Protein 4M1U (pdb70)

Foldseek 3Di:
DEFEQALQALVSRVVRLLVVDVVFWAFQPAQDDDSQGATAGDDDDFQDWYKYFYHCLPHPDPPLGQKIWIAGRQARQTQFIARNVQQETQGAQVNPSHDDPPGHYQAAPHHRDPVRLCVQQVHDLAFDKDASVVQSQLSVLCNPDDDRYDHNSVSNSSSRVCQSHSLCSFWLLSSVQCNVCSDPVNDIRTQHPVSVVCVVCQLLCQLFVSVDDFFCWEEGAVDIARGSVSVSNTGHYGHDPCVNDDDDDDQWDQDPSYTYRVVNVCVVVVDDDPVCVVVVD/DFLAKFAWPDKDQDPVRWIWTAGPRAIEIENDNVVPVVNVVRNVLGWIKTFDDPDNHGHYYGDDMDTGSD/DQQAKFAFPDKDQDPVRWIWTAGPNAIEIENPNVVHVVNVVSNVVRWIKTFDDPDRHRVYYGDDMDTDPD/DFQAKFFFPDKDQDPVRWIWTQGPNAIEIENPPVCVVVNVVRNVVRWIKTFDDPDRHRVYYGDDMDTHPD/DWQAKFAWPDWDQDPVQWIWTAGPNAIEIENPPVCVVVNVVSNVLGWIKTFDDPDHDGHYYGDDMDTHSD/DFQAKFAWPDKDQDPVRWIWTAGPNAIEIENDNVCVVVSVVRNVQGWIKTFDDPDNHRPYYGDDMDTHDD

Radius of gyration: 26.13 Å; Cα contacts (8 Å, |Δi|>4): 1572; chains: 6; bounding box: 61×70×67 Å

Nearest PDB structures (foldseek):
  6u3u-assembly2_L  TM=9.964E-01  e=6.930E-14  Escherichia coli
  3mxg-assembly2_F  TM=1.004E+00  e=2.379E-13  Escherichia coli O157:H7
  1qoh-assembly2_G  TM=1.008E+00  e=4.408E-13  Escherichia coli
  4p2c-assembly1_F  TM=1.005E+00  e=1.513E-12  Escherichia coli
  1d1k-assembly1_A  TM=9.918E-01  e=7.369E-11  Phage h30

InterPro domains:
  IPR001574 Ribosome-inactivating protein [PF00161] (31-231)
  IPR001574 Ribosome-inactivating protein [PTHR33453] (19-234)
  IPR016138 Ribosome-inactivating protein, subdomain 1 [G3DSA:3.40.420.10] (23-192)
  IPR016139 Ribosome-inactivating protein, subdomain 2 [G3DSA:4.10.470.10] (193-319)
  IPR016331 Shiga-like toxin, subunit A [PIRSF001924] (1-311)
  IPR017988 Ribosome-inactivating protein conserved site [PS00275] (184-200)
  IPR036041 Ribosome-inactivating protein superfamily [SSF56371] (24-317)

Organism: Escherichia coli O157:H7 (NCBI:txid83334)

CATH classification: 3.40.420.10 (+1 more: 4.10.470.10)

Solvent-accessible surface area: 23236 Å² total; per-residue (Å²): 137,120,26,64,0,38,0,2,36,46,126,13,0,32,51,14,0,66,63,0,13,104,98,1,7,78,73,26,149,87,0,42,108,77,147,60,8,0,11,26,1,50,150,17,85,117,19,32,49,0,1,0,19,0,79,4,1,43,54,155,94,96,131,35,39,80,1,47,4,1,0,8,5,41,20,0,79,10,0,0,1,4,7,61,69,86,70,14,0,16,27,2,44,70,6,88,95,0,83,20,109,71,36,84,54,27,52,8,99,12,43,25,45,43,68,16,2,51,170,36,0,73,35,130,4,58,43,2,103,0,19,38,144,22,1,30,57,6,8,82,20,0,36,149,15,84,36,77,80,8,72,125,70,1,0,68,1,5,0,36,0,16,0,0,0,1,6,0,0,10,0,32,31,0,11,97,58,0,65,87,1,7,24,182,108,61,46,81,9,64,1,57,95,36,0,20,10,6,16,55,6,11,11,34,0,0,32,0,1,37,70,10,139,55,15,100,5,1,31,0,0,26,14,51,6,99,74,60,79,33,1,17,22,15,0,1,0,0,10,58,44,215,115,24,83,39,5,1,81,67,44,28,6,125,2,25,51,28,6,2,6,0,11,0,0,0,0,7,10,0,12,34,3,2,86,56,9,14,77,32,145,95,96,9,5,139,17,100,11,81,24,0,35,2,18,97,100,38,15,0,13,0,57,0,92,50,64,71,2,98,1,61,70,77,3,0,1,18,2,0,2,0,0,5,4,8,33,2,13,0,8,0,39,12,109,86,40,137,64,49,23,21,12,11,39,0,34,0,32,45,154,90,103,16,5,112,17,101,11,86,24,0,35,1,19,89,102,34,15,0,12,0,57,0,84,47,57,67,0,106,0,59,57,113,11,0,1,5,2,0,0,0,0,2,0,0,8,0,17,0,8,0,33,18,116,74,40,124,66,52,12,21,10,20,41,0,29,0,6,38,111,88,115,13,7,97,17,107,4,76,30,0,33,2,19,125,100,41,16,0,10,0,55,0,90,48,60,67,0,104,0,64,70,77,0,0,1,10,0,0,0,0,0,1,0,6,8,13,12,0,10,0,26,12,106,74,33,124,69,51,11,19,12,17,35,0,32,0,12,33,82,89,95,28,8,134,20,79,0,72,30,0,46,1,24,92,105,48,22,0,16,0,57,0,104,49,87,78,5,93,2,51,86,8,3,0,0,2,1,0,0,1,0,0,7,4,4,1,27,0,6,0,37,14,102,87,53,79,74,45,18,31,12,10,38,0,34,1,38,61,150,98,96,9,5,134,18,110,12,82,25,0,36,0,18,88,102,33,15,0,12,0,57,0,90,47,63,66,1,99,1,64,66,67,7,0,0,13,8,0,7,6,0,3,9,7,18,0,28,0,6,0,35,13,119,81,44,136,61,50,17,24,12,12,38,0,31,0,35,47,134

B-factor: mean 25.05, std 7.19, range [2.0, 73.22]

Structure (mmCIF, N/CA/C/O backbone):
data_4M1U
#
_entry.id   4M1U
#
_cell.length_a   146.250
_cell.length_b   146.250
_cell.length_c   60.310
_cell.angle_alpha   90.00
_cell.angle_beta   90.00
_cell.angle_gamma   120.00
#
_symmetry.space_group_name_H-M   'P 61'
#
loop_
_entity.id
_entity.type
_entity.pdbx_description
1 polymer 'Shiga toxin 2 A-subunit'
2 polymer 'Shiga toxin 2 B subunit'
3 branched '2-acetamido-2-deoxy-alpha-D-galactopyranose-(1-4)-methyl beta-D-galactopyranoside'
4 non-polymer 3-PYRIDINIUM-1-YLPROPANE-1-SULFONATE
5 water water
#
loop_
_atom_site.group_PDB
_atom_site.id
_atom_site.type_symbol
_atom_site.label_atom_id
_atom_site.label_alt_id
_atom_site.label_comp_id
_atom_site.label_asym_id
_atom_site.label_entity_id
_atom_site.label_seq_id
_atom_site.pdbx_PDB_ins_code
_atom_site.Cartn_x
_atom_site.Cartn_y
_atom_site.Cartn_z
_atom_site.occupancy
_atom_site.B_iso_or_equiv
_atom_site.auth_seq_id
_atom_site.auth_comp_id
_atom_site.auth_asym_id
_atom_site.auth_atom_id
_atom_site.pdbx_PDB_model_num
ATOM 1 N N . ARG A 1 1 ? 13.815 76.711 -3.509 1.00 40.02 1 ARG A N 1
ATOM 2 C CA . ARG A 1 1 ? 14.695 75.510 -3.537 1.00 38.46 1 ARG A CA 1
ATOM 3 C C . ARG A 1 1 ? 14.550 74.795 -4.878 1.00 36.00 1 ARG A C 1
ATOM 4 O O . ARG A 1 1 ? 13.436 74.594 -5.360 1.00 35.26 1 ARG A O 1
ATOM 12 N N . GLU A 1 2 ? 15.679 74.429 -5.483 1.00 34.52 2 GLU A N 1
ATOM 13 C CA . GLU A 1 2 ? 15.684 73.844 -6.825 1.00 32.68 2 GLU A CA 1
ATOM 14 C C . GLU A 1 2 ? 16.371 72.480 -6.838 1.00 30.50 2 GLU A C 1
ATOM 15 O O . GLU A 1 2 ? 17.488 72.336 -6.340 1.00 30.66 2 GLU A O 1
ATOM 21 N N . PHE A 1 3 ? 15.694 71.486 -7.407 1.00 27.98 3 PHE A N 1
ATOM 22 C CA . PHE A 1 3 ? 16.249 70.142 -7.548 1.00 26.22 3 PHE A CA 1
ATOM 23 C C . PHE A 1 3 ? 16.168 69.694 -8.998 1.00 25.25 3 PHE A C 1
ATOM 24 O O . PHE A 1 3 ? 15.380 70.227 -9.778 1.00 25.66 3 PHE A O 1
ATOM 32 N N . THR A 1 4 ? 16.984 68.711 -9.353 1.00 24.01 4 THR A N 1
ATOM 33 C CA . THR A 1 4 ? 16.917 68.091 -10.666 1.00 23.18 4 THR A CA 1
ATOM 34 C C . THR A 1 4 ? 16.461 66.648 -10.509 1.00 22.02 4 THR A C 1
ATOM 35 O O . THR A 1 4 ? 16.955 65.935 -9.630 1.00 22.00 4 THR A O 1
ATOM 39 N N . ILE A 1 5 ? 15.504 66.230 -11.336 1.00 21.25 5 ILE A N 1
ATOM 40 C CA . ILE A 1 5 ? 15.261 64.801 -11.533 1.00 20.50 5 ILE A CA 1
ATOM 41 C C . ILE A 1 5 ? 15.794 64.407 -12.911 1.00 20.29 5 ILE A C 1
ATOM 42 O O . ILE A 1 5 ? 15.291 64.864 -13.944 1.00 20.63 5 ILE A O 1
ATOM 47 N N . ASP A 1 6 ? 16.828 63.566 -12.898 1.00 20.17 6 ASP A N 1
ATOM 48 C CA . ASP A 1 6 ? 17.549 63.162 -14.102 1.00 20.28 6 ASP A CA 1
ATOM 49 C C . ASP A 1 6 ? 17.105 61.769 -14.537 1.00 19.43 6 ASP A C 1
ATOM 50 O O . ASP A 1 6 ? 17.365 60.782 -13.851 1.00 19.09 6 ASP A O 1
ATOM 55 N N . PHE A 1 7 ? 16.456 61.700 -15.696 1.00 19.21 7 PHE A N 1
ATOM 56 C CA . PHE A 1 7 ? 15.885 60.454 -16.203 1.00 18.73 7 PHE A CA 1
ATOM 57 C C . PHE A 1 7 ? 16.863 59.639 -17.063 1.00 18.82 7 PHE A C 1
ATOM 58 O O . PHE A 1 7 ? 16.451 58.689 -17.737 1.00 19.34 7 PHE A O 1
ATOM 66 N N . SER A 1 8 ? 18.146 60.003 -17.040 1.00 18.56 8 SER A N 1
ATOM 67 C CA . SER A 1 8 ? 19.135 59.373 -17.919 1.00 19.11 8 SER A CA 1
ATOM 68 C C . SER A 1 8 ? 19.245 57.869 -17.701 1.00 18.78 8 SER A C 1
ATOM 69 O O . SER A 1 8 ? 19.245 57.098 -18.657 1.00 19.58 8 SER A O 1
ATOM 72 N N . THR A 1 9 ? 19.359 57.462 -16.441 1.00 18.15 9 THR A N 1
ATOM 73 C CA . THR A 1 9 ? 19.514 56.052 -16.098 1.00 18.12 9 THR A CA 1
ATOM 74 C C . THR A 1 9 ? 18.716 55.764 -14.840 1.00 17.69 9 THR A C 1
ATOM 75 O O . THR A 1 9 ? 18.214 56.685 -14.203 1.00 17.60 9 THR A O 1
ATOM 79 N N . GLN A 1 10 ? 18.593 54.489 -14.477 1.00 17.65 10 GLN A N 1
ATOM 80 C CA . GLN A 1 10 ? 17.940 54.148 -13.214 1.00 17.89 10 GLN A CA 1
ATOM 81 C C . GLN A 1 10 ? 18.726 54.726 -12.047 1.00 18.00 10 GLN A C 1
ATOM 82 O O . GLN A 1 10 ? 18.138 55.218 -11.076 1.00 17.63 10 GLN A O 1
ATOM 88 N N . GLN A 1 11 ? 20.056 54.675 -12.149 1.00 17.84 11 GLN A N 1
ATOM 89 C CA . GLN A 1 11 ? 20.929 55.264 -11.135 1.00 18.01 11 GLN A CA 1
ATOM 90 C C . GLN A 1 11 ? 20.675 56.764 -10.962 1.00 17.84 11 GLN A C 1
ATOM 91 O O . GLN A 1 11 ? 20.511 57.242 -9.840 1.00 17.68 11 GLN A O 1
ATOM 97 N N . SER A 1 12 ? 20.646 57.506 -12.066 1.00 17.22 12 SER A N 1
ATOM 98 C CA . SER A 1 12 ? 20.506 58.963 -11.976 1.00 17.48 12 SER A CA 1
ATOM 99 C C . SER A 1 12 ? 19.126 59.338 -11.435 1.00 16.71 12 SER A C 1
ATOM 100 O O . SER A 1 12 ? 18.993 60.271 -10.650 1.00 17.12 12 SER A O 1
ATOM 103 N N . TYR A 1 13 ? 18.113 58.584 -11.853 1.00 18.91 13 TYR A N 1
ATOM 104 C CA . TYR A 1 13 ? 16.734 58.808 -11.429 1.00 18.14 13 TYR A CA 1
ATOM 105 C C . TYR A 1 13 ? 16.549 58.563 -9.927 1.00 17.86 13 TYR A C 1
ATOM 106 O O . TYR A 1 13 ? 16.066 59.438 -9.205 1.00 17.19 13 TYR A O 1
ATOM 115 N N . VAL A 1 14 ? 16.957 57.385 -9.460 1.00 17.61 14 VAL A N 1
ATOM 116 C CA . VAL A 1 14 ? 16.839 57.053 -8.040 1.00 17.55 14 VAL A CA 1
ATOM 117 C C . VAL A 1 14 ? 17.675 58.005 -7.187 1.00 17.53 14 VAL A C 1
ATOM 118 O O . VAL A 1 14 ? 17.206 58.486 -6.158 1.00 17.38 14 VAL A O 1
ATOM 122 N N . SER A 1 15 ? 18.899 58.294 -7.624 1.00 18.02 15 SER A N 1
ATOM 123 C CA . SER A 1 15 ? 19.747 59.262 -6.927 1.00 18.54 15 SER A CA 1
ATOM 124 C C . SER A 1 15 ? 19.053 60.620 -6.779 1.00 18.55 15 SER A C 1
ATOM 125 O O . SER A 1 15 ? 19.095 61.234 -5.703 1.00 18.50 15 SER A O 1
ATOM 128 N N . SER A 1 16 ? 18.409 61.070 -7.856 1.00 18.33 16 SER A N 1
ATOM 129 C CA . SER A 1 16 ? 17.675 62.336 -7.870 1.00 18.71 16 SER A CA 1
ATOM 130 C C . SER A 1 16 ? 16.569 62.342 -6.828 1.00 18.54 16 SER A C 1
ATOM 131 O O . SER A 1 16 ? 16.434 63.293 -6.057 1.00 18.81 16 SER A O 1
ATOM 134 N N . LEU A 1 17 ? 15.770 61.278 -6.823 1.00 18.38 17 LEU A N 1
ATOM 135 C CA . LEU A 1 17 ? 14.661 61.166 -5.881 1.00 18.44 17 LEU A CA 1
ATOM 136 C C . LEU A 1 17 ? 15.161 61.123 -4.448 1.00 18.54 17 LEU A C 1
ATOM 137 O O . LEU A 1 17 ? 14.622 61.814 -3.587 1.00 18.60 17 LEU A O 1
ATOM 142 N N . ASN A 1 18 ? 16.203 60.329 -4.198 1.00 18.75 18 ASN A N 1
ATOM 143 C CA . ASN A 1 18 ? 16.760 60.217 -2.847 1.00 19.37 18 ASN A CA 1
ATOM 144 C C . ASN A 1 18 ? 17.286 61.549 -2.312 1.00 19.62 18 ASN A C 1
ATOM 145 O O . ASN A 1 18 ? 17.134 61.850 -1.127 1.00 19.87 18 ASN A O 1
ATOM 150 N N . SER A 1 19 ? 17.895 62.342 -3.192 1.00 19.89 19 SER A N 1
ATOM 151 C CA . SER A 1 19 ? 18.422 63.660 -2.840 1.00 20.65 19 SER A CA 1
ATOM 152 C C . SER A 1 19 ? 17.323 64.629 -2.418 1.00 20.64 19 SER A C 1
ATOM 153 O O . SER A 1 19 ? 17.491 65.374 -1.444 1.00 21.17 19 SER A O 1
ATOM 156 N N . ILE A 1 20 ? 16.206 64.609 -3.144 1.00 20.06 20 ILE A N 1
ATOM 157 C CA . ILE A 1 20 ? 15.042 65.421 -2.780 1.00 19.70 20 ILE A CA 1
ATOM 158 C C . ILE A 1 20 ? 14.518 64.982 -1.418 1.00 19.58 20 ILE A C 1
ATOM 159 O O . ILE A 1 20 ? 14.329 65.808 -0.522 1.00 19.64 20 ILE A O 1
ATOM 164 N N . ARG A 1 21 ? 14.303 63.680 -1.261 1.00 19.31 21 ARG A N 1
ATOM 165 C CA . ARG A 1 21 ? 13.767 63.152 -0.006 1.00 19.33 21 ARG A CA 1
ATOM 166 C C . ARG A 1 21 ? 14.604 63.576 1.198 1.00 20.03 21 ARG A C 1
ATOM 167 O O . ARG A 1 21 ? 14.056 64.039 2.198 1.00 20.08 21 ARG A O 1
ATOM 175 N N . THR A 1 22 ? 15.927 63.448 1.094 1.00 20.47 22 THR A N 1
ATOM 176 C CA . THR A 1 22 ? 16.811 63.800 2.209 1.00 21.63 22 THR A CA 1
ATOM 177 C C . THR A 1 22 ? 16.676 65.274 2.599 1.00 21.89 22 THR A C 1
ATOM 178 O O . THR A 1 22 ? 16.733 65.614 3.780 1.00 22.58 22 THR A O 1
ATOM 184 N N . GLU A 1 23 ? 16.471 66.143 1.615 1.00 21.89 23 GLU A N 1
ATOM 185 C CA . GLU A 1 23 ? 16.387 67.577 1.890 1.00 22.53 23 GLU A CA 1
ATOM 186 C C . GLU A 1 23 ? 15.065 68.006 2.520 1.00 22.54 23 GLU A C 1
ATOM 187 O O . GLU A 1 23 ? 15.050 68.875 3.391 1.00 23.27 23 GLU A O 1
ATOM 193 N N . ILE A 1 24 ? 13.965 67.389 2.093 1.00 21.66 24 ILE A N 1
ATOM 194 C CA . ILE A 1 24 ? 12.625 67.870 2.471 1.00 21.65 24 ILE A CA 1
ATOM 195 C C . ILE A 1 24 ? 11.939 67.069 3.581 1.00 21.41 24 ILE A C 1
ATOM 196 O O . ILE A 1 24 ? 10.853 67.439 4.033 1.00 21.57 24 ILE A O 1
ATOM 201 N N . SER A 1 25 ? 12.572 65.984 4.021 1.00 20.81 25 SER A N 1
ATOM 202 C CA . SER A 1 25 ? 11.942 65.074 4.980 1.00 20.63 25 SER A CA 1
ATOM 203 C C . SER A 1 25 ? 12.920 64.484 5.999 1.00 20.84 25 SER A C 1
ATOM 204 O O . SER A 1 25 ? 14.136 64.540 5.816 1.00 21.10 25 SER A O 1
ATOM 207 N N . THR A 1 26 ? 12.373 63.925 7.076 1.00 20.91 26 THR A N 1
ATOM 208 C CA . THR A 1 26 ? 13.172 63.329 8.141 1.00 21.09 26 THR A CA 1
ATOM 209 C C . THR A 1 26 ? 12.696 61.893 8.421 1.00 20.68 26 THR A C 1
ATOM 210 O O . THR A 1 26 ? 11.495 61.661 8.582 1.00 20.33 26 THR A O 1
ATOM 214 N N . PRO A 1 27 ? 13.631 60.923 8.470 1.00 20.42 27 PRO A N 1
ATOM 215 C CA . PRO A 1 27 ? 13.221 59.528 8.686 1.00 20.28 27 PRO A CA 1
ATOM 216 C C . PRO A 1 27 ? 12.438 59.303 9.981 1.00 20.84 27 PRO A C 1
ATOM 217 O O . PRO A 1 27 ? 12.736 59.922 11.011 1.00 20.92 27 PRO A O 1
ATOM 221 N N . LEU A 1 28 ? 11.437 58.429 9.917 1.00 20.53 28 LEU A N 1
ATOM 222 C CA . LEU A 1 28 ? 10.772 57.952 11.123 1.00 21.40 28 LEU A CA 1
ATOM 223 C C . LEU A 1 28 ? 11.743 57.126 11.941 1.00 21.96 28 LEU A C 1
ATOM 224 O O . LEU A 1 28 ? 12.497 56.321 11.388 1.00 22.24 28 LEU A O 1
ATOM 229 N N . GLU A 1 29 ? 11.705 57.315 13.259 1.00 22.78 29 GLU A N 1
ATOM 230 C CA . GLU A 1 29 ? 12.542 56.549 14.174 1.00 23.60 29 GLU A CA 1
ATOM 231 C C . GLU A 1 29 ? 12.385 55.038 13.970 1.00 23.26 29 GLU A C 1
ATOM 232 O O . GLU A 1 29 ? 13.371 54.306 13.968 1.00 23.67 29 GLU A O 1
ATOM 238 N N . HIS A 1 30 ? 11.151 54.588 13.755 1.00 22.60 30 HIS A N 1
ATOM 239 C CA . HIS A 1 30 ? 10.839 53.160 13.780 1.00 22.67 30 HIS A CA 1
ATOM 240 C C . HIS A 1 30 ? 10.671 52.479 12.424 1.00 21.78 30 HIS A C 1
ATOM 241 O O . HIS A 1 30 ? 10.350 51.289 12.368 1.00 22.04 30 HIS A O 1
ATOM 248 N N . ILE A 1 31 ? 10.868 53.227 11.337 1.00 21.01 31 ILE A N 1
ATOM 249 C CA . ILE A 1 31 ? 10.817 52.661 9.984 1.00 20.34 31 ILE A CA 1
ATOM 250 C C . ILE A 1 31 ? 11.985 53.220 9.168 1.00 19.84 31 ILE A C 1
ATOM 251 O O . ILE A 1 31 ? 11.820 54.076 8.296 1.00 19.77 31 ILE A O 1
ATOM 256 N N . SER A 1 32 ? 13.172 52.723 9.476 1.00 19.70 32 SER A N 1
ATOM 257 C CA . SER A 1 32 ? 14.390 53.225 8.870 1.00 19.57 32 SER A CA 1
ATOM 258 C C . SER A 1 32 ? 15.450 52.141 8.944 1.00 19.59 32 SER A C 1
ATOM 259 O O . SER A 1 32 ? 15.686 51.575 10.010 1.00 20.20 32 SER A O 1
ATOM 262 N N . GLN A 1 33 ? 16.066 51.850 7.803 1.00 19.06 33 GLN A N 1
ATOM 263 C CA . GLN A 1 33 ? 17.209 50.940 7.730 1.00 19.34 33 GLN A CA 1
ATOM 264 C C . GLN A 1 33 ? 18.276 51.622 6.900 1.00 19.21 33 GLN A C 1
ATOM 265 O O . GLN A 1 33 ? 17.986 52.094 5.803 1.00 18.68 33 GLN A O 1
ATOM 271 N N . GLY A 1 34 ? 19.507 51.691 7.406 1.00 19.50 34 GLY A N 1
ATOM 272 C CA . GLY A 1 34 ? 20.548 52.426 6.680 1.00 19.89 34 GLY A CA 1
ATOM 273 C C . GLY A 1 34 ? 20.046 53.827 6.378 1.00 20.28 34 GLY A C 1
ATOM 274 O O . GLY A 1 34 ? 19.524 54.503 7.269 1.00 20.27 34 GLY A O 1
ATOM 275 N N . THR A 1 35 ? 20.169 54.252 5.121 1.00 20.58 35 THR A N 1
ATOM 276 C CA . THR A 1 35 ? 19.591 55.528 4.690 1.00 21.27 35 THR A CA 1
ATOM 277 C C . THR A 1 35 ? 18.364 55.325 3.792 1.00 21.19 35 THR A C 1
ATOM 278 O O . THR A 1 35 ? 18.079 56.135 2.897 1.00 21.86 35 THR A O 1
ATOM 282 N N . THR A 1 36 ? 17.638 54.237 4.037 1.00 20.95 36 THR A N 1
ATOM 283 C CA . THR A 1 36 ? 16.398 53.952 3.316 1.00 21.07 36 THR A CA 1
ATOM 284 C C . THR A 1 36 ? 15.264 53.869 4.324 1.00 20.72 36 THR A C 1
ATOM 285 O O . THR A 1 36 ? 15.194 52.929 5.117 1.00 21.39 36 THR A O 1
ATOM 289 N N . SER A 1 37 ? 14.377 54.859 4.289 1.00 19.81 37 SER A N 1
ATOM 290 C CA . SER A 1 37 ? 13.381 55.016 5.345 1.00 19.22 37 SER A CA 1
ATOM 291 C C . SER A 1 37 ? 12.011 55.387 4.812 1.00 18.67 37 SER A C 1
ATOM 292 O O . SER A 1 37 ? 11.841 55.646 3.619 1.00 17.87 37 SER A O 1
ATOM 296 N N . VAL A 1 38 ? 11.032 55.380 5.711 1.00 18.46 38 VAL A N 1
ATOM 297 C CA . VAL A 1 38 ? 9.820 56.168 5.532 1.00 18.34 38 VAL A CA 1
ATOM 298 C C . VAL A 1 38 ? 10.116 57.467 6.262 1.00 18.42 38 VAL A C 1
ATOM 299 O O . VAL A 1 38 ? 10.447 57.443 7.449 1.00 18.69 38 VAL A O 1
ATOM 303 N N . SER A 1 39 ? 10.034 58.584 5.542 1.00 18.20 39 SER A N 1
ATOM 304 C CA . SER A 1 39 ? 10.368 59.893 6.097 1.00 18.29 39 SER A CA 1
ATOM 305 C C . SER A 1 39 ? 9.155 60.801 6.116 1.00 18.37 39 SER A C 1
ATOM 306 O O . SER A 1 39 ? 8.288 60.704 5.244 1.00 18.33 39 SER A O 1
ATOM 309 N N . VAL A 1 40 ? 9.108 61.687 7.107 1.00 18.40 40 VAL A N 1
ATOM 310 C CA . VAL A 1 40 ? 8.012 62.642 7.245 1.00 18.76 40 VAL A CA 1
ATOM 311 C C . VAL A 1 40 ? 8.457 64.000 6.706 1.00 19.02 40 VAL A C 1
ATOM 312 O O . VAL A 1 40 ? 9.524 64.498 7.083 1.00 18.84 40 VAL A O 1
ATOM 316 N N . ILE A 1 41 ? 7.649 64.586 5.821 1.00 19.29 41 ILE A N 1
ATOM 317 C CA . ILE A 1 41 ? 7.953 65.916 5.269 1.00 19.80 41 ILE A CA 1
ATOM 318 C C . ILE A 1 41 ? 8.154 66.920 6.404 1.00 20.61 41 ILE A C 1
ATOM 319 O O . ILE A 1 41 ? 7.308 67.037 7.295 1.00 21.01 41 ILE A O 1
ATOM 324 N N . ASN A 1 42 ? 9.289 67.620 6.375 1.00 21.29 42 ASN A N 1
ATOM 325 C CA . ASN A 1 42 ? 9.590 68.648 7.374 1.00 22.76 42 ASN A CA 1
A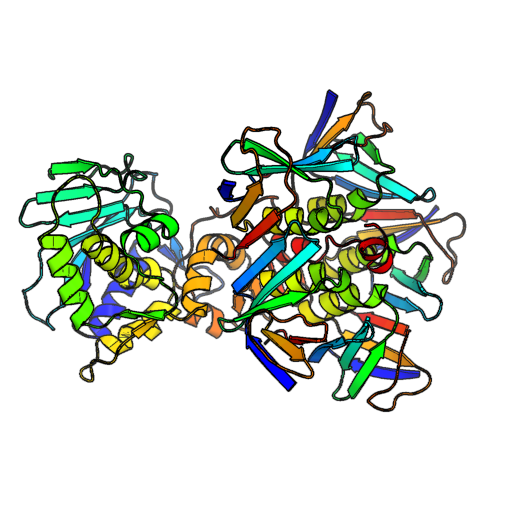TOM 326 C C . ASN A 1 42 ? 8.558 69.757 7.310 1.00 23.65 42 ASN A C 1
ATOM 327 O O . ASN A 1 42 ? 8.117 70.129 6.223 1.00 23.28 42 ASN A O 1
ATOM 332 N N . HIS A 1 43 ? 8.172 70.292 8.463 1.00 25.31 43 HIS A N 1
ATOM 333 C CA . HIS A 1 43 ? 7.208 71.384 8.450 1.00 26.95 43 HIS A CA 1
ATOM 334 C C . HIS A 1 43 ? 7.755 72.575 7.669 1.00 27.53 43 HIS A C 1
ATOM 335 O O . HIS A 1 43 ? 8.906 72.983 7.856 1.00 27.93 43 HIS A O 1
ATOM 342 N N . THR A 1 44 ? 6.921 73.096 6.777 1.00 27.86 44 THR A N 1
ATOM 343 C CA . THR A 1 44 ? 7.198 74.318 6.026 1.00 28.75 44 THR A CA 1
ATOM 344 C C . THR A 1 44 ? 5.896 75.121 5.988 1.00 29.43 44 THR A C 1
ATOM 345 O O . THR A 1 44 ? 4.815 74.544 6.114 1.00 29.06 44 THR A O 1
ATOM 351 N N . PRO A 1 45 ? 5.984 76.456 5.845 1.00 30.34 45 PRO A N 1
ATOM 352 C CA . PRO A 1 45 ? 4.749 77.237 5.753 1.00 31.17 45 PRO A CA 1
ATOM 353 C C . PRO A 1 45 ? 3.907 76.878 4.527 1.00 30.97 45 PRO A C 1
ATOM 354 O O . PRO A 1 45 ? 4.455 76.419 3.527 1.00 30.52 45 PRO A O 1
ATOM 358 N N . PRO A 1 46 ? 2.576 77.081 4.602 1.00 31.77 46 PRO A N 1
ATOM 359 C CA . PRO A 1 46 ? 1.762 76.878 3.402 1.00 31.49 46 PRO A CA 1
ATOM 360 C C . PRO A 1 46 ? 2.149 77.894 2.328 1.00 31.46 46 PRO A C 1
ATOM 361 O O . PRO A 1 46 ? 2.361 79.067 2.636 1.00 32.79 46 PRO A O 1
ATOM 365 N N . GLY A 1 47 ? 2.250 77.437 1.085 1.00 30.54 47 GLY A N 1
ATOM 366 C CA . GLY A 1 47 ? 2.710 78.290 -0.007 1.00 29.93 47 GLY A CA 1
ATOM 367 C C . GLY A 1 47 ? 4.145 77.998 -0.399 1.00 28.81 47 GLY A C 1
ATOM 368 O O . GLY A 1 47 ? 4.585 78.374 -1.486 1.00 28.80 47 GLY A O 1
ATOM 369 N N . SER A 1 48 ? 4.880 77.330 0.488 1.00 27.82 48 SER A N 1
ATOM 370 C CA . SER A 1 48 ? 6.250 76.922 0.200 1.00 27.10 48 SER A CA 1
ATOM 371 C C . SER A 1 48 ? 6.246 75.897 -0.919 1.00 25.90 48 SER A C 1
ATOM 372 O O . SER A 1 48 ? 5.414 74.989 -0.938 1.00 25.21 48 SER A O 1
ATOM 375 N N . TYR A 1 49 ? 7.174 76.051 -1.853 1.00 25.29 49 TYR A N 1
ATOM 376 C CA . TYR A 1 49 ? 7.305 75.104 -2.951 1.00 24.64 49 TYR A CA 1
ATOM 377 C C . TYR A 1 49 ? 8.772 74.818 -3.205 1.00 24.16 49 TYR A C 1
ATOM 378 O O . TYR A 1 49 ? 9.647 75.559 -2.751 1.00 24.56 49 TYR A O 1
ATOM 387 N N . PHE A 1 50 ? 9.035 73.735 -3.928 1.00 23.28 50 PHE A N 1
ATOM 388 C CA . PHE A 1 50 ? 10.336 73.537 -4.546 1.00 22.99 50 PHE A CA 1
ATOM 389 C C . PHE A 1 50 ? 10.177 73.299 -6.044 1.00 22.90 50 PHE A C 1
ATOM 390 O O . PHE A 1 50 ? 9.124 72.844 -6.505 1.00 22.67 50 PHE A O 1
ATOM 398 N N . ALA A 1 51 ? 11.209 73.658 -6.796 1.00 22.72 51 ALA A N 1
ATOM 399 C CA . ALA A 1 51 ? 11.214 73.469 -8.237 1.00 22.74 51 ALA A CA 1
ATOM 400 C C . ALA A 1 51 ? 11.937 72.175 -8.583 1.00 22.13 51 ALA A C 1
ATOM 401 O O . ALA A 1 51 ? 12.900 71.791 -7.911 1.00 22.03 51 ALA A O 1
ATOM 403 N N . VAL A 1 52 ? 11.451 71.496 -9.618 1.00 21.87 52 VAL A N 1
ATOM 404 C CA . VAL A 1 52 ? 12.104 70.302 -10.133 1.00 21.74 52 VAL A CA 1
ATOM 405 C C . VAL A 1 52 ? 12.404 70.514 -11.603 1.00 21.70 52 VAL A C 1
ATOM 406 O O . VAL A 1 52 ? 11.489 70.663 -12.415 1.00 21.87 52 VAL A O 1
ATOM 410 N N . ASP A 1 53 ? 13.687 70.546 -11.935 1.00 21.46 53 ASP A N 1
ATOM 411 C CA . ASP A 1 53 ? 14.109 70.616 -13.326 1.00 21.33 53 ASP A CA 1
ATOM 412 C C . ASP A 1 53 ? 14.173 69.205 -13.883 1.00 21.15 53 ASP A C 1
ATOM 413 O O . ASP A 1 53 ? 14.833 68.332 -13.312 1.00 20.94 53 ASP A O 1
ATOM 418 N N . ILE A 1 54 ? 13.462 68.993 -14.984 1.00 20.95 54 ILE A N 1
ATOM 419 C CA . ILE A 1 54 ? 13.426 67.705 -15.665 1.00 20.99 54 ILE A CA 1
ATOM 420 C C . ILE A 1 54 ? 14.616 67.617 -16.618 1.00 21.24 54 ILE A C 1
ATOM 421 O O . ILE A 1 54 ? 14.812 68.491 -17.470 1.00 22.15 54 ILE A O 1
ATOM 426 N N . ARG A 1 55 ? 15.413 66.566 -16.451 1.00 21.04 55 ARG A N 1
ATOM 427 C CA . ARG A 1 55 ? 16.614 66.359 -17.255 1.00 21.44 55 ARG A CA 1
ATOM 428 C C . ARG A 1 55 ? 16.739 64.900 -17.682 1.00 21.10 55 ARG A C 1
ATOM 429 O O . ARG A 1 55 ? 16.094 64.016 -17.109 1.00 20.67 55 ARG A O 1
ATOM 437 N N . GLY A 1 56 ? 17.564 64.667 -18.701 1.00 21.38 56 GLY A N 1
ATOM 438 C CA . GLY A 1 56 ? 17.935 63.317 -19.117 1.00 21.44 56 GLY A CA 1
ATOM 439 C C . GLY A 1 56 ? 16.856 62.521 -19.818 1.00 21.56 56 GLY A C 1
ATOM 440 O O . GLY A 1 56 ? 16.941 61.294 -19.879 1.00 21.33 56 GLY A O 1
ATOM 441 N N . LEU A 1 57 ? 15.848 63.207 -20.361 1.00 21.79 57 LEU A N 1
ATOM 442 C CA . LEU A 1 57 ? 14.811 62.526 -21.140 1.00 22.45 57 LEU A CA 1
ATOM 443 C C . LEU A 1 57 ? 15.433 61.854 -22.358 1.00 23.33 57 LEU A C 1
ATOM 444 O O . LEU A 1 57 ? 15.047 60.745 -22.726 1.00 23.34 57 LEU A O 1
ATOM 449 N N . ASP A 1 58 ? 16.394 62.550 -22.967 1.00 23.99 58 ASP A N 1
ATOM 450 C CA . ASP A 1 58 ? 17.341 61.958 -23.903 1.00 24.99 58 ASP A CA 1
ATOM 451 C C . ASP A 1 58 ? 18.606 61.707 -23.083 1.00 24.82 58 ASP A C 1
ATOM 452 O O . ASP A 1 58 ? 19.246 62.651 -22.613 1.00 24.56 58 ASP A O 1
ATOM 457 N N . VAL A 1 59 ? 18.924 60.427 -22.886 1.00 24.87 59 VAL A N 1
ATOM 458 C CA . VAL A 1 59 ? 19.966 59.980 -21.948 1.00 24.59 59 VAL A CA 1
ATOM 459 C C . VAL A 1 59 ? 21.254 60.801 -22.024 1.00 25.22 59 VAL A C 1
ATOM 460 O O . VAL A 1 59 ? 21.909 60.846 -23.065 1.00 25.70 59 VAL A O 1
ATOM 464 N N . TYR A 1 60 ? 21.596 61.445 -20.906 1.00 25.28 60 TYR A N 1
ATOM 465 C CA . TYR A 1 60 ? 22.850 62.201 -20.751 1.00 26.17 60 TYR A CA 1
ATOM 466 C C . TYR A 1 60 ? 23.041 63.370 -21.720 1.00 26.77 60 TYR A C 1
ATOM 467 O O . TYR A 1 60 ? 24.169 63.850 -21.894 1.00 26.87 60 TYR A O 1
ATOM 476 N N . GLN A 1 61 ? 21.955 63.819 -22.350 1.00 27.07 61 GLN A N 1
ATOM 477 C CA . GLN A 1 61 ? 22.018 64.907 -23.329 1.00 28.23 61 GLN A CA 1
ATOM 478 C C . GLN A 1 61 ? 21.383 66.175 -22.785 1.00 28.21 61 GLN A C 1
ATOM 479 O O . GLN A 1 61 ? 20.326 66.125 -22.153 1.00 27.91 61 GLN A O 1
ATOM 485 N N . ALA A 1 62 ? 22.025 67.311 -23.043 1.00 28.83 62 ALA A N 1
ATOM 486 C CA . ALA A 1 62 ? 21.445 68.612 -22.721 1.00 29.42 62 ALA A CA 1
ATOM 487 C C . ALA A 1 62 ? 20.439 68.994 -23.811 1.00 30.02 62 ALA A C 1
ATOM 488 O O . ALA A 1 62 ? 20.622 69.972 -24.541 1.00 31.03 62 ALA A O 1
ATOM 490 N N . ARG A 1 63 ? 19.396 68.175 -23.917 1.00 30.95 63 ARG A N 1
ATOM 491 C CA . ARG A 1 63 ? 18.259 68.385 -24.803 1.00 31.38 63 ARG A CA 1
ATOM 492 C C . ARG A 1 63 ? 17.012 68.282 -23.944 1.00 29.72 63 ARG A C 1
ATOM 493 O O . ARG A 1 63 ? 17.072 67.774 -22.820 1.00 29.01 63 ARG A O 1
ATOM 501 N N . PHE A 1 64 ? 15.883 68.746 -24.477 1.00 29.38 64 PHE A N 1
ATOM 502 C CA . PHE A 1 64 ? 14.596 68.665 -23.788 1.00 27.99 64 PHE A CA 1
ATOM 503 C C . PHE A 1 64 ? 14.712 69.155 -22.340 1.00 27.00 64 PHE A C 1
ATOM 504 O O . PHE A 1 64 ? 14.270 68.484 -21.407 1.00 25.92 64 PHE A O 1
ATOM 512 N N . ASP A 1 65 ? 15.306 70.332 -22.171 1.00 27.34 65 ASP A N 1
ATOM 513 C CA . ASP A 1 65 ? 15.707 70.813 -20.850 1.00 27.46 65 ASP A CA 1
ATOM 514 C C . ASP A 1 65 ? 14.997 72.089 -20.391 1.00 27.17 65 ASP A C 1
ATOM 515 O O . ASP A 1 65 ? 15.510 72.812 -19.536 1.00 27.54 65 ASP A O 1
ATOM 520 N N . HIS A 1 66 ? 13.815 72.356 -20.945 1.00 26.84 66 HIS A N 1
ATOM 521 C CA . HIS A 1 66 ? 13.086 73.587 -20.629 1.00 26.76 66 HIS A CA 1
ATOM 522 C C . HIS A 1 66 ? 11.872 73.397 -19.722 1.00 25.58 66 HIS A C 1
ATOM 523 O O . HIS A 1 66 ? 11.093 74.334 -19.526 1.00 25.87 66 HIS A O 1
ATOM 530 N N . LEU A 1 67 ? 11.705 72.197 -19.173 1.00 24.50 67 LEU A N 1
ATOM 531 C CA . LEU A 1 67 ? 10.559 71.919 -18.316 1.00 23.37 67 LEU A CA 1
ATOM 532 C C . LEU A 1 67 ? 10.947 71.900 -16.847 1.00 22.96 67 LEU A C 1
ATOM 533 O O . LEU A 1 67 ? 11.897 71.223 -16.446 1.00 22.72 67 LEU A O 1
ATOM 538 N N . ARG A 1 68 ? 10.187 72.651 -16.061 1.00 22.88 68 ARG A N 1
ATOM 539 C CA . ARG A 1 68 ? 10.321 72.682 -14.612 1.00 22.81 68 ARG A CA 1
ATOM 540 C C . ARG A 1 68 ? 8.944 72.424 -14.002 1.00 22.49 68 ARG A C 1
ATOM 541 O O . ARG A 1 68 ? 7.940 72.953 -14.479 1.00 22.67 68 ARG A O 1
ATOM 549 N N . LEU A 1 69 ? 8.889 71.587 -12.971 1.00 21.85 69 LEU A N 1
ATOM 550 C CA . LEU A 1 69 ? 7.647 71.370 -12.241 1.00 21.66 69 LEU A CA 1
ATOM 551 C C . LEU A 1 69 ? 7.706 72.155 -10.948 1.00 21.55 69 LEU A C 1
ATOM 552 O O . LEU A 1 69 ? 8.765 72.245 -10.329 1.00 21.84 69 LEU A O 1
ATOM 557 N N . ILE A 1 70 ? 6.575 72.732 -10.555 1.00 21.32 70 ILE A N 1
ATOM 558 C CA . ILE A 1 70 ? 6.475 73.433 -9.277 1.00 21.36 70 ILE A CA 1
ATOM 559 C C . ILE A 1 70 ? 5.698 72.546 -8.312 1.00 21.50 70 ILE A C 1
ATOM 560 O O . ILE A 1 70 ? 4.546 72.201 -8.563 1.00 21.12 70 ILE A O 1
ATOM 565 N N . ILE A 1 71 ? 6.348 72.168 -7.217 1.00 21.68 71 ILE A N 1
ATOM 566 C CA . ILE A 1 71 ? 5.773 71.210 -6.283 1.00 22.49 71 ILE A CA 1
ATOM 567 C C . ILE A 1 71 ? 5.583 71.878 -4.929 1.00 22.99 71 ILE A C 1
ATOM 568 O O . ILE A 1 71 ? 6.547 72.365 -4.338 1.00 23.43 71 ILE A O 1
ATOM 573 N N . GLU A 1 72 ? 4.344 71.909 -4.441 1.00 23.54 72 GLU A N 1
ATOM 574 C CA . GLU A 1 72 ? 4.085 72.450 -3.108 1.00 24.44 72 GLU A CA 1
ATOM 575 C C . GLU A 1 72 ? 4.732 71.506 -2.104 1.00 24.38 72 GLU A C 1
ATOM 576 O O . GLU A 1 72 ? 4.529 70.291 -2.163 1.00 24.21 72 GLU A O 1
ATOM 582 N N . GLN A 1 73 ? 5.530 72.064 -1.201 1.00 24.44 73 GLN A N 1
ATOM 583 C CA . GLN A 1 73 ? 6.427 71.245 -0.393 1.00 24.73 73 GLN A CA 1
ATOM 584 C C . GLN A 1 73 ? 5.725 70.426 0.685 1.00 25.23 73 GLN A C 1
ATOM 585 O O . GLN A 1 73 ? 6.087 69.269 0.910 1.00 25.33 73 GLN A O 1
ATOM 591 N N . ASN A 1 74 ? 4.725 71.017 1.339 1.00 25.76 74 ASN A N 1
ATOM 592 C CA . ASN A 1 74 ? 4.045 70.351 2.452 1.00 26.80 74 ASN A CA 1
ATOM 593 C C . ASN A 1 74 ? 3.287 69.089 2.058 1.00 26.78 74 ASN A C 1
ATOM 594 O O . ASN A 1 74 ? 3.129 68.181 2.868 1.00 27.68 74 ASN A O 1
ATOM 599 N N . ASN A 1 75 ? 2.832 69.024 0.811 1.00 25.92 75 ASN A N 1
ATOM 600 C CA . ASN A 1 75 ? 1.970 67.924 0.392 1.00 26.19 75 ASN A CA 1
ATOM 601 C C . ASN A 1 75 ? 2.423 67.238 -0.886 1.00 25.21 75 ASN A C 1
ATOM 602 O O . ASN A 1 75 ? 1.771 66.305 -1.359 1.00 24.98 75 ASN A O 1
ATOM 607 N N . LEU A 1 76 ? 3.530 67.724 -1.446 1.00 24.68 76 LEU A N 1
ATOM 608 C CA . LEU A 1 76 ? 4.106 67.182 -2.682 1.00 24.61 76 LEU A CA 1
ATOM 609 C C . LEU A 1 76 ? 3.159 67.256 -3.890 1.00 24.63 76 LEU A C 1
ATOM 610 O O . LEU A 1 76 ? 3.336 66.536 -4.872 1.00 25.11 76 LEU A O 1
ATOM 615 N N . TYR A 1 77 ? 2.159 68.132 -3.823 1.00 25.53 77 TYR A N 1
ATOM 616 C CA . TYR A 1 77 ? 1.247 68.307 -4.946 1.00 25.72 77 TYR A CA 1
ATOM 617 C C . TYR A 1 77 ? 1.941 69.112 -6.032 1.00 24.90 77 TYR A C 1
ATOM 618 O O . TYR A 1 77 ? 2.662 70.069 -5.741 1.00 24.77 77 TYR A O 1
ATOM 627 N N . VAL A 1 78 ? 1.720 68.728 -7.285 1.00 24.24 78 VAL A N 1
ATOM 628 C CA . VAL A 1 78 ? 2.219 69.521 -8.407 1.00 23.48 78 VAL A CA 1
ATOM 629 C C . VAL A 1 78 ? 1.276 70.706 -8.614 1.00 23.48 78 VAL A C 1
ATOM 630 O O . VAL A 1 78 ? 0.092 70.525 -8.915 1.00 23.82 78 VAL A O 1
ATOM 634 N N . ALA A 1 79 ? 1.811 71.909 -8.411 1.00 22.86 79 ALA A N 1
ATOM 635 C CA . ALA A 1 79 ? 1.042 73.151 -8.503 1.00 23.17 79 ALA A CA 1
ATOM 636 C C . ALA A 1 79 ? 0.931 73.626 -9.939 1.00 22.79 79 ALA A C 1
ATOM 637 O O . ALA A 1 79 ? 0.047 74.417 -10.274 1.00 22.97 79 ALA A O 1
ATOM 639 N N . GLY A 1 80 ? 1.838 73.139 -10.781 1.00 22.40 80 GLY A N 1
ATOM 640 C CA . GLY A 1 80 ? 1.872 73.504 -12.189 1.00 22.28 80 GLY A CA 1
ATOM 641 C C . GLY A 1 80 ? 3.238 73.263 -12.800 1.00 22.08 80 GLY A C 1
ATOM 642 O O . GLY A 1 80 ? 4.077 72.570 -12.225 1.00 21.54 80 GLY A O 1
ATOM 643 N N . PHE A 1 81 ? 3.460 73.837 -13.976 1.00 22.27 81 PHE A N 1
ATOM 644 C CA . PHE A 1 81 ? 4.713 73.638 -14.689 1.00 22.78 81 PHE A CA 1
ATOM 645 C C . PHE A 1 81 ? 5.223 74.945 -15.281 1.00 23.31 81 PHE A C 1
ATOM 646 O O . PHE A 1 81 ? 4.438 75.847 -15.590 1.00 23.73 81 PHE A O 1
ATOM 654 N N . VAL A 1 82 ? 6.543 75.039 -15.415 1.00 23.58 82 VAL A N 1
ATOM 655 C CA . VAL A 1 82 ? 7.187 76.212 -15.988 1.00 24.26 82 VAL A CA 1
ATOM 656 C C . VAL A 1 82 ? 7.859 75.830 -17.300 1.00 24.82 82 VAL A C 1
ATOM 657 O O . VAL A 1 82 ? 8.598 74.838 -17.372 1.00 24.32 82 VAL A O 1
ATOM 661 N N . ASN A 1 83 ? 7.556 76.603 -18.340 1.00 25.27 83 ASN A N 1
ATOM 662 C CA . ASN A 1 83 ? 8.320 76.596 -19.573 1.00 26.27 83 ASN A CA 1
ATOM 663 C C . ASN A 1 83 ? 9.420 77.632 -19.372 1.00 27.08 83 ASN A C 1
ATOM 664 O O . ASN A 1 83 ? 9.154 78.836 -19.355 1.00 27.39 83 ASN A O 1
ATOM 669 N N . THR A 1 84 ? 10.651 77.159 -19.183 1.00 27.44 84 THR A N 1
ATOM 670 C CA . THR A 1 84 ? 11.761 78.050 -18.839 1.00 28.59 84 THR A CA 1
ATOM 671 C C . THR A 1 84 ? 12.275 78.820 -20.054 1.00 29.68 84 THR A C 1
ATOM 672 O O . THR A 1 84 ? 13.008 79.797 -19.906 1.00 30.88 84 THR A O 1
ATOM 676 N N . ALA A 1 85 ? 11.889 78.378 -21.249 1.00 29.84 85 ALA A N 1
ATOM 677 C CA . ALA A 1 85 ? 12.226 79.094 -22.476 1.00 31.28 85 ALA A CA 1
ATOM 678 C C . ALA A 1 85 ? 11.381 80.360 -22.612 1.00 31.74 85 ALA A C 1
ATOM 679 O O . ALA A 1 85 ? 11.897 81.415 -22.982 1.00 33.01 85 ALA A O 1
ATOM 681 N N . THR A 1 86 ? 10.091 80.251 -22.299 1.00 30.92 86 THR A N 1
ATOM 682 C CA . THR A 1 86 ? 9.178 81.397 -22.371 1.00 31.34 86 THR A CA 1
ATOM 683 C C . THR A 1 86 ? 9.033 82.107 -21.022 1.00 31.12 86 THR A C 1
ATOM 684 O O . THR A 1 86 ? 8.406 83.169 -20.939 1.00 31.80 86 THR A O 1
ATOM 688 N N . ASN A 1 87 ? 9.620 81.516 -19.978 1.00 30.18 87 ASN A N 1
ATOM 689 C CA . ASN A 1 87 ? 9.566 82.042 -18.606 1.00 30.06 87 ASN A CA 1
ATOM 690 C C . ASN A 1 87 ? 8.126 82.167 -18.098 1.00 29.30 87 ASN A C 1
ATOM 691 O O . ASN A 1 87 ? 7.740 83.182 -17.506 1.00 29.42 87 ASN A O 1
ATOM 696 N N . THR A 1 88 ? 7.349 81.114 -18.334 1.00 28.18 88 THR A N 1
ATOM 697 C CA . THR A 1 88 ? 5.923 81.104 -18.021 1.00 27.68 88 THR A CA 1
ATOM 698 C C . THR A 1 88 ? 5.560 79.946 -17.099 1.00 26.49 88 THR A C 1
ATOM 699 O O . THR A 1 88 ? 5.894 78.795 -17.372 1.00 26.17 88 THR A O 1
ATOM 703 N N . PHE A 1 89 ? 4.861 80.279 -16.017 1.00 26.04 89 PHE A N 1
ATOM 704 C CA . PHE A 1 89 ? 4.399 79.317 -15.028 1.00 24.98 89 PHE A CA 1
ATOM 705 C C . PHE A 1 89 ? 2.905 79.098 -15.227 1.00 24.57 89 PHE A C 1
ATOM 706 O O . PHE A 1 89 ? 2.101 80.003 -15.003 1.00 24.84 89 PHE A O 1
ATOM 714 N N . TYR A 1 90 ? 2.556 77.895 -15.676 1.00 23.76 90 TYR A N 1
ATOM 715 C CA . TYR A 1 90 ? 1.167 77.489 -15.849 1.00 23.47 90 TYR A CA 1
ATOM 716 C C . TYR A 1 90 ? 0.699 76.836 -14.564 1.00 22.99 90 TYR A C 1
ATOM 717 O O . TYR A 1 90 ? 1.150 75.750 -14.208 1.00 22.85 90 TYR A O 1
ATOM 726 N N . ARG A 1 91 ? -0.199 77.522 -13.868 1.00 23.09 91 ARG A N 1
ATOM 727 C CA . ARG A 1 91 ? -0.555 77.169 -12.502 1.00 22.87 91 ARG A CA 1
ATOM 728 C C . ARG A 1 91 ? -1.983 76.652 -12.441 1.00 23.09 91 ARG A C 1
ATOM 729 O O . ARG A 1 91 ? -2.900 77.286 -12.979 1.00 23.19 91 ARG A O 1
ATOM 737 N N . PHE A 1 92 ? -2.171 75.506 -11.787 1.00 22.89 92 PHE A N 1
ATOM 738 C CA . PHE A 1 92 ? -3.512 74.941 -11.609 1.00 23.14 92 PHE A CA 1
ATOM 739 C C . PHE A 1 92 ? -4.394 75.816 -10.722 1.00 23.90 92 PHE A C 1
ATOM 740 O O . PHE A 1 92 ? -3.902 76.521 -9.832 1.00 24.45 92 PHE A O 1
ATOM 748 N N . SER A 1 93 ? -5.701 75.746 -10.967 1.00 24.19 93 SER A N 1
ATOM 749 C CA . SER A 1 93 ? -6.676 76.640 -10.345 1.00 25.28 93 SER A CA 1
ATOM 750 C C . SER A 1 93 ? -6.728 76.509 -8.827 1.00 26.19 93 SER A C 1
ATOM 751 O O . SER A 1 93 ? -7.097 77.460 -8.128 1.00 26.94 93 SER A O 1
ATOM 754 N N . ASP A 1 94 ? -6.357 75.331 -8.327 1.00 26.32 94 ASP A N 1
ATOM 755 C CA . ASP A 1 94 ? -6.377 75.056 -6.893 1.00 27.36 94 ASP A CA 1
ATOM 756 C C . ASP A 1 94 ? -5.080 75.441 -6.176 1.00 27.87 94 ASP A C 1
ATOM 757 O O . ASP A 1 94 ? -4.901 75.129 -4.997 1.00 28.40 94 ASP A O 1
ATOM 762 N N . PHE A 1 95 ? -4.203 76.155 -6.882 1.00 27.98 95 PHE A N 1
ATOM 763 C CA . PHE A 1 95 ? -2.910 76.560 -6.330 1.00 28.83 95 PHE A CA 1
ATOM 764 C C . PHE A 1 95 ? -2.610 78.048 -6.471 1.00 29.83 95 PHE A C 1
ATOM 765 O O . PHE A 1 95 ? -1.456 78.440 -6.644 1.00 29.94 95 PHE A O 1
ATOM 773 N N . THR A 1 96 ? -3.646 78.877 -6.364 1.00 30.83 96 THR A N 1
ATOM 774 C CA . THR A 1 96 ? -3.478 80.329 -6.444 1.00 32.01 96 THR A CA 1
ATOM 775 C C . THR A 1 96 ? -2.663 80.881 -5.266 1.00 33.17 96 THR A C 1
ATOM 776 O O . THR A 1 96 ? -2.217 82.027 -5.298 1.00 34.20 96 THR A O 1
ATOM 780 N N . HIS A 1 97 ? -2.463 80.054 -4.241 1.00 33.55 97 HIS A N 1
ATOM 781 C CA . HIS A 1 97 ? -1.658 80.420 -3.074 1.00 34.73 97 HIS A CA 1
ATOM 782 C C . HIS A 1 97 ? -0.161 80.162 -3.279 1.00 34.43 97 HIS A C 1
ATOM 783 O O . HIS A 1 97 ? 0.658 80.516 -2.428 1.00 35.30 97 HIS A O 1
ATOM 790 N N . ILE A 1 98 ? 0.189 79.538 -4.401 1.00 33.35 98 ILE A N 1
ATOM 791 C CA . ILE A 1 98 ? 1.590 79.297 -4.753 1.00 33.08 98 ILE A CA 1
ATOM 792 C C . ILE A 1 98 ? 2.090 80.414 -5.668 1.00 33.23 98 ILE A C 1
ATOM 793 O O . ILE A 1 98 ? 1.628 80.561 -6.802 1.00 32.67 98 ILE A O 1
ATOM 798 N N . SER A 1 99 ? 3.034 81.201 -5.163 1.00 33.95 99 SER A N 1
ATOM 799 C CA . SER A 1 99 ? 3.584 82.316 -5.920 1.00 34.54 99 SER A CA 1
ATOM 800 C C . SER A 1 99 ? 5.050 82.087 -6.262 1.00 34.35 99 SER A C 1
ATOM 801 O O . SER A 1 99 ? 5.883 81.869 -5.377 1.00 34.72 99 SER A O 1
ATOM 804 N N . VAL A 1 100 ? 5.348 82.132 -7.557 1.00 33.76 100 VAL A N 1
ATOM 805 C CA . VAL A 1 100 ? 6.701 81.929 -8.064 1.00 33.65 100 VAL A CA 1
ATOM 806 C C . VAL A 1 100 ? 7.243 83.258 -8.595 1.00 34.85 100 VAL A C 1
ATOM 807 O O . VAL A 1 100 ? 6.658 83.840 -9.511 1.00 34.60 100 VAL A O 1
ATOM 811 N N . PRO A 1 101 ? 8.356 83.745 -8.016 1.00 35.95 101 PRO A N 1
ATOM 812 C CA . PRO A 1 101 ? 8.922 85.030 -8.438 1.00 37.20 101 PRO A CA 1
ATOM 813 C C . PRO A 1 101 ? 9.651 84.957 -9.784 1.00 36.98 101 PRO A C 1
ATOM 814 O O . PRO A 1 101 ? 10.178 83.904 -10.148 1.00 36.52 101 PRO A O 1
ATOM 818 N N . GLY A 1 102 ? 9.653 86.069 -10.516 1.00 37.82 102 GLY A N 1
ATOM 819 C CA . GLY A 1 102 ? 10.448 86.205 -11.739 1.00 37.99 102 GLY A CA 1
ATOM 820 C C . GLY A 1 102 ? 9.945 85.466 -12.967 1.00 36.89 102 GLY A C 1
ATOM 821 O O . GLY A 1 102 ? 10.683 85.308 -13.942 1.00 37.21 102 GLY A O 1
ATOM 822 N N . VAL A 1 103 ? 8.698 85.004 -12.918 1.00 35.76 103 VAL A N 1
ATOM 823 C CA . VAL A 1 103 ? 8.058 84.332 -14.051 1.00 34.31 103 VAL A CA 1
ATOM 824 C C . VAL A 1 103 ? 6.739 85.018 -14.375 1.00 34.06 103 VAL A C 1
ATOM 825 O O . VAL A 1 103 ? 6.180 85.724 -13.533 1.00 34.79 103 VAL A O 1
ATOM 829 N N . THR A 1 104 ? 6.251 84.821 -15.597 1.00 33.00 104 THR A N 1
ATOM 830 C CA . THR A 1 104 ? 4.890 85.207 -15.945 1.00 32.51 104 THR A CA 1
ATOM 831 C C . THR A 1 104 ? 3.981 84.078 -15.474 1.00 30.96 104 THR A C 1
ATOM 832 O O . THR A 1 104 ? 4.143 82.938 -15.897 1.00 30.11 104 THR A O 1
ATOM 836 N N . THR A 1 105 ? 3.043 84.392 -14.585 1.00 30.56 105 THR A N 1
ATOM 837 C CA . THR A 1 105 ? 2.118 83.382 -14.079 1.00 29.38 105 THR A CA 1
ATOM 838 C C . THR A 1 105 ? 0.821 83.389 -14.876 1.00 28.60 105 THR A C 1
ATOM 839 O O . THR A 1 105 ? 0.151 84.419 -14.987 1.00 29.08 105 THR A O 1
ATOM 843 N N . VAL A 1 106 ? 0.497 82.234 -15.447 1.00 26.97 106 VAL A N 1
ATOM 844 C CA . VAL A 1 106 ? -0.780 82.021 -16.110 1.00 26.49 106 VAL A CA 1
ATOM 845 C C . VAL A 1 106 ? -1.641 81.187 -15.172 1.00 25.79 106 VAL A C 1
ATOM 846 O O . VAL A 1 106 ? -1.321 80.033 -14.879 1.00 24.90 106 VAL A O 1
ATOM 850 N N . SER A 1 107 ? -2.715 81.794 -14.679 1.00 25.91 107 SER A N 1
ATOM 851 C CA . SER A 1 107 ? -3.631 81.115 -13.775 1.00 25.68 107 SER A CA 1
ATOM 852 C C . SER A 1 107 ? -4.623 80.327 -14.613 1.00 25.09 107 SER A C 1
ATOM 853 O O . SER A 1 107 ? -5.348 80.897 -15.429 1.00 25.23 107 SER A O 1
ATOM 856 N N . MET A 1 108 ? -4.632 79.012 -14.433 1.00 24.30 108 MET A N 1
ATOM 857 C CA . MET A 1 108 ? -5.449 78.148 -15.277 1.00 24.07 108 MET A CA 1
ATOM 858 C C . MET A 1 108 ? -6.851 77.950 -14.720 1.00 24.30 108 MET A C 1
ATOM 859 O O . MET A 1 108 ? -7.080 78.103 -13.522 1.00 24.40 108 MET A O 1
ATOM 864 N N . THR A 1 109 ? -7.784 77.627 -15.611 1.00 24.81 109 THR A N 1
ATOM 865 C CA . THR A 1 109 ? -9.157 77.293 -15.230 1.00 25.40 109 THR A CA 1
ATOM 866 C C . THR A 1 109 ? -9.230 75.855 -14.718 1.00 25.21 109 THR A C 1
ATOM 867 O O . THR A 1 109 ? -10.119 75.501 -13.937 1.00 26.04 109 THR A O 1
ATOM 871 N N . THR A 1 110 ? -8.281 75.038 -15.165 1.00 24.44 110 THR A N 1
ATOM 872 C CA . THR A 1 110 ? -8.234 73.615 -14.852 1.00 24.24 110 THR A CA 1
ATOM 873 C C . THR A 1 110 ? -7.631 73.386 -13.469 1.00 23.96 110 THR A C 1
ATOM 874 O O . THR A 1 110 ? -6.599 73.968 -13.135 1.00 23.98 110 THR A O 1
ATOM 878 N N . ASP A 1 111 ? -8.270 72.531 -12.674 1.00 24.29 111 ASP A N 1
ATOM 879 C CA . ASP A 1 111 ? -7.707 72.131 -11.386 1.00 24.41 111 ASP A CA 1
ATOM 880 C C . ASP A 1 111 ? -6.837 70.884 -11.541 1.00 23.96 111 ASP A C 1
ATOM 881 O O . ASP A 1 111 ? -6.904 70.189 -12.566 1.00 23.86 111 ASP A O 1
ATOM 886 N N . SER A 1 112 ? -6.039 70.606 -10.512 1.00 23.83 112 SER A N 1
ATOM 887 C CA . SER A 1 112 ? -4.998 69.582 -10.570 1.00 23.34 112 SER A CA 1
ATOM 888 C C . SER A 1 112 ? -5.464 68.161 -10.241 1.00 23.32 112 SER A C 1
ATOM 889 O O . SER A 1 112 ? -4.671 67.220 -10.332 1.00 22.96 112 SER A O 1
ATOM 892 N N . SER A 1 113 ? -6.724 68.002 -9.837 1.00 23.51 113 SER A N 1
ATOM 893 C CA . SER A 1 113 ? -7.201 66.699 -9.357 1.00 23.55 113 SER A CA 1
ATOM 894 C C . SER A 1 113 ? -7.095 65.620 -10.431 1.00 23.18 113 SER A C 1
ATOM 895 O O . SER A 1 113 ? -7.194 65.904 -11.630 1.00 22.72 113 SER A O 1
ATOM 898 N N . TYR A 1 114 ? -6.899 64.380 -9.994 1.00 23.22 114 TYR A N 1
ATOM 899 C CA . TYR A 1 114 ? -6.876 63.256 -10.917 1.00 23.15 114 TYR A CA 1
ATOM 900 C C . TYR A 1 114 ? -8.218 63.081 -11.617 1.00 23.72 114 TYR A C 1
ATOM 901 O O . TYR A 1 114 ? -8.259 62.711 -12.785 1.00 23.64 114 TYR A O 1
ATOM 910 N N . THR A 1 115 ? -9.309 63.358 -10.906 1.00 24.29 115 THR A N 1
ATOM 911 C CA . THR A 1 115 ? -10.642 63.303 -11.508 1.00 24.87 115 THR A CA 1
ATOM 912 C C . THR A 1 115 ? -10.701 64.214 -12.738 1.00 24.61 115 THR A C 1
ATOM 913 O O . THR A 1 115 ? -11.098 63.780 -13.822 1.00 24.64 115 THR A O 1
ATOM 917 N N . THR A 1 116 ? -10.264 65.459 -12.575 1.00 24.20 116 THR A N 1
ATOM 918 C CA . THR A 1 116 ? -10.243 66.418 -13.678 1.00 24.13 116 THR A CA 1
ATOM 919 C C . THR A 1 116 ? -9.264 66.022 -14.782 1.00 23.66 116 THR A C 1
ATOM 920 O O . THR A 1 116 ? -9.625 65.990 -15.958 1.00 23.38 116 THR A O 1
ATOM 924 N N . LEU A 1 117 ? -8.028 65.721 -14.397 1.00 23.32 117 LEU A N 1
ATOM 925 C CA . LEU A 1 117 ? -6.984 65.423 -15.368 1.00 23.39 117 LEU A CA 1
ATOM 926 C C . LEU A 1 117 ? -7.292 64.203 -16.224 1.00 23.57 117 LEU A C 1
ATOM 927 O O . LEU A 1 117 ? -7.081 64.234 -17.437 1.00 23.59 117 LEU A O 1
ATOM 932 N N . GLN A 1 118 ? -7.801 63.141 -15.599 1.00 23.96 118 GLN A N 1
ATOM 933 C CA . GLN A 1 118 ? -8.199 61.935 -16.333 1.00 24.80 118 GLN A CA 1
ATOM 934 C C . GLN A 1 118 ? -9.317 62.214 -17.334 1.00 25.30 118 GLN A C 1
ATOM 935 O O . GLN A 1 118 ? -9.323 61.655 -18.433 1.00 25.77 118 GLN A O 1
ATOM 941 N N . ARG A 1 119 ? -10.256 63.076 -16.950 1.00 25.47 119 ARG A N 1
ATOM 942 C CA . ARG A 1 119 ? -11.350 63.473 -17.842 1.00 26.34 119 ARG A CA 1
ATOM 943 C C . ARG A 1 119 ? -10.835 64.248 -19.062 1.00 26.05 119 ARG A C 1
ATOM 944 O O . ARG A 1 119 ? -11.115 63.870 -20.202 1.00 26.76 119 ARG A O 1
ATOM 952 N N . VAL A 1 120 ? -10.078 65.318 -18.819 1.00 25.51 120 VAL A N 1
ATOM 953 C CA . VAL A 1 120 ? -9.537 66.149 -19.902 1.00 25.46 120 VAL A CA 1
ATOM 954 C C . VAL A 1 120 ? -8.581 65.342 -20.789 1.00 25.35 120 VAL A C 1
ATOM 955 O O . VAL A 1 120 ? -8.587 65.480 -22.016 1.00 25.66 120 VAL A O 1
ATOM 959 N N . ALA A 1 121 ? -7.791 64.476 -20.162 1.00 25.13 121 ALA A N 1
ATOM 960 C CA . ALA A 1 121 ? -6.800 63.672 -20.874 1.00 25.26 121 ALA A CA 1
ATOM 961 C C . ALA A 1 121 ? -7.412 62.504 -21.645 1.00 26.18 121 ALA A C 1
ATOM 962 O O . ALA A 1 121 ? -6.748 61.915 -22.501 1.00 26.45 121 ALA A O 1
ATOM 964 N N . ALA A 1 122 ? -8.665 62.169 -21.334 1.00 27.08 122 ALA A N 1
ATOM 965 C CA . ALA A 1 122 ? -9.296 60.936 -21.823 1.00 28.05 122 ALA A CA 1
ATOM 966 C C . ALA A 1 122 ? -8.339 59.753 -21.631 1.00 28.29 122 ALA A C 1
ATOM 967 O O . ALA A 1 122 ? -8.097 58.961 -22.545 1.00 28.97 122 ALA A O 1
ATOM 969 N N . LEU A 1 123 ? -7.786 59.670 -20.424 1.00 27.70 123 LEU A N 1
ATOM 970 C CA . LEU A 1 123 ? -6.804 58.660 -20.069 1.00 27.55 123 LEU A CA 1
ATOM 971 C C . LEU A 1 123 ? -6.983 58.296 -18.607 1.00 27.38 123 LEU A C 1
ATOM 972 O O . LEU A 1 123 ? -6.902 59.161 -17.734 1.00 27.19 123 LEU A O 1
ATOM 977 N N . GLU A 1 124 ? -7.239 57.018 -18.352 1.00 27.71 124 GLU A N 1
ATOM 978 C CA . GLU A 1 124 ? -7.305 56.506 -16.989 1.00 27.57 124 GLU A CA 1
ATOM 979 C C . GLU A 1 124 ? -5.910 56.110 -16.513 1.00 26.67 124 GLU A C 1
ATOM 980 O O . GLU A 1 124 ? -5.112 55.562 -17.283 1.00 26.50 124 GLU A O 1
ATOM 986 N N . ARG A 1 125 ? -5.624 56.400 -15.245 1.00 25.75 125 ARG A N 1
ATOM 987 C CA . ARG A 1 125 ? -4.328 56.080 -14.651 1.00 25.03 125 ARG A CA 1
ATOM 988 C C . ARG A 1 125 ? -4.128 54.576 -14.496 1.00 25.12 125 ARG A C 1
ATOM 989 O O . ARG A 1 125 ? -3.020 54.078 -14.680 1.00 24.46 125 ARG A O 1
ATOM 997 N N . SER A 1 126 ? -5.194 53.858 -14.147 1.00 25.58 126 SER A N 1
ATOM 998 C CA . SER A 1 126 ? -5.119 52.405 -14.052 1.00 26.30 126 SER A CA 1
ATOM 999 C C . SER A 1 126 ? -4.915 51.824 -15.449 1.00 26.44 126 SER A C 1
ATOM 1000 O O . SER A 1 126 ? -5.815 51.872 -16.289 1.00 26.87 126 SER A O 1
ATOM 1003 N N . GLY A 1 127 ? -3.719 51.298 -15.694 1.00 25.96 127 GLY A N 1
ATOM 1004 C CA . GLY A 1 127 ? -3.356 50.792 -17.014 1.00 26.22 127 GLY A CA 1
ATOM 1005 C C . GLY A 1 127 ? -2.626 51.801 -17.884 1.00 25.47 127 GLY A C 1
ATOM 1006 O O . GLY A 1 127 ? -2.284 51.499 -19.029 1.00 25.51 127 GLY A O 1
ATOM 1007 N N . MET A 1 128 ? -2.390 53.000 -17.352 1.00 24.57 128 MET A N 1
ATOM 1008 C CA . MET A 1 128 ? -1.630 54.024 -18.067 1.00 24.38 128 MET A CA 1
ATOM 1009 C C . MET A 1 128 ? -0.202 53.555 -18.317 1.00 24.05 128 MET A C 1
ATOM 1010 O O . MET A 1 128 ? 0.469 53.058 -17.410 1.00 23.83 128 MET A O 1
ATOM 1015 N N . GLN A 1 129 ? 0.246 53.711 -19.559 1.00 24.29 129 GLN A N 1
ATOM 1016 C CA . GLN A 1 129 ? 1.598 53.333 -19.951 1.00 24.42 129 GLN A CA 1
ATOM 1017 C C . GLN A 1 129 ? 2.525 54.543 -19.911 1.00 23.87 129 GLN A C 1
ATOM 1018 O O . GLN A 1 129 ? 2.166 55.629 -20.372 1.00 23.54 129 GLN A O 1
ATOM 1024 N N . ILE A 1 130 ? 3.708 54.363 -19.329 1.00 23.34 130 ILE A N 1
ATOM 1025 C CA . ILE A 1 130 ? 4.738 55.400 -19.353 1.00 23.19 130 ILE A CA 1
ATOM 1026 C C . ILE A 1 130 ? 6.049 54.786 -19.820 1.00 23.58 130 ILE A C 1
ATOM 1027 O O . ILE A 1 130 ? 6.496 53.764 -19.295 1.00 24.09 130 ILE A O 1
ATOM 1032 N N . SER A 1 131 ? 6.645 55.412 -20.827 1.00 23.88 131 SER A N 1
ATOM 1033 C CA . SER A 1 131 ? 7.939 54.997 -21.355 1.00 23.92 131 SER A CA 1
ATOM 1034 C C . SER A 1 131 ? 8.810 56.233 -21.501 1.00 23.66 131 SER A C 1
ATOM 1035 O O . SER A 1 131 ? 8.322 57.360 -21.355 1.00 22.89 131 SER A O 1
ATOM 1038 N N . ARG A 1 132 ? 10.092 56.032 -21.796 1.00 23.81 132 ARG A N 1
ATOM 1039 C CA . ARG A 1 132 ? 10.960 57.154 -22.135 1.00 23.82 132 ARG A CA 1
ATOM 1040 C C . ARG A 1 132 ? 10.374 57.920 -23.317 1.00 24.10 132 ARG A C 1
ATOM 1041 O O . ARG A 1 132 ? 10.308 59.149 -23.294 1.00 24.08 132 ARG A O 1
ATOM 1049 N N . HIS A 1 133 ? 9.937 57.184 -24.339 1.00 24.86 133 HIS A N 1
ATOM 1050 C CA . HIS A 1 133 ? 9.312 57.780 -25.516 1.00 25.63 133 HIS A CA 1
ATOM 1051 C C . HIS A 1 133 ? 8.095 58.651 -25.170 1.00 25.17 133 HIS A C 1
ATOM 1052 O O . HIS A 1 133 ? 7.964 59.764 -25.686 1.00 25.43 133 HIS A O 1
ATOM 1059 N N . SER A 1 134 ? 7.214 58.157 -24.303 1.00 24.33 134 SER A N 1
ATOM 1060 C CA . SER A 1 134 ? 6.021 58.928 -23.948 1.00 23.95 134 SER A CA 1
ATOM 1061 C C . SER A 1 134 ? 6.326 60.114 -23.026 1.00 22.95 134 SER A C 1
ATOM 1062 O O . SER A 1 134 ? 5.570 61.081 -23.007 1.00 23.00 134 SER A O 1
ATOM 1065 N N . LEU A 1 135 ? 7.425 60.046 -22.274 1.00 22.31 135 LEU A N 1
ATOM 1066 C CA . LEU A 1 135 ? 7.865 61.204 -21.491 1.00 21.75 135 LEU A CA 1
ATOM 1067 C C . LEU A 1 135 ? 8.440 62.307 -22.387 1.00 22.04 135 LEU A C 1
ATOM 1068 O O . LEU A 1 135 ? 8.256 63.497 -22.109 1.00 21.43 135 LEU A O 1
ATOM 1073 N N . VAL A 1 136 ? 9.127 61.917 -23.461 1.00 22.43 136 VAL A N 1
ATOM 1074 C CA . VAL A 1 136 ? 9.593 62.892 -24.453 1.00 22.95 136 VAL A CA 1
ATOM 1075 C C . VAL A 1 136 ? 8.389 63.553 -25.128 1.00 23.32 136 VAL A C 1
ATOM 1076 O O . VAL A 1 136 ? 8.338 64.778 -25.259 1.00 23.03 136 VAL A O 1
ATOM 1080 N N . SER A 1 137 ? 7.411 62.739 -25.524 1.00 23.70 137 SER A N 1
ATOM 1081 C CA . SER A 1 137 ? 6.159 63.247 -26.087 1.00 24.21 137 SER A CA 1
ATOM 1082 C C . SER A 1 137 ? 5.442 64.172 -25.101 1.00 23.48 137 SER A C 1
ATOM 1083 O O . SER A 1 137 ? 4.927 65.224 -25.492 1.00 23.99 137 SER A O 1
ATOM 1086 N N . SER A 1 138 ? 5.428 63.780 -23.826 1.00 22.74 138 SER A N 1
ATOM 1087 C CA . SER A 1 138 ? 4.821 64.583 -22.768 1.00 21.96 138 SER A CA 1
ATOM 1088 C C . SER A 1 138 ? 5.516 65.939 -22.650 1.00 21.88 138 SER A C 1
ATOM 1089 O O . SER A 1 138 ? 4.860 66.980 -22.578 1.00 21.59 138 SER A O 1
ATOM 1092 N N . TYR A 1 139 ? 6.847 65.916 -22.650 1.00 21.37 139 TYR A N 1
ATOM 1093 C CA . TYR A 1 139 ? 7.643 67.137 -22.599 1.00 21.45 139 TYR A CA 1
ATOM 1094 C C . TYR A 1 139 ? 7.265 68.086 -23.736 1.00 22.19 139 TYR A C 1
ATOM 1095 O O . TYR A 1 139 ? 7.006 69.272 -23.508 1.00 22.25 139 TYR A O 1
ATOM 1104 N N . LEU A 1 140 ? 7.236 67.553 -24.954 1.00 22.88 140 LEU A N 1
ATOM 1105 C CA . LEU A 1 140 ? 6.947 68.353 -26.144 1.00 23.77 140 LEU A CA 1
ATOM 1106 C C . LEU A 1 140 ? 5.546 68.949 -26.117 1.00 23.95 140 LEU A C 1
ATOM 1107 O O . LEU A 1 140 ? 5.343 70.078 -26.571 1.00 24.59 140 LEU A O 1
ATOM 1112 N N . ALA A 1 141 ? 4.593 68.191 -25.574 1.00 23.57 141 ALA A N 1
ATOM 1113 C CA . ALA A 1 141 ? 3.226 68.669 -25.394 1.00 23.64 141 ALA A CA 1
ATOM 1114 C C . ALA A 1 141 ? 3.195 69.862 -24.445 1.00 23.57 141 ALA A C 1
ATOM 1115 O O . ALA A 1 141 ? 2.547 70.872 -24.729 1.00 23.89 141 ALA A O 1
ATOM 1117 N N . LEU A 1 142 ? 3.913 69.751 -23.328 1.00 23.08 142 LEU A N 1
ATOM 1118 C CA . LEU A 1 142 ? 3.933 70.822 -22.337 1.00 23.34 142 LEU A CA 1
ATOM 1119 C C . LEU A 1 142 ? 4.647 72.067 -22.846 1.00 24.27 142 LEU A C 1
ATOM 1120 O O . LEU A 1 142 ? 4.287 73.184 -22.476 1.00 24.82 142 LEU A O 1
ATOM 1125 N N . MET A 1 143 ? 5.651 71.878 -23.697 1.00 25.14 143 MET A N 1
ATOM 1126 C CA . MET A 1 143 ? 6.377 73.014 -24.258 1.00 26.23 143 MET A CA 1
ATOM 1127 C C . MET A 1 143 ? 5.568 73.735 -25.333 1.00 27.03 143 MET A C 1
ATOM 1128 O O . MET A 1 143 ? 5.716 74.944 -25.510 1.00 27.49 143 MET A O 1
ATOM 1133 N N . GLU A 1 144 ? 4.712 72.988 -26.028 1.00 27.19 144 GLU A N 1
ATOM 1134 C CA . GLU A 1 144 ? 3.821 73.549 -27.048 1.00 28.48 144 GLU A CA 1
ATOM 1135 C C . GLU A 1 144 ? 2.597 74.211 -26.425 1.00 28.41 144 GLU A C 1
ATOM 1136 O O . GLU A 1 144 ? 1.977 75.083 -27.040 1.00 29.13 144 GLU A O 1
ATOM 1142 N N . PHE A 1 145 ? 2.259 73.801 -25.203 1.00 27.68 145 PHE A N 1
ATOM 1143 C CA . PHE A 1 145 ? 1.073 74.308 -24.517 1.00 27.79 145 PHE A CA 1
ATOM 1144 C C . PHE A 1 145 ? 1.114 75.811 -24.279 1.00 28.58 145 PHE A C 1
ATOM 1145 O O . PHE A 1 145 ? 2.134 76.366 -23.866 1.00 28.77 145 PHE A O 1
ATOM 1153 N N . SER A 1 146 ? -0.018 76.449 -24.553 1.00 29.33 146 SER A N 1
ATOM 1154 C CA . SER A 1 146 ? -0.237 77.850 -24.248 1.00 30.14 146 SER A CA 1
ATOM 1155 C C . SER A 1 146 ? -1.695 78.002 -23.823 1.00 30.07 146 SER A C 1
ATOM 1156 O O . SER A 1 146 ? -2.539 77.159 -24.151 1.00 30.18 146 SER A O 1
ATOM 1159 N N . GLY A 1 147 ? -1.987 79.066 -23.085 1.00 30.13 147 GLY A N 1
ATOM 1160 C CA . GLY A 1 147 ? -3.358 79.344 -22.671 1.00 29.68 147 GLY A CA 1
ATOM 1161 C C . GLY A 1 147 ? -3.651 79.024 -21.218 1.00 28.75 147 GLY A C 1
ATOM 1162 O O . GLY A 1 147 ? -2.786 78.532 -20.485 1.00 28.56 147 GLY A O 1
ATOM 1163 N N . ASN A 1 148 ? -4.887 79.312 -20.814 1.00 28.35 148 ASN A N 1
ATOM 1164 C CA . ASN A 1 148 ? -5.331 79.200 -19.429 1.00 27.93 148 ASN A CA 1
ATOM 1165 C C . ASN A 1 148 ? -6.144 77.928 -19.157 1.00 27.22 148 ASN A C 1
ATOM 1166 O O . ASN A 1 148 ? -6.603 77.716 -18.044 1.00 27.46 148 ASN A O 1
ATOM 1171 N N . THR A 1 149 ? -6.337 77.095 -20.176 1.00 26.66 149 THR A N 1
ATOM 1172 C CA . THR A 1 149 ? -7.147 75.883 -20.031 1.00 26.07 149 THR A CA 1
ATOM 1173 C C . THR A 1 149 ? -6.404 74.669 -20.586 1.00 25.48 149 THR A C 1
ATOM 1174 O O . THR A 1 149 ? -5.984 74.664 -21.742 1.00 25.12 149 THR A O 1
ATOM 1178 N N . MET A 1 150 ? -6.239 73.646 -19.750 1.00 24.83 150 MET A N 1
ATOM 1179 C CA . MET A 1 150 ? -5.518 72.435 -20.145 1.00 24.68 150 MET A CA 1
ATOM 1180 C C . MET A 1 150 ? -6.163 71.728 -21.338 1.00 25.00 150 MET A C 1
ATOM 1181 O O . MET A 1 150 ? -7.390 71.618 -21.428 1.00 25.43 150 MET A O 1
ATOM 1186 N N . THR A 1 151 ? -5.318 71.275 -22.258 1.00 25.11 151 THR A N 1
ATOM 1187 C CA . THR A 1 151 ? -5.755 70.497 -23.414 1.00 25.56 151 THR A CA 1
ATOM 1188 C C . THR A 1 151 ? -5.613 69.017 -23.083 1.00 25.01 151 THR A C 1
ATOM 1189 O O . THR A 1 151 ? -5.049 68.662 -22.047 1.00 24.66 151 THR A O 1
ATOM 1193 N N . ARG A 1 152 ? -6.118 68.155 -23.963 1.00 25.18 152 ARG A N 1
ATOM 1194 C CA . ARG A 1 152 ? -5.998 66.711 -23.774 1.00 25.06 152 ARG A CA 1
ATOM 119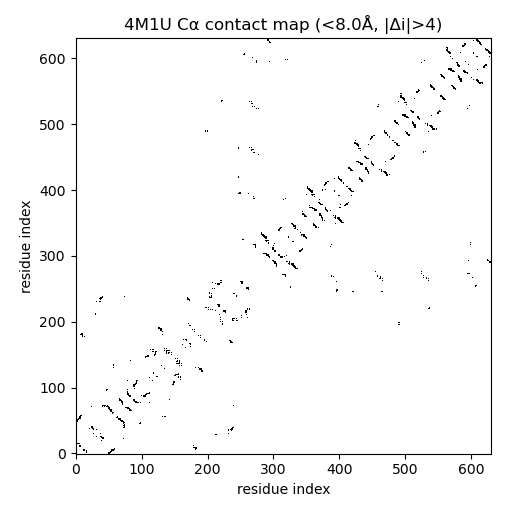5 C C . ARG A 1 152 ? -4.535 66.285 -23.633 1.00 24.39 152 ARG A C 1
ATOM 1196 O O . ARG A 1 152 ? -4.170 65.602 -22.681 1.00 23.93 152 ARG A O 1
ATOM 1204 N N . ASP A 1 153 ? -3.702 66.708 -24.578 1.00 24.42 153 ASP A N 1
ATOM 1205 C CA . ASP A 1 153 ? -2.301 66.291 -24.611 1.00 24.14 153 ASP A CA 1
ATOM 1206 C C . ASP A 1 153 ? -1.465 66.856 -23.469 1.00 22.70 153 ASP A C 1
ATOM 1207 O O . ASP A 1 153 ? -0.542 66.195 -22.990 1.00 22.71 153 ASP A O 1
ATOM 1212 N N . ALA A 1 154 ? -1.781 68.074 -23.035 1.00 24.38 154 ALA A N 1
ATOM 1213 C CA . ALA A 1 154 ? -1.120 68.657 -21.869 1.00 23.04 154 ALA A CA 1
ATOM 1214 C C . ALA A 1 154 ? -1.506 67.887 -20.605 1.00 22.14 154 ALA A C 1
ATOM 1215 O O . ALA A 1 154 ? -0.675 67.668 -19.723 1.00 21.27 154 ALA A O 1
ATOM 1217 N N . SER A 1 155 ? -2.768 67.469 -20.526 1.00 21.74 155 SER A N 1
ATOM 1218 C CA . SER A 1 155 ? -3.245 66.730 -19.354 1.00 21.61 155 SER A CA 1
ATOM 1219 C C . SER A 1 155 ? -2.637 65.334 -19.291 1.00 21.13 155 SER A C 1
ATOM 1220 O O . SER A 1 155 ? -2.289 64.852 -18.212 1.00 20.90 155 SER A O 1
ATOM 1223 N N . ARG A 1 156 ? -2.497 64.689 -20.447 1.00 21.02 156 ARG A N 1
ATOM 1224 C CA . ARG A 1 156 ? -1.821 63.393 -20.516 1.00 21.00 156 ARG A CA 1
ATOM 1225 C C . ARG A 1 156 ? -0.376 63.530 -20.053 1.00 20.76 156 ARG A C 1
ATOM 1226 O O . ARG A 1 156 ? 0.136 62.679 -19.326 1.00 20.13 156 ARG A O 1
ATOM 1234 N N . ALA A 1 157 ? 0.259 64.623 -20.470 1.00 20.71 157 ALA A N 1
ATOM 1235 C CA . ALA A 1 157 ? 1.635 64.931 -20.087 1.00 20.46 157 ALA A CA 1
ATOM 1236 C C . ALA A 1 157 ? 1.784 65.105 -18.578 1.00 20.16 157 ALA A C 1
ATOM 1237 O O . ALA A 1 157 ? 2.705 64.550 -17.976 1.00 20.09 157 ALA A O 1
ATOM 1239 N N . VAL A 1 158 ? 0.871 65.864 -17.971 1.00 20.34 158 VAL A N 1
ATOM 1240 C CA . VAL A 1 158 ? 0.889 66.081 -16.526 1.00 20.03 158 VAL A CA 1
ATOM 1241 C C . VAL A 1 158 ? 0.647 64.784 -15.751 1.00 19.67 158 VAL A C 1
ATOM 1242 O O . VAL A 1 158 ? 1.347 64.517 -14.783 1.00 19.12 158 VAL A O 1
ATOM 1246 N N . LEU A 1 159 ? -0.305 63.966 -16.198 1.00 19.55 159 LEU A N 1
ATOM 1247 C CA . LEU A 1 159 ? -0.541 62.662 -15.565 1.00 19.41 159 LEU A CA 1
ATOM 1248 C C . LEU A 1 159 ? 0.732 61.824 -15.516 1.00 19.02 159 LEU A C 1
ATOM 1249 O O . LEU A 1 159 ? 1.059 61.237 -14.479 1.00 19.46 159 LEU A O 1
ATOM 1254 N N . ARG A 1 160 ? 1.457 61.790 -16.631 1.00 19.18 160 ARG A N 1
ATOM 1255 C CA . ARG A 1 160 ? 2.674 60.991 -16.726 1.00 19.07 160 ARG A CA 1
ATOM 1256 C C . ARG A 1 160 ? 3.780 61.569 -15.846 1.00 19.15 160 ARG A C 1
ATOM 1257 O O . ARG A 1 160 ? 4.416 60.836 -15.077 1.00 18.98 160 ARG A O 1
ATOM 1265 N N . PHE A 1 161 ? 3.979 62.883 -15.914 1.00 19.28 161 PHE A N 1
ATOM 1266 C CA . PHE A 1 161 ? 5.035 63.506 -15.113 1.00 19.32 161 PHE A CA 1
ATOM 1267 C C . PHE A 1 161 ? 4.788 63.509 -13.605 1.00 19.42 161 PHE A C 1
ATOM 1268 O O . PHE A 1 161 ? 5.728 63.313 -12.839 1.00 19.45 161 PHE A O 1
ATOM 1276 N N . VAL A 1 162 ? 3.540 63.706 -13.184 1.00 19.46 162 VAL A N 1
ATOM 1277 C CA . VAL A 1 162 ? 3.211 63.658 -11.752 1.00 19.70 162 VAL A CA 1
ATOM 1278 C C . VAL A 1 162 ? 3.481 62.261 -11.198 1.00 19.39 162 VAL A C 1
ATOM 1279 O O . VAL A 1 162 ? 3.983 62.114 -10.080 1.00 18.89 162 VAL A O 1
ATOM 1283 N N . THR A 1 163 ? 3.171 61.240 -11.993 1.00 19.19 163 THR A N 1
ATOM 1284 C CA . THR A 1 163 ? 3.363 59.851 -11.562 1.00 19.02 163 THR A CA 1
ATOM 1285 C C . THR A 1 163 ? 4.834 59.552 -11.287 1.00 18.89 163 THR A C 1
ATOM 1286 O O . THR A 1 163 ? 5.174 58.961 -10.257 1.00 18.98 163 THR A O 1
ATOM 1290 N N . VAL A 1 164 ? 5.699 59.979 -12.201 1.00 18.99 164 VAL A N 1
ATOM 1291 C CA . VAL A 1 164 ? 7.121 59.629 -12.128 1.00 19.12 164 VAL A CA 1
ATOM 1292 C C . VAL A 1 164 ? 7.955 60.603 -11.291 1.00 18.93 164 VAL A C 1
ATOM 1293 O O . VAL A 1 164 ? 9.140 60.361 -11.050 1.00 19.13 164 VAL A O 1
ATOM 1297 N N . THR A 1 165 ? 7.336 61.692 -10.841 1.00 18.67 165 THR A N 1
ATOM 1298 C CA . THR A 1 165 ? 8.023 62.631 -9.951 1.00 18.65 165 THR A CA 1
ATOM 1299 C C . THR A 1 165 ? 7.413 62.601 -8.555 1.00 18.51 165 THR A C 1
ATOM 1300 O O . THR A 1 165 ? 7.926 61.907 -7.683 1.00 18.26 165 THR A O 1
ATOM 1304 N N . ALA A 1 166 ? 6.310 63.323 -8.364 1.00 18.65 166 ALA A N 1
ATOM 1305 C CA . ALA A 1 166 ? 5.657 63.420 -7.060 1.00 18.77 166 ALA A CA 1
ATOM 1306 C C . ALA A 1 166 ? 5.243 62.066 -6.478 1.00 18.73 166 ALA A C 1
ATOM 1307 O O . ALA A 1 166 ? 5.522 61.789 -5.315 1.00 18.67 166 ALA A O 1
ATOM 1309 N N . GLU A 1 167 ? 4.594 61.219 -7.275 1.00 18.88 167 GLU A N 1
ATOM 1310 C CA . GLU A 1 167 ? 4.112 59.939 -6.738 1.00 19.25 167 GLU A CA 1
ATOM 1311 C C . GLU A 1 167 ? 5.269 58.988 -6.446 1.00 18.92 167 GLU A C 1
ATOM 1312 O O . GLU A 1 167 ? 5.228 58.237 -5.475 1.00 19.28 167 GLU A O 1
ATOM 1318 N N . ALA A 1 168 ? 6.307 59.042 -7.278 1.00 18.59 168 ALA A N 1
ATOM 1319 C CA . ALA A 1 168 ? 7.516 58.246 -7.060 1.00 18.40 168 ALA A CA 1
ATOM 1320 C C . ALA A 1 168 ? 8.278 58.718 -5.826 1.00 18.51 168 ALA A C 1
ATOM 1321 O O . ALA A 1 168 ? 8.848 57.905 -5.095 1.00 18.65 168 ALA A O 1
ATOM 1323 N N . LEU A 1 169 ? 8.284 60.032 -5.593 1.00 18.15 169 LEU A N 1
ATOM 1324 C CA . LEU A 1 169 ? 8.873 60.573 -4.370 1.00 18.07 169 LEU A CA 1
ATOM 1325 C C . LEU A 1 169 ? 8.182 59.997 -3.141 1.00 17.87 169 LEU A C 1
ATOM 1326 O O . LEU A 1 169 ? 8.844 59.622 -2.170 1.00 17.65 169 LEU A O 1
ATOM 1331 N N . ARG A 1 170 ? 6.854 59.919 -3.191 1.00 17.26 170 ARG A N 1
ATOM 1332 C CA . ARG A 1 170 ? 6.079 59.390 -2.069 1.00 17.62 170 ARG A CA 1
ATOM 1333 C C . ARG A 1 170 ? 6.252 57.884 -1.912 1.00 17.69 170 ARG A C 1
ATOM 1334 O O . ARG A 1 170 ? 6.381 57.384 -0.791 1.00 18.20 170 ARG A O 1
ATOM 1342 N N . PHE A 1 171 ? 6.238 57.170 -3.037 1.00 17.90 171 PHE A N 1
ATOM 1343 C CA . PHE A 1 171 ? 6.164 55.711 -3.020 1.00 18.06 171 PHE A CA 1
ATOM 1344 C C . PHE A 1 171 ? 7.331 55.043 -3.712 1.00 18.11 171 PHE A C 1
ATOM 1345 O O . PHE A 1 171 ? 7.468 55.115 -4.934 1.00 17.97 171 PHE A O 1
ATOM 1353 N N . ARG A 1 172 ? 8.159 54.381 -2.912 1.00 18.30 172 ARG A N 1
ATOM 1354 C CA . ARG A 1 172 ? 9.284 53.610 -3.425 1.00 18.58 172 ARG A CA 1
ATOM 1355 C C . ARG A 1 172 ? 8.808 52.509 -4.383 1.00 18.64 172 ARG A C 1
ATOM 1356 O O . ARG A 1 172 ? 9.539 52.125 -5.291 1.00 18.90 172 ARG A O 1
ATOM 1364 N N . GLN A 1 173 ? 7.574 52.030 -4.199 1.00 18.63 173 GLN A N 1
ATOM 1365 C CA . GLN A 1 173 ? 6.992 51.041 -5.110 1.00 19.08 173 GLN A CA 1
ATOM 1366 C C . GLN A 1 173 ? 6.917 51.561 -6.549 1.00 19.05 173 GLN A C 1
ATOM 1367 O O . GLN A 1 173 ? 7.279 50.853 -7.490 1.00 19.36 173 GLN A O 1
ATOM 1373 N N . ILE A 1 174 ? 6.453 52.797 -6.702 1.00 18.86 174 ILE A N 1
ATOM 1374 C CA . ILE A 1 174 ? 6.335 53.421 -8.018 1.00 18.84 174 ILE A CA 1
ATOM 1375 C C . ILE A 1 174 ? 7.723 53.737 -8.583 1.00 18.62 174 ILE A C 1
ATOM 1376 O O . ILE A 1 174 ? 7.981 53.512 -9.766 1.00 19.19 174 ILE A O 1
ATOM 1381 N N . GLN A 1 175 ? 8.618 54.229 -7.729 1.00 18.35 175 GLN A N 1
ATOM 1382 C CA . GLN A 1 175 ? 10.007 54.434 -8.128 1.00 18.50 175 GLN A CA 1
ATOM 1383 C C . GLN A 1 175 ? 10.591 53.145 -8.710 1.00 18.65 175 GLN A C 1
ATOM 1384 O O . GLN A 1 175 ? 11.164 53.157 -9.804 1.00 18.66 175 GLN A O 1
ATOM 1390 N N . ARG A 1 176 ? 10.410 52.033 -7.995 1.00 18.85 176 ARG A N 1
ATOM 1391 C CA . ARG A 1 176 ? 10.972 50.744 -8.413 1.00 19.37 176 ARG A CA 1
ATOM 1392 C C . ARG A 1 176 ? 10.369 50.225 -9.712 1.00 19.71 176 ARG A C 1
ATOM 1393 O O . ARG A 1 176 ? 11.086 49.730 -10.590 1.00 19.48 176 ARG A O 1
ATOM 1401 N N . GLU A 1 177 ? 9.050 50.323 -9.830 1.00 19.92 177 GLU A N 1
ATOM 1402 C CA . GLU A 1 177 ? 8.380 49.792 -11.007 1.00 20.74 177 GLU A CA 1
ATOM 1403 C C . GLU A 1 177 ? 8.646 50.652 -12.231 1.00 20.90 177 GLU A C 1
ATOM 1404 O O . GLU A 1 177 ? 8.924 50.126 -13.313 1.00 21.76 177 GLU A O 1
ATOM 1410 N N . PHE A 1 178 ? 8.569 51.971 -12.070 1.00 20.22 178 PHE A N 1
ATOM 1411 C CA . PHE A 1 178 ? 8.790 52.846 -13.215 1.00 20.09 178 PHE A CA 1
ATOM 1412 C C . PHE A 1 178 ? 10.228 52.811 -13.725 1.00 20.38 178 PHE A C 1
ATOM 1413 O O . PHE A 1 178 ? 10.448 52.843 -14.938 1.00 20.60 178 PHE A O 1
ATOM 1421 N N . ARG A 1 179 ? 11.201 52.758 -12.816 1.00 20.53 179 ARG A N 1
ATOM 1422 C CA . ARG A 1 179 ? 12.603 52.937 -13.212 1.00 20.86 179 ARG A CA 1
ATOM 1423 C C . ARG A 1 179 ? 13.073 51.954 -14.285 1.00 21.62 179 ARG A C 1
ATOM 1424 O O . ARG A 1 179 ? 13.979 52.264 -15.060 1.00 21.81 179 ARG A O 1
ATOM 1432 N N . GLN A 1 180 ? 12.440 50.785 -14.347 1.00 22.09 180 GLN A N 1
ATOM 1433 C CA . GLN A 1 180 ? 12.762 49.811 -15.388 1.00 23.07 180 GLN A CA 1
ATOM 1434 C C . GLN A 1 180 ? 12.608 50.392 -16.795 1.00 23.24 180 GLN A C 1
ATOM 1435 O O . GLN A 1 180 ? 13.364 50.032 -17.696 1.00 23.66 180 GLN A O 1
ATOM 1441 N N . ALA A 1 181 ? 11.652 51.304 -16.973 1.00 22.98 181 ALA A N 1
ATOM 1442 C CA . ALA A 1 181 ? 11.423 51.949 -18.272 1.00 23.32 181 ALA A CA 1
ATOM 1443 C C . ALA A 1 181 ? 12.615 52.788 -18.742 1.00 23.67 181 ALA A C 1
ATOM 1444 O O . ALA A 1 181 ? 12.719 53.126 -19.923 1.00 24.15 181 ALA A O 1
ATOM 1446 N N . LEU A 1 182 ? 13.513 53.122 -17.817 1.00 23.53 182 LEU A N 1
ATOM 1447 C CA . LEU A 1 182 ? 14.678 53.951 -18.143 1.00 24.06 182 LEU A CA 1
ATOM 1448 C C . LEU A 1 182 ? 15.876 53.157 -18.648 1.00 25.41 182 LEU A C 1
ATOM 1449 O O . LEU A 1 182 ? 16.860 53.744 -19.115 1.00 25.56 182 LEU A O 1
ATOM 1454 N N . SER A 1 183 ? 15.790 51.832 -18.552 1.00 30.75 183 SER A N 1
ATOM 1455 C CA . SER A 1 183 ? 16.888 50.956 -18.966 1.00 33.30 183 SER A CA 1
ATOM 1456 C C . SER A 1 183 ? 17.021 50.917 -20.482 1.00 34.93 183 SER A C 1
ATOM 1457 O O . SER A 1 183 ? 16.098 51.307 -21.204 1.00 34.74 183 SER A O 1
ATOM 1460 N N . GLU A 1 184 ? 18.171 50.431 -20.949 1.00 37.39 184 GLU A N 1
ATOM 1461 C CA . GLU A 1 184 ? 18.498 50.340 -22.374 1.00 39.52 184 GLU A CA 1
ATOM 1462 C C . GLU A 1 184 ? 17.469 49.549 -23.183 1.00 40.17 184 GLU A C 1
ATOM 1463 O O . GLU A 1 184 ? 17.263 49.823 -24.366 1.00 41.11 184 GLU A O 1
ATOM 1469 N N . THR A 1 185 ? 16.829 48.572 -22.541 1.00 40.27 185 THR A N 1
ATOM 1470 C CA . THR A 1 185 ? 15.813 47.741 -23.196 1.00 40.93 185 THR A CA 1
ATOM 1471 C C . THR A 1 185 ? 14.522 48.525 -23.458 1.00 39.98 185 THR A C 1
ATOM 1472 O O . THR A 1 185 ? 13.672 48.091 -24.244 1.00 40.51 185 THR A O 1
ATOM 1476 N N . ALA A 1 186 ? 14.402 49.678 -22.797 1.00 38.71 186 ALA A N 1
ATOM 1477 C CA . ALA A 1 186 ? 13.285 50.618 -22.962 1.00 37.44 186 ALA A CA 1
ATOM 1478 C C . ALA A 1 186 ? 11.901 49.958 -22.887 1.00 36.66 186 ALA A C 1
ATOM 1479 O O . ALA A 1 186 ? 11.081 50.123 -23.796 1.00 37.06 186 ALA A O 1
ATOM 1481 N N . PRO A 1 187 ? 11.632 49.211 -21.796 1.00 35.60 187 PRO A N 1
ATOM 1482 C CA . PRO A 1 187 ? 10.322 48.594 -21.680 1.00 34.86 187 PRO A CA 1
ATOM 1483 C C . PRO A 1 187 ? 9.283 49.633 -21.262 1.00 32.98 187 PRO A C 1
ATOM 1484 O O . PRO A 1 187 ? 9.627 50.782 -20.956 1.00 32.45 187 PRO A O 1
ATOM 1488 N N . VAL A 1 188 ? 8.022 49.231 -21.258 1.00 32.05 188 VAL A N 1
ATOM 1489 C CA . VAL A 1 188 ? 6.948 50.132 -20.878 1.00 30.23 188 VAL A CA 1
ATOM 1490 C C . VAL A 1 188 ? 6.568 49.896 -19.418 1.00 28.75 188 VAL A C 1
ATOM 1491 O O . VAL A 1 188 ? 6.392 48.755 -18.995 1.00 28.97 188 VAL A O 1
ATOM 1495 N N . TYR A 1 189 ? 6.472 50.976 -18.645 1.00 27.03 189 TYR A N 1
ATOM 1496 C CA . TYR A 1 189 ? 5.876 50.902 -17.317 1.00 25.59 189 TYR A CA 1
ATOM 1497 C C . TYR A 1 189 ? 4.365 50.986 -17.487 1.00 25.20 189 TYR A C 1
ATOM 1498 O O . TYR A 1 189 ? 3.868 51.864 -18.190 1.00 24.84 189 TYR A O 1
ATOM 1507 N N . THR A 1 190 ? 3.642 50.050 -16.878 1.00 25.04 190 THR A N 1
ATOM 1508 C CA . THR A 1 190 ? 2.182 50.121 -16.849 1.00 25.11 190 THR A CA 1
ATOM 1509 C C . THR A 1 190 ? 1.738 50.292 -15.409 1.00 24.52 190 THR A C 1
ATOM 1510 O O . THR A 1 190 ? 2.041 49.460 -14.543 1.00 24.75 190 THR A O 1
ATOM 1514 N N . MET A 1 191 ? 1.044 51.396 -15.153 1.00 23.82 191 MET A N 1
ATOM 1515 C CA . MET A 1 191 ? 0.541 51.679 -13.822 1.00 23.45 191 MET A CA 1
ATOM 1516 C C . MET A 1 191 ? -0.543 50.671 -13.454 1.00 23.83 191 MET A C 1
ATOM 1517 O O . MET A 1 191 ? -1.528 50.505 -14.176 1.00 24.30 191 MET A O 1
ATOM 1522 N N . THR A 1 192 ? -0.340 49.998 -12.327 1.00 23.95 192 THR A N 1
ATOM 1523 C CA . THR A 1 192 ? -1.234 48.934 -11.867 1.00 24.77 192 THR A CA 1
ATOM 1524 C C . THR A 1 192 ? -2.357 49.493 -10.997 1.00 24.44 192 THR A C 1
ATOM 1525 O O . THR A 1 192 ? -2.231 50.595 -10.459 1.00 23.48 192 THR A O 1
ATOM 1529 N N . PRO A 1 193 ? -3.463 48.737 -10.858 1.00 25.13 193 PRO A N 1
ATOM 1530 C CA . PRO A 1 193 ? -4.478 49.129 -9.882 1.00 25.11 193 PRO A CA 1
ATOM 1531 C C . PRO A 1 193 ? -3.884 49.333 -8.484 1.00 24.53 193 PRO A C 1
ATOM 1532 O O . PRO A 1 193 ? -4.309 50.242 -7.776 1.00 24.57 193 PRO A O 1
ATOM 1536 N N . GLY A 1 194 ? -2.898 48.514 -8.111 1.00 24.70 194 GLY A N 1
ATOM 1537 C CA . GLY A 1 194 ? -2.214 48.640 -6.817 1.00 24.27 194 GLY A CA 1
ATOM 1538 C C . GLY A 1 194 ? -1.439 49.939 -6.663 1.00 23.23 194 GLY A C 1
ATOM 1539 O O . GLY A 1 194 ? -1.459 50.562 -5.595 1.00 22.58 194 GLY A O 1
ATOM 1540 N N . ASP A 1 195 ? -0.745 50.342 -7.728 1.00 22.70 195 ASP A N 1
ATOM 1541 C CA . ASP A 1 195 ? -0.063 51.645 -7.776 1.00 22.15 195 ASP A CA 1
ATOM 1542 C C . ASP A 1 195 ? -1.065 52.772 -7.547 1.00 21.81 195 ASP A C 1
ATOM 1543 O O . ASP A 1 195 ? -0.838 53.681 -6.741 1.00 21.40 195 ASP A O 1
ATOM 1548 N N . VAL A 1 196 ? -2.173 52.713 -8.281 1.00 21.98 196 VAL A N 1
ATOM 1549 C CA . VAL A 1 196 ? -3.217 53.727 -8.180 1.00 22.18 196 VAL A CA 1
ATOM 1550 C C . VAL A 1 196 ? -3.770 53.780 -6.755 1.00 22.19 196 VAL A C 1
ATOM 1551 O O . VAL A 1 196 ? -3.898 54.861 -6.186 1.00 22.05 196 VAL A O 1
ATOM 1555 N N . ASP A 1 197 ? -4.067 52.615 -6.175 1.00 22.90 197 ASP A N 1
ATOM 1556 C CA . ASP A 1 197 ? -4.577 52.544 -4.801 1.00 23.22 197 ASP A CA 1
ATOM 1557 C C . ASP A 1 197 ? -3.650 53.205 -3.787 1.00 23.00 197 ASP A C 1
ATOM 1558 O O . ASP A 1 197 ? -4.111 53.897 -2.877 1.00 22.72 197 ASP A O 1
ATOM 1563 N N . LEU A 1 198 ? -2.342 53.010 -3.946 1.00 22.44 198 LEU A N 1
ATOM 1564 C CA . LEU A 1 198 ? -1.384 53.662 -3.064 1.00 22.66 198 LEU A CA 1
ATOM 1565 C C . LEU A 1 198 ? -1.539 55.171 -3.084 1.00 22.18 198 LEU A C 1
ATOM 1566 O O . LEU A 1 198 ? -1.621 55.807 -2.031 1.00 21.99 198 LEU A O 1
ATOM 1571 N N . THR A 1 199 ? -1.590 55.735 -4.289 1.00 21.51 199 THR A N 1
ATOM 1572 C CA . THR A 1 199 ? -1.651 57.183 -4.460 1.00 21.82 199 THR A CA 1
ATOM 1573 C C . THR A 1 199 ? -2.940 57.769 -3.886 1.00 22.06 199 THR A C 1
ATOM 1574 O O . THR A 1 199 ? -2.957 58.917 -3.446 1.00 22.42 199 THR A O 1
ATOM 1578 N N . LEU A 1 200 ? -4.001 56.964 -3.878 1.00 21.93 200 LEU A N 1
ATOM 1579 C CA . LEU A 1 200 ? -5.305 57.389 -3.367 1.00 22.41 200 LEU A CA 1
ATOM 1580 C C . LEU A 1 200 ? -5.403 57.278 -1.841 1.00 22.61 200 LEU A C 1
ATOM 1581 O O . LEU A 1 200 ? -6.374 57.743 -1.239 1.00 23.53 200 LEU A O 1
ATOM 1586 N N . ASN A 1 201 ? -4.398 56.661 -1.227 1.00 21.97 201 ASN A N 1
ATOM 1587 C CA . ASN A 1 201 ? -4.421 56.385 0.210 1.00 22.15 201 ASN A CA 1
ATOM 1588 C C . ASN A 1 201 ? -3.255 57.017 0.957 1.00 21.83 201 ASN A C 1
ATOM 1589 O O . ASN A 1 201 ? -2.979 56.664 2.104 1.00 22.12 201 ASN A O 1
ATOM 1594 N N . TRP A 1 202 ? -2.585 57.962 0.306 1.00 20.04 202 TRP A N 1
ATOM 1595 C CA . TRP A 1 202 ? -1.369 58.544 0.857 1.00 19.52 202 TRP A CA 1
ATOM 1596 C C . TRP A 1 202 ? -1.610 59.235 2.202 1.00 19.31 202 TRP A C 1
ATOM 1597 O O . TRP A 1 202 ? -0.863 59.012 3.158 1.00 19.10 202 TRP A O 1
ATOM 1608 N N . GLY A 1 203 ? -2.658 60.054 2.276 1.00 19.55 203 GLY A N 1
ATOM 1609 C CA . GLY A 1 203 ? -3.020 60.726 3.524 1.00 19.58 203 GLY A CA 1
ATOM 1610 C C . GLY A 1 203 ? -3.298 59.743 4.648 1.00 19.22 203 GLY A C 1
ATOM 1611 O O . GLY A 1 203 ? -2.841 59.923 5.781 1.00 19.10 203 GLY A O 1
ATOM 1612 N N . ARG A 1 204 ? -4.043 58.690 4.334 1.00 19.06 204 ARG A N 1
ATOM 1613 C CA . ARG A 1 204 ? -4.421 57.702 5.341 1.00 18.87 204 ARG A CA 1
ATOM 1614 C C . ARG A 1 204 ? -3.212 56.909 5.840 1.00 18.59 204 ARG A C 1
ATOM 1615 O O . ARG A 1 204 ? -3.064 56.672 7.042 1.00 19.10 204 ARG A O 1
ATOM 1623 N N . ILE A 1 205 ? -2.352 56.511 4.906 1.00 18.05 205 ILE A N 1
ATOM 1624 C CA . ILE A 1 205 ? -1.080 55.869 5.233 1.00 17.96 205 ILE A CA 1
ATOM 1625 C C . ILE A 1 205 ? -0.237 56.781 6.124 1.00 17.94 205 ILE A C 1
ATOM 1626 O O . ILE A 1 205 ? 0.363 56.319 7.101 1.00 17.99 205 ILE A O 1
ATOM 1631 N N . SER A 1 206 ? -0.211 58.070 5.785 1.00 18.05 206 SER A N 1
ATOM 1632 C CA . SER A 1 206 ? 0.573 59.061 6.528 1.00 18.33 206 SER A CA 1
ATOM 1633 C C . SER A 1 206 ? 0.145 59.190 7.985 1.00 18.67 206 SER A C 1
ATOM 1634 O O . SER A 1 206 ? 0.976 59.457 8.854 1.00 18.65 206 SER A O 1
ATOM 1637 N N . ASN A 1 207 ? -1.147 59.003 8.250 1.00 18.63 207 ASN A N 1
ATOM 1638 C CA . ASN A 1 207 ? -1.662 59.114 9.608 1.00 19.27 207 ASN A CA 1
ATOM 1639 C C . ASN A 1 207 ? -1.328 57.904 10.470 1.00 19.40 207 ASN A C 1
ATOM 1640 O O . ASN A 1 207 ? -1.286 57.995 11.701 1.00 20.14 207 ASN A O 1
ATOM 1645 N N . VAL A 1 208 ? -1.099 56.772 9.813 1.00 19.10 208 VAL A N 1
ATOM 1646 C CA . VAL A 1 208 ? -0.955 55.488 10.494 1.00 19.27 208 VAL A CA 1
ATOM 1647 C C . VAL A 1 208 ? 0.504 55.109 10.761 1.00 19.30 208 VAL A C 1
ATOM 1648 O O . VAL A 1 208 ? 0.843 54.686 11.862 1.00 19.84 208 VAL A O 1
ATOM 1652 N N . LEU A 1 209 ? 1.365 55.269 9.761 1.00 18.94 209 LEU A N 1
ATOM 1653 C CA . LEU A 1 209 ? 2.760 54.818 9.881 1.00 19.30 209 LEU A CA 1
ATOM 1654 C C . LEU A 1 209 ? 3.587 55.394 11.049 1.00 19.57 209 LEU A C 1
ATOM 1655 O O . LEU A 1 209 ? 4.435 54.688 11.590 1.00 19.75 209 LEU A O 1
ATOM 1660 N N . PRO A 1 210 ? 3.353 56.665 11.444 1.00 19.67 210 PRO A N 1
ATOM 1661 C CA . PRO A 1 210 ? 4.065 57.176 12.625 1.00 20.34 210 PRO A CA 1
ATOM 1662 C C . PRO A 1 210 ? 3.765 56.423 13.922 1.00 21.08 210 PRO A C 1
ATOM 1663 O O . PRO A 1 210 ? 4.525 56.540 14.883 1.00 21.05 210 PRO A O 1
ATOM 1667 N N . GLU A 1 211 ? 2.674 55.660 13.943 1.00 20.93 211 GLU A N 1
ATOM 1668 C CA . GLU A 1 211 ? 2.279 54.904 15.135 1.00 22.31 211 GLU A CA 1
ATOM 1669 C C . GLU A 1 211 ? 2.902 53.509 15.180 1.00 22.86 211 GLU A C 1
ATOM 1670 O O . GLU A 1 211 ? 2.860 52.838 16.217 1.00 23.71 211 GLU A O 1
ATOM 1676 N N . TYR A 1 212 ? 3.474 53.082 14.058 1.00 22.40 212 TYR A N 1
ATOM 1677 C CA . TYR A 1 212 ? 4.091 51.760 13.927 1.00 23.65 212 TYR A CA 1
ATOM 1678 C C . TYR A 1 212 ? 5.234 51.552 14.915 1.00 24.84 212 TYR A C 1
ATOM 1679 O O . TYR A 1 212 ? 6.136 52.386 15.022 1.00 24.78 212 TYR A O 1
ATOM 1688 N N . ARG A 1 213 ? 5.171 50.439 15.644 1.00 25.85 213 ARG A N 1
ATOM 1689 C CA . ARG A 1 213 ? 6.193 50.070 16.622 1.00 27.51 213 ARG A CA 1
ATOM 1690 C C . ARG A 1 213 ? 6.569 48.593 16.472 1.00 28.57 213 ARG A C 1
ATOM 1691 O O . ARG A 1 213 ? 6.711 47.870 17.462 1.00 30.01 213 ARG A O 1
ATOM 1699 N N . GLY A 1 214 ? 6.716 48.153 15.224 1.00 28.19 214 GLY A N 1
ATOM 1700 C CA . GLY A 1 214 ? 7.169 46.797 14.924 1.00 29.60 214 GLY A CA 1
ATOM 1701 C C . GLY A 1 214 ? 6.089 45.730 14.959 1.00 29.99 214 GLY A C 1
ATOM 1702 O O . GLY A 1 214 ? 6.385 44.557 15.194 1.00 31.32 214 GLY A O 1
ATOM 1703 N N . GLU A 1 215 ? 4.840 46.132 14.722 1.00 29.40 215 GLU A N 1
ATOM 1704 C CA . GLU A 1 215 ? 3.720 45.188 14.651 1.00 29.85 215 GLU A CA 1
ATOM 1705 C C . GLU A 1 215 ? 3.896 44.213 13.486 1.00 30.42 215 GLU A C 1
ATOM 1706 O O . GLU A 1 215 ? 4.615 44.508 12.527 1.00 30.30 215 GLU A O 1
ATOM 1712 N N . ASP A 1 216 ? 3.243 43.054 13.574 1.00 31.38 216 ASP A N 1
ATOM 1713 C CA . ASP A 1 216 ? 3.353 42.018 12.539 1.00 32.06 216 ASP A CA 1
ATOM 1714 C C . ASP A 1 216 ? 2.675 42.388 11.221 1.00 30.93 216 ASP A C 1
ATOM 1715 O O . ASP A 1 216 ? 2.744 41.635 10.247 1.00 32.03 216 ASP A O 1
ATOM 1720 N N . GLY A 1 217 ? 2.030 43.548 11.187 1.00 29.06 217 GLY A N 1
ATOM 1721 C CA . GLY A 1 217 ? 1.405 44.033 9.965 1.00 27.12 217 GLY A CA 1
ATOM 1722 C C . GLY A 1 217 ? 0.771 45.400 10.118 1.00 25.11 217 GLY A C 1
ATOM 1723 O O . GLY A 1 217 ? 0.598 45.898 11.234 1.00 25.20 217 GLY A O 1
ATOM 1724 N N . VAL A 1 218 ? 0.455 46.008 8.978 1.00 23.58 218 VAL A N 1
ATOM 1725 C CA . VAL A 1 218 ? -0.215 47.306 8.926 1.00 21.87 218 VAL A CA 1
ATOM 1726 C C . VAL A 1 218 ? -1.346 47.206 7.912 1.00 21.03 218 VAL A C 1
ATOM 1727 O O . VAL A 1 218 ? -1.153 46.700 6.806 1.00 20.84 218 VAL A O 1
ATOM 1731 N N . ARG A 1 219 ? -2.529 47.676 8.302 1.00 20.16 219 ARG A N 1
ATOM 1732 C CA . ARG A 1 219 ? -3.695 47.640 7.430 1.00 19.77 219 ARG A CA 1
ATOM 1733 C C . ARG A 1 219 ? -4.324 49.020 7.379 1.00 19.37 219 ARG A C 1
ATOM 1734 O O . ARG A 1 219 ? -4.712 49.566 8.406 1.00 19.88 219 ARG A O 1
ATOM 1742 N N . VAL A 1 220 ? -4.394 49.587 6.181 1.00 18.99 220 VAL A N 1
ATOM 1743 C CA . VAL A 1 220 ? -5.004 50.894 5.973 1.00 18.89 220 VAL A CA 1
ATOM 1744 C C . VAL A 1 220 ? -5.919 50.749 4.774 1.00 18.94 220 VAL A C 1
ATOM 1745 O O . VAL A 1 220 ? -5.453 50.688 3.639 1.00 19.09 220 VAL A O 1
ATOM 1749 N N . GLY A 1 221 ? -7.219 50.660 5.030 1.00 19.13 221 GLY A N 1
ATOM 1750 C CA . GLY A 1 221 ? -8.188 50.397 3.970 1.00 19.51 221 GLY A CA 1
ATOM 1751 C C . GLY A 1 221 ? -7.785 49.201 3.122 1.00 19.96 221 GLY A C 1
ATOM 1752 O O . GLY A 1 221 ? -7.652 48.085 3.626 1.00 20.04 221 GLY A O 1
ATOM 1753 N N . ARG A 1 222 ? -7.568 49.454 1.835 1.00 20.04 222 ARG A N 1
ATOM 1754 C CA . ARG A 1 222 ? -7.242 48.406 0.861 1.00 20.72 222 ARG A CA 1
ATOM 1755 C C . ARG A 1 222 ? -5.759 48.034 0.848 1.00 21.12 222 ARG A C 1
ATOM 1756 O O . ARG A 1 222 ? -5.357 47.086 0.167 1.00 22.15 222 ARG A O 1
ATOM 1764 N N . ILE A 1 223 ? -4.965 48.774 1.616 1.00 20.81 223 ILE A N 1
ATOM 1765 C CA . ILE A 1 223 ? -3.512 48.615 1.658 1.00 21.07 223 ILE A CA 1
ATOM 1766 C C . ILE A 1 223 ? -3.089 47.711 2.813 1.00 21.58 223 ILE A C 1
ATOM 1767 O O . ILE A 1 223 ? -3.555 47.869 3.941 1.00 21.01 223 ILE A O 1
ATOM 1772 N N . SER A 1 224 ? -2.200 46.765 2.523 1.00 22.51 224 SER A N 1
ATOM 1773 C CA . SER A 1 224 ? -1.676 45.872 3.546 1.00 23.66 224 SER A CA 1
ATOM 1774 C C . SER A 1 224 ? -0.157 45.770 3.463 1.00 23.94 224 SER A C 1
ATOM 1775 O O . SER A 1 224 ? 0.393 45.596 2.379 1.00 24.33 224 SER A O 1
ATOM 1779 N N . PHE A 1 225 ? 0.500 45.887 4.615 1.00 24.15 225 PHE A N 1
ATOM 1780 C CA . PHE A 1 225 ? 1.945 45.651 4.723 1.00 24.87 225 PHE A CA 1
ATOM 1781 C C . PHE A 1 225 ? 2.174 44.545 5.746 1.00 25.88 225 PHE A C 1
ATOM 1782 O O . PHE A 1 225 ? 1.741 44.659 6.893 1.00 26.18 225 PHE A O 1
ATOM 1790 N N . ASN A 1 226 ? 2.853 43.476 5.337 1.00 27.31 226 ASN A N 1
ATOM 1791 C CA . ASN A 1 226 ? 3.002 42.295 6.187 1.00 28.41 226 ASN A CA 1
ATOM 1792 C C . ASN A 1 226 ? 4.261 42.280 7.055 1.00 27.82 226 ASN A C 1
ATOM 1793 O O . ASN A 1 226 ? 4.395 41.442 7.948 1.00 29.03 226 ASN A O 1
ATOM 1798 N N . ASN A 1 227 ? 5.177 43.202 6.781 1.00 25.93 227 ASN A N 1
ATOM 1799 C CA . ASN A 1 227 ? 6.476 43.254 7.457 1.00 25.61 227 ASN A CA 1
ATOM 1800 C C . ASN A 1 227 ? 7.179 44.566 7.131 1.00 24.17 227 ASN A C 1
ATOM 1801 O O . ASN A 1 227 ? 6.702 45.335 6.295 1.00 23.10 227 ASN A O 1
ATOM 1806 N N . ILE A 1 228 ? 8.313 44.819 7.778 1.00 23.95 228 ILE A N 1
ATOM 1807 C CA . ILE A 1 228 ? 9.024 46.081 7.573 1.00 23.12 228 ILE A CA 1
ATOM 1808 C C . ILE A 1 228 ? 9.561 46.257 6.143 1.00 22.12 228 ILE A C 1
ATOM 1809 O O . ILE A 1 228 ? 9.538 47.367 5.619 1.00 21.16 228 ILE A O 1
ATOM 1814 N N . SER A 1 229 ? 10.030 45.178 5.515 1.00 22.45 229 SER A N 1
ATOM 1815 C CA . SER A 1 229 ? 10.522 45.277 4.135 1.00 22.13 229 SER A CA 1
ATOM 1816 C C . SER A 1 229 ? 9.403 45.624 3.152 1.00 21.50 229 SER A C 1
ATOM 1817 O O . SER A 1 229 ? 9.644 46.317 2.165 1.00 21.30 229 SER A O 1
ATOM 1820 N N . ALA A 1 230 ? 8.187 45.148 3.430 1.00 21.32 230 ALA A N 1
ATOM 1821 C CA . ALA A 1 230 ? 7.017 45.540 2.644 1.00 21.05 230 ALA A CA 1
ATOM 1822 C C . ALA A 1 230 ? 6.742 47.032 2.797 1.00 20.26 230 ALA A C 1
ATOM 1823 O O . ALA A 1 230 ? 6.454 47.711 1.813 1.00 21.07 230 ALA A O 1
ATOM 1825 N N . ILE A 1 231 ? 6.836 47.547 4.023 1.00 19.66 231 ILE A N 1
ATOM 1826 C CA . ILE A 1 231 ? 6.638 48.984 4.245 1.00 18.94 231 ILE A CA 1
ATOM 1827 C C . ILE A 1 231 ? 7.685 49.790 3.473 1.00 18.65 231 ILE A C 1
ATOM 1828 O O . ILE A 1 231 ? 7.340 50.660 2.669 1.00 18.39 231 ILE A O 1
ATOM 1833 N N . LEU A 1 232 ? 8.955 49.463 3.693 1.00 18.84 232 LEU A N 1
ATOM 1834 C CA . LEU A 1 232 ? 10.062 50.179 3.051 1.00 19.11 232 LEU A CA 1
ATOM 1835 C C . LEU A 1 232 ? 10.105 50.034 1.530 1.00 19.75 232 LEU A C 1
ATOM 1836 O O . LEU A 1 232 ? 10.502 50.963 0.823 1.00 20.37 232 LEU A O 1
ATOM 1841 N N . GLY A 1 233 ? 9.680 48.878 1.025 1.00 19.79 233 GLY A N 1
ATOM 1842 C CA . GLY A 1 233 ? 9.637 48.648 -0.416 1.00 20.72 233 GLY A CA 1
ATOM 1843 C C . GLY A 1 233 ? 8.500 49.394 -1.093 1.00 20.40 233 GLY A C 1
ATOM 1844 O O . GLY A 1 233 ? 8.452 49.487 -2.319 1.00 21.63 233 GLY A O 1
ATOM 1845 N N . THR A 1 234 ? 7.586 49.934 -0.293 1.00 18.99 234 THR A N 1
ATOM 1846 C CA . THR A 1 234 ? 6.397 50.576 -0.837 1.00 19.05 234 THR A CA 1
ATOM 1847 C C . THR A 1 234 ? 6.388 52.095 -0.640 1.00 18.47 234 THR A C 1
ATOM 1848 O O . THR A 1 234 ? 6.146 52.844 -1.591 1.00 19.03 234 THR A O 1
ATOM 1852 N N . VAL A 1 235 ? 6.657 52.537 0.586 1.00 17.68 235 VAL A N 1
ATOM 1853 C CA . VAL A 1 235 ? 6.482 53.942 0.976 1.00 17.51 235 VAL A CA 1
ATOM 1854 C C . VAL A 1 235 ? 7.826 54.585 1.287 1.00 17.24 235 VAL A C 1
ATOM 1855 O O . VAL A 1 235 ? 8.651 53.991 1.985 1.00 17.01 235 VAL A O 1
ATOM 1859 N N . ALA A 1 236 ? 8.039 55.793 0.760 1.00 17.23 236 ALA A N 1
ATOM 1860 C CA . ALA A 1 236 ? 9.262 56.5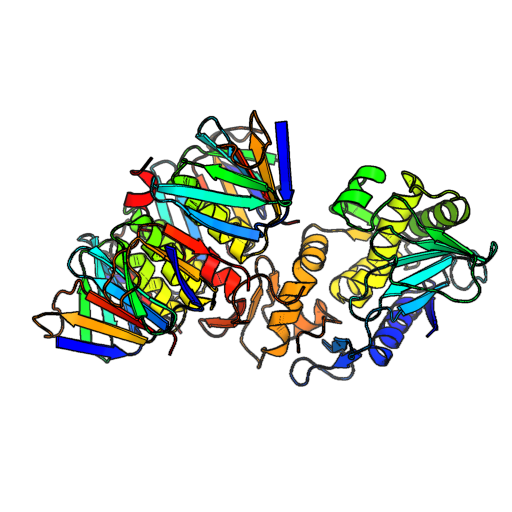52 1.028 1.00 17.15 236 ALA A CA 1
ATOM 1861 C C . ALA A 1 236 ? 9.022 57.843 1.826 1.00 17.12 236 ALA A C 1
ATOM 1862 O O . ALA A 1 236 ? 9.806 58.185 2.718 1.00 17.69 236 ALA A O 1
ATOM 1864 N N . VAL A 1 237 ? 7.958 58.569 1.497 1.00 16.81 237 VAL A N 1
ATOM 1865 C CA . VAL A 1 237 ? 7.703 59.866 2.129 1.00 16.90 237 VAL A CA 1
ATOM 1866 C C . VAL A 1 237 ? 6.227 59.990 2.476 1.00 17.03 237 VAL A C 1
ATOM 1867 O O . VAL A 1 237 ? 5.374 59.673 1.654 1.00 17.48 237 VAL A O 1
ATOM 1871 N N . ILE A 1 238 ? 5.948 60.465 3.688 1.00 17.03 238 ILE A N 1
ATOM 1872 C CA . ILE A 1 238 ? 4.575 60.675 4.160 1.00 18.02 238 ILE A CA 1
ATOM 1873 C C . ILE A 1 238 ? 4.343 62.111 4.619 1.00 18.82 238 ILE A C 1
ATOM 1874 O O . ILE A 1 238 ? 5.292 62.829 4.969 1.00 18.57 238 ILE A O 1
ATOM 1879 N N . LEU A 1 239 ? 3.074 62.519 4.615 1.00 20.17 239 LEU A N 1
ATOM 1880 C CA . LEU A 1 239 ? 2.659 63.815 5.145 1.00 22.18 239 LEU A CA 1
ATOM 1881 C C . LEU A 1 239 ? 3.026 63.955 6.607 1.00 23.34 239 LEU A C 1
ATOM 1882 O O . LEU A 1 239 ? 3.111 62.963 7.333 1.00 23.28 239 LEU A O 1
ATOM 1887 N N . ASN A 1 240 ? 3.219 65.198 7.035 1.00 24.93 240 ASN A N 1
ATOM 1888 C CA . ASN A 1 240 ? 3.412 65.500 8.439 1.00 27.29 240 ASN A CA 1
ATOM 1889 C C . ASN A 1 240 ? 2.057 65.644 9.120 1.00 29.87 240 ASN A C 1
ATOM 1890 O O . ASN A 1 240 ? 1.387 66.661 8.968 1.00 30.96 240 ASN A O 1
ATOM 1895 N N . CYS A 1 241 ? 1.658 64.611 9.859 1.00 31.51 241 CYS A N 1
ATOM 1896 C CA . CYS A 1 241 ? 0.354 64.586 10.527 1.00 35.24 241 CYS A CA 1
ATOM 1897 C C . CYS A 1 241 ? 0.436 65.043 11.985 1.00 38.12 241 CYS A C 1
ATOM 1898 O O . CYS A 1 241 ? -0.526 64.907 12.744 1.00 40.96 241 CYS A O 1
ATOM 1901 N N . HIS A 1 242 ? 1.586 65.597 12.361 1.00 38.88 242 HIS A N 1
ATOM 1902 C CA . HIS A 1 242 ? 1.816 66.087 13.716 1.00 41.90 242 HIS A CA 1
ATOM 1903 C C . HIS A 1 242 ? 1.675 67.605 13.773 1.00 43.77 242 HIS A C 1
ATOM 1904 O O . HIS A 1 242 ? 2.099 68.312 12.855 1.00 42.94 242 HIS A O 1
ATOM 1911 N N . GLU A 1 259 ? -4.870 66.561 5.051 1.00 45.20 259 GLU A N 1
ATOM 1912 C CA . GLU A 1 259 ? -5.584 65.356 4.636 1.00 45.34 259 GLU A CA 1
ATOM 1913 C C . GLU A 1 259 ? -5.130 64.097 5.394 1.00 43.69 259 GLU A C 1
ATOM 1914 O O . GLU A 1 259 ? -5.246 62.978 4.889 1.00 43.07 259 GLU A O 1
ATOM 1920 N N . CYS A 1 260 ? -4.622 64.294 6.609 1.00 34.79 260 CYS A N 1
ATOM 1921 C CA . CYS A 1 260 ? -4.257 63.186 7.493 1.00 33.97 260 CYS A CA 1
ATOM 1922 C C . CYS A 1 260 ? -5.473 62.606 8.182 1.00 32.77 260 CYS A C 1
ATOM 1923 O O . CYS A 1 260 ? -5.534 61.407 8.463 1.00 32.26 260 CYS A O 1
ATOM 1926 N N . GLN A 1 261 ? -6.434 63.475 8.468 1.00 32.29 261 GLN A N 1
ATOM 1927 C CA . GLN A 1 261 ? -7.621 63.091 9.209 1.00 31.21 261 GLN A CA 1
ATOM 1928 C C . GLN A 1 261 ? -8.828 63.125 8.281 1.00 30.20 261 GLN A C 1
ATOM 1929 O O . GLN A 1 261 ? -8.995 64.063 7.495 1.00 31.13 261 GLN A O 1
ATOM 1935 N N . ILE A 1 262 ? -9.640 62.077 8.347 1.00 28.45 262 ILE A N 1
ATOM 1936 C CA . ILE A 1 262 ? -10.884 62.023 7.588 1.00 27.53 262 ILE A CA 1
ATOM 1937 C C . ILE A 1 262 ? -12.026 62.360 8.535 1.00 26.62 262 ILE A C 1
ATOM 1938 O O . ILE A 1 262 ? -12.788 63.302 8.307 1.00 26.77 262 ILE A O 1
ATOM 1943 N N . THR A 1 263 ? -12.111 61.579 9.605 1.00 25.39 263 THR A N 1
ATOM 1944 C CA . THR A 1 263 ? -13.119 61.743 10.643 1.00 24.74 263 THR A CA 1
ATOM 1945 C C . THR A 1 263 ? -12.570 61.112 11.919 1.00 24.35 263 THR A C 1
ATOM 1946 O O . THR A 1 263 ? -11.638 60.305 11.866 1.00 24.14 263 THR A O 1
ATOM 1950 N N . GLY A 1 264 ? -13.125 61.489 13.066 1.00 24.22 264 GLY A N 1
ATOM 1951 C CA . GLY A 1 264 ? -12.659 60.944 14.338 1.00 24.11 264 GLY A CA 1
ATOM 1952 C C . GLY A 1 264 ? -11.307 61.492 14.761 1.00 24.55 264 GLY A C 1
ATOM 1953 O O . GLY A 1 264 ? -10.813 62.461 14.184 1.00 25.43 264 GLY A O 1
ATOM 1954 N N . ASP A 1 265 ? -10.702 60.866 15.767 1.00 24.27 265 ASP A N 1
ATOM 1955 C CA . ASP A 1 265 ? -9.446 61.368 16.323 1.00 25.17 265 ASP A CA 1
ATOM 1956 C C . ASP A 1 265 ? -8.500 60.254 16.773 1.00 24.73 265 ASP A C 1
ATOM 1957 O O . ASP A 1 265 ? -7.563 60.497 17.539 1.00 25.50 265 ASP A O 1
ATOM 1962 N N . ARG A 1 266 ? -8.756 59.037 16.306 1.00 23.50 266 ARG A N 1
ATOM 1963 C CA . ARG A 1 266 ? -7.960 57.881 16.700 1.00 23.09 266 ARG A CA 1
ATOM 1964 C C . ARG A 1 266 ? -7.255 57.331 15.469 1.00 22.49 266 ARG A C 1
ATOM 1965 O O . ARG A 1 266 ? -7.894 56.725 14.615 1.00 22.19 266 ARG A O 1
ATOM 1973 N N . PRO A 1 267 ? -5.936 57.568 15.355 1.00 22.45 267 PRO A N 1
ATOM 1974 C CA . PRO A 1 267 ? -5.234 57.080 14.166 1.00 22.13 267 PRO A CA 1
ATOM 1975 C C . PRO A 1 267 ? -5.327 55.564 13.986 1.00 21.43 267 PRO A C 1
ATOM 1976 O O . PRO A 1 267 ? -5.622 55.093 12.885 1.00 21.24 267 PRO A O 1
ATOM 1980 N N . VAL A 1 268 ? -5.089 54.810 15.059 1.00 21.25 268 VAL A N 1
ATOM 1981 C CA . VAL A 1 268 ? -4.897 53.363 14.938 1.00 21.08 268 VAL A CA 1
ATOM 1982 C C . VAL A 1 268 ? -5.523 52.535 16.058 1.00 21.28 268 VAL A C 1
ATOM 1983 O O . VAL A 1 268 ? -5.782 53.037 17.157 1.00 21.69 268 VAL A O 1
ATOM 1987 N N . ILE A 1 269 ? -5.761 51.263 15.746 1.00 21.33 269 ILE A N 1
ATOM 1988 C CA . ILE A 1 269 ? -6.093 50.241 16.737 1.00 22.14 269 ILE A CA 1
ATOM 1989 C C . ILE A 1 269 ? -5.191 49.040 16.474 1.00 22.39 269 ILE A C 1
ATOM 1990 O O . ILE A 1 269 ? -5.056 48.606 15.325 1.00 22.23 269 ILE A O 1
ATOM 1995 N N . LYS A 1 270 ? -4.569 48.516 17.527 1.00 23.06 270 LYS A N 1
ATOM 1996 C CA . LYS A 1 270 ? -3.798 47.280 17.412 1.00 23.78 270 LYS A CA 1
ATOM 1997 C C . LYS A 1 270 ? -4.734 46.093 17.627 1.00 23.84 270 LYS A C 1
ATOM 1998 O O . LYS A 1 270 ? -5.339 45.956 18.692 1.00 24.22 270 LYS A O 1
ATOM 2004 N N . ILE A 1 271 ? -4.865 45.262 16.596 1.00 23.97 271 ILE A N 1
ATOM 2005 C CA . ILE A 1 271 ? -5.735 44.084 16.628 1.00 24.30 271 ILE A CA 1
ATOM 2006 C C . ILE A 1 271 ? -4.912 42.873 16.199 1.00 25.16 271 ILE A C 1
ATOM 2007 O O . ILE A 1 271 ? -4.426 42.818 15.069 1.00 25.06 271 ILE A O 1
ATOM 2012 N N . ASN A 1 272 ? -4.750 41.909 17.102 1.00 26.05 272 ASN A N 1
ATOM 2013 C CA . ASN A 1 272 ? -3.994 40.688 16.798 1.00 27.32 272 ASN A CA 1
ATOM 2014 C C . ASN A 1 272 ? -2.632 40.968 16.160 1.00 27.55 272 ASN A C 1
ATOM 2015 O O . ASN A 1 272 ? -2.298 40.426 15.099 1.00 27.95 272 ASN A O 1
ATOM 2020 N N . ASN A 1 273 ? -1.871 41.837 16.825 1.00 27.52 273 ASN A N 1
ATOM 2021 C CA . ASN A 1 273 ? -0.523 42.251 16.411 1.00 27.89 273 ASN A CA 1
ATOM 2022 C C . ASN A 1 273 ? -0.452 42.855 15.005 1.00 27.15 273 ASN A C 1
ATOM 2023 O O . ASN A 1 273 ? 0.586 42.798 14.338 1.00 27.97 273 ASN A O 1
ATOM 2028 N N . THR A 1 274 ? -1.569 43.425 14.563 1.00 25.67 274 THR A N 1
ATOM 2029 C CA . THR A 1 274 ? -1.619 44.185 13.321 1.00 24.89 274 THR A CA 1
ATOM 2030 C C . THR A 1 274 ? -2.102 45.589 13.646 1.00 23.61 274 THR A C 1
ATOM 2031 O O . THR A 1 274 ? -3.069 45.763 14.384 1.00 23.04 274 THR A O 1
ATOM 2035 N N . LEU A 1 275 ? -1.409 46.581 13.100 1.00 23.23 275 LEU A N 1
ATOM 2036 C CA . LEU A 1 275 ? -1.801 47.974 13.244 1.00 22.80 275 LEU A CA 1
ATOM 2037 C C . LEU A 1 275 ? -2.841 48.344 12.187 1.00 21.84 275 LEU A C 1
ATOM 2038 O O . LEU A 1 275 ? -2.536 48.388 10.992 1.00 21.69 275 LEU A O 1
ATOM 2043 N N . TRP A 1 276 ? -4.067 48.602 12.638 1.00 20.91 276 TRP A N 1
ATOM 2044 C CA . TRP A 1 276 ? -5.168 48.977 11.752 1.00 20.22 276 TRP A CA 1
ATOM 2045 C C . TRP A 1 276 ? -5.435 50.467 11.834 1.00 19.96 276 TRP A C 1
ATOM 2046 O O . TRP A 1 276 ? -5.422 51.044 12.927 1.00 20.52 276 TRP A O 1
ATOM 2057 N N . GLU A 1 277 ? -5.690 51.085 10.686 1.00 19.81 277 GLU A N 1
ATOM 2058 C CA . GLU A 1 277 ? -6.338 52.393 10.669 1.00 19.45 277 GLU A CA 1
ATOM 2059 C C . GLU A 1 277 ? -7.686 52.217 11.369 1.00 19.09 277 GLU A C 1
ATOM 2060 O O . GLU A 1 277 ? -8.480 51.356 10.978 1.00 18.68 277 GLU A O 1
ATOM 2066 N N . SER A 1 278 ? -7.941 53.004 12.412 1.00 18.96 278 SER A N 1
ATOM 2067 C CA . SER A 1 278 ? -9.169 52.824 13.195 1.00 18.75 278 SER A CA 1
ATOM 2068 C C . SER A 1 278 ? -10.417 52.928 12.320 1.00 18.37 278 SER A C 1
ATOM 2069 O O . SER A 1 278 ? -11.375 52.179 12.522 1.00 18.43 278 SER A O 1
ATOM 2072 N N . ASN A 1 279 ? -10.393 53.852 11.357 1.00 18.51 279 ASN A N 1
ATOM 2073 C CA . ASN A 1 279 ? -11.539 54.104 10.476 1.00 18.67 279 ASN A CA 1
ATOM 2074 C C . ASN A 1 279 ? -11.896 52.891 9.635 1.00 18.32 279 ASN A C 1
ATOM 2075 O O . ASN A 1 279 ? -13.070 52.653 9.361 1.00 17.74 279 ASN A O 1
ATOM 2080 N N . THR A 1 280 ? -10.880 52.132 9.220 1.00 18.27 280 THR A N 1
ATOM 2081 C CA . THR A 1 280 ? -11.114 50.911 8.447 1.00 18.41 280 THR A CA 1
ATOM 2082 C C . THR A 1 280 ? -11.847 49.882 9.305 1.00 18.34 280 THR A C 1
ATOM 2083 O O . THR A 1 280 ? -12.868 49.332 8.884 1.00 18.41 280 THR A O 1
ATOM 2087 N N . ALA A 1 281 ? -11.327 49.631 10.506 1.00 18.53 281 ALA A N 1
ATOM 2088 C CA . ALA A 1 281 ? -11.972 48.708 11.439 1.00 18.52 281 ALA A CA 1
ATOM 2089 C C . ALA A 1 281 ? -13.408 49.155 11.721 1.00 18.50 281 ALA A C 1
ATOM 2090 O O . ALA A 1 281 ? -14.345 48.356 11.632 1.00 18.28 281 ALA A O 1
ATOM 2092 N N . ALA A 1 282 ? -13.588 50.441 12.014 1.00 18.06 282 ALA A N 1
ATOM 2093 C CA . ALA A 1 282 ? -14.925 50.974 12.291 1.00 18.25 282 ALA A CA 1
ATOM 2094 C C . ALA A 1 282 ? -15.902 50.730 11.140 1.00 17.90 282 ALA A C 1
ATOM 2095 O O . ALA A 1 282 ? -17.092 50.501 11.373 1.00 18.02 282 ALA A O 1
ATOM 2097 N N . ALA A 1 283 ? -15.392 50.754 9.908 1.00 17.39 283 ALA A N 1
ATOM 2098 C CA . ALA A 1 283 ? -16.225 50.661 8.706 1.00 17.35 283 ALA A CA 1
ATOM 2099 C C . ALA A 1 283 ? -16.693 49.242 8.372 1.00 17.34 283 ALA A C 1
ATOM 2100 O O . ALA A 1 283 ? -17.577 49.066 7.532 1.00 17.20 283 ALA A O 1
ATOM 2102 N N . PHE A 1 284 ? -16.108 48.230 9.013 1.00 17.24 284 PHE A N 1
ATOM 2103 C CA . PHE A 1 284 ? -16.691 46.886 8.929 1.00 17.81 284 PHE A CA 1
ATOM 2104 C C . PHE A 1 284 ? -17.256 46.379 10.257 1.00 18.20 284 PHE A C 1
ATOM 2105 O O . PHE A 1 284 ? -17.817 45.281 10.313 1.00 19.16 284 PHE A O 1
ATOM 2113 N N . LEU A 1 285 ? -17.138 47.191 11.307 1.00 18.51 285 LEU A N 1
ATOM 2114 C CA . LEU A 1 285 ? -17.717 46.850 12.612 1.00 19.19 285 LEU A CA 1
ATOM 2115 C C . LEU A 1 285 ? -18.975 47.664 12.945 1.00 19.64 285 LEU A C 1
ATOM 2116 O O . LEU A 1 285 ? -19.398 47.714 14.105 1.00 21.08 285 LEU A O 1
ATOM 2121 N N . ASN A 1 286 ? -19.562 48.299 11.933 1.00 19.05 286 ASN A N 1
ATOM 2122 C CA . ASN A 1 286 ? -20.752 49.121 12.124 1.00 19.17 286 ASN A CA 1
ATOM 2123 C C . ASN A 1 286 ? -22.016 48.477 11.561 1.00 19.37 286 ASN A C 1
ATOM 2124 O O . ASN A 1 286 ? -22.996 49.167 11.291 1.00 19.87 286 ASN A O 1
ATOM 2129 N N . ARG A 1 287 ? -21.982 47.160 11.385 1.00 19.38 287 ARG A N 1
ATOM 2130 C CA . ARG A 1 287 ? -23.130 46.421 10.864 1.00 19.72 287 ARG A CA 1
ATOM 2131 C C . ARG A 1 287 ? -23.989 45.903 12.011 1.00 20.16 287 ARG A C 1
ATOM 2132 O O . ARG A 1 287 ? -23.464 45.479 13.040 1.00 20.72 287 ARG A O 1
ATOM 2140 N N . LYS A 1 288 ? -25.309 45.947 11.844 1.00 19.47 288 LYS A N 1
ATOM 2141 C CA . LYS A 1 288 ? -26.188 45.339 12.844 1.00 19.69 288 LYS A CA 1
ATOM 2142 C C . LYS A 1 288 ? -26.343 43.848 12.558 1.00 18.90 288 LYS A C 1
ATOM 2143 O O . LYS A 1 288 ? -25.718 43.323 11.633 1.00 18.95 288 LYS A O 1
ATOM 2149 N N . SER A 1 289 ? -27.151 43.169 13.368 1.00 18.71 289 SER A N 1
ATOM 2150 C CA . SER A 1 289 ? -27.436 41.750 13.175 1.00 18.55 289 SER A CA 1
ATOM 2151 C C . SER A 1 289 ? -27.877 41.500 11.736 1.00 17.98 289 SER A C 1
ATOM 2152 O O . SER A 1 289 ? -28.762 42.190 11.219 1.00 17.72 289 SER A O 1
ATOM 2155 N N . GLN A 1 290 ? -27.246 40.517 11.101 1.00 17.70 290 GLN A N 1
ATOM 2156 C CA . GLN A 1 290 ? -27.452 40.245 9.680 1.00 17.92 290 GLN A CA 1
ATOM 2157 C C . GLN A 1 290 ? -28.905 39.882 9.360 1.00 18.61 290 GLN A C 1
ATOM 2158 O O . GLN A 1 290 ? -29.467 40.366 8.377 1.00 18.24 290 GLN A O 1
ATOM 2164 N N . PHE A 1 291 ? -29.512 39.040 10.193 1.00 18.97 291 PHE A N 1
ATOM 2165 C CA . PHE A 1 291 ? -30.903 38.649 9.969 1.00 20.33 291 PHE A CA 1
ATOM 2166 C C . PHE A 1 291 ? -31.813 39.875 10.015 1.00 20.13 291 PHE A C 1
ATOM 2167 O O . PHE A 1 291 ? -32.732 40.011 9.208 1.00 20.92 291 PHE A O 1
ATOM 2175 N N . LEU A 1 292 ? -31.532 40.776 10.951 1.00 19.68 292 LEU A N 1
ATOM 2176 C CA . LEU A 1 292 ? -32.334 41.981 11.119 1.00 19.65 292 LEU A CA 1
ATOM 2177 C C . LEU A 1 292 ? -32.131 42.958 9.970 1.00 19.11 292 LEU A C 1
ATOM 2178 O O . LEU A 1 292 ? -33.074 43.622 9.544 1.00 19.33 292 LEU A O 1
ATOM 2183 N N . TYR A 1 293 ? -30.901 43.018 9.464 1.00 18.13 293 TYR A N 1
ATOM 2184 C CA . TYR A 1 293 ? -30.566 43.883 8.338 1.00 18.11 293 TYR A CA 1
ATOM 2185 C C . TYR A 1 293 ? -31.341 43.492 7.083 1.00 18.78 293 TYR A C 1
ATOM 2186 O O . TYR A 1 293 ? -32.002 44.329 6.463 1.00 18.65 293 TYR A O 1
ATOM 2195 N N . THR A 1 294 ? -31.286 42.210 6.743 1.00 19.31 294 THR A N 1
ATOM 2196 C CA . THR A 1 294 ? -31.851 41.728 5.490 1.00 20.64 294 THR A CA 1
ATOM 2197 C C . THR A 1 294 ? -33.379 41.678 5.511 1.00 21.97 294 THR A C 1
ATOM 2198 O O . THR A 1 294 ? -34.027 41.951 4.496 1.00 22.54 294 THR A O 1
ATOM 2202 N N . THR A 1 295 ? -33.956 41.354 6.663 1.00 22.70 295 THR A N 1
ATOM 2203 C CA . THR A 1 295 ? -35.415 41.277 6.770 1.00 24.57 295 THR A CA 1
ATOM 2204 C C . THR A 1 295 ? -36.061 42.665 6.876 1.00 24.59 295 THR A C 1
ATOM 2205 O O . THR A 1 295 ? -37.240 42.825 6.556 1.00 25.76 295 THR A O 1
ATOM 2209 N N . GLY A 1 296 ? -35.286 43.659 7.310 1.00 23.83 296 GLY A N 1
ATOM 2210 C CA . GLY A 1 296 ? -35.806 45.010 7.533 1.00 24.27 296 GLY A CA 1
ATOM 2211 C C . GLY A 1 296 ? -35.712 45.894 6.306 1.00 24.05 296 GLY A C 1
ATOM 2212 O O . GLY A 1 296 ? -34.971 46.885 6.297 1.00 23.70 296 GLY A O 1
ATOM 2213 N N . LYS A 1 297 ? -36.470 45.543 5.272 1.00 24.42 297 LYS A N 1
ATOM 2214 C CA . LYS A 1 297 ? -36.394 46.252 3.990 1.00 24.46 297 LYS A CA 1
ATOM 2215 C C . LYS A 1 297 ? -37.324 47.467 3.916 1.00 25.09 297 LYS A C 1
ATOM 2216 O O . LYS A 1 297 ? -38.271 47.620 4.693 1.00 25.93 297 LYS A O 1
ATOM 2223 N N . ALA B 2 1 ? -26.754 44.826 39.020 1.00 36.22 1 ALA B N 1
ATOM 2224 C CA . ALA B 2 1 ? -25.362 44.786 39.557 1.00 36.06 1 ALA B CA 1
ATOM 2225 C C . ALA B 2 1 ? -24.339 44.695 38.429 1.00 34.58 1 ALA B C 1
ATOM 2226 O O . ALA B 2 1 ? -24.674 44.284 37.314 1.00 33.56 1 ALA B O 1
ATOM 2228 N N . ASP B 2 2 ? -23.097 45.080 38.719 1.00 34.45 2 ASP B N 1
ATOM 2229 C CA . ASP B 2 2 ? -21.999 44.927 37.763 1.00 33.34 2 ASP B CA 1
ATOM 2230 C C . ASP B 2 2 ? -21.398 43.532 37.901 1.00 33.45 2 ASP B C 1
ATOM 2231 O O . ASP B 2 2 ? -20.624 43.270 38.827 1.00 34.42 2 ASP B O 1
ATOM 2236 N N . CYS B 2 3 ? -21.759 42.643 36.979 1.00 32.75 3 CYS B N 1
ATOM 2237 C CA . CYS B 2 3 ? -21.341 41.240 37.035 1.00 33.18 3 CYS B CA 1
ATOM 2238 C C . CYS B 2 3 ? -19.857 41.054 36.770 1.00 32.39 3 CYS B C 1
ATOM 2239 O O . CYS B 2 3 ? -19.179 40.311 37.479 1.00 33.11 3 CYS B O 1
ATOM 2242 N N . ALA B 2 4 ? -19.363 41.722 35.734 1.00 31.00 4 ALA B N 1
ATOM 2243 C CA . ALA B 2 4 ? -17.973 41.602 35.334 1.00 30.39 4 ALA B CA 1
ATOM 2244 C C . ALA B 2 4 ? -17.558 42.845 34.572 1.00 29.55 4 ALA B C 1
ATOM 2245 O O . ALA B 2 4 ? -18.347 43.409 33.811 1.00 28.60 4 ALA B O 1
ATOM 2247 N N . LYS B 2 5 ? -16.320 43.269 34.793 1.00 29.40 5 LYS B N 1
ATOM 2248 C CA . LYS B 2 5 ? -15.755 44.397 34.072 1.00 28.94 5 LYS B CA 1
ATOM 2249 C C . LYS B 2 5 ? -14.366 44.021 33.586 1.00 28.57 5 LYS B C 1
ATOM 2250 O O . LYS B 2 5 ? -13.519 43.587 34.371 1.00 29.41 5 LYS B O 1
ATOM 2256 N N . GLY B 2 6 ? -14.143 44.169 32.287 1.00 27.46 6 GLY B N 1
ATOM 2257 C CA . GLY B 2 6 ? -12.839 43.889 31.705 1.00 27.19 6 GLY B CA 1
ATOM 2258 C C . GLY B 2 6 ? -12.923 43.703 30.210 1.00 26.26 6 GLY B C 1
ATOM 2259 O O . GLY B 2 6 ? -13.929 44.039 29.585 1.00 25.24 6 GLY B O 1
ATOM 2260 N N . LYS B 2 7 ? -11.850 43.172 29.638 1.00 26.47 7 LYS B N 1
ATOM 2261 C CA . LYS B 2 7 ? -11.817 42.879 28.217 1.00 25.99 7 LYS B CA 1
ATOM 2262 C C . LYS B 2 7 ? -12.511 41.552 27.964 1.00 25.29 7 LYS B C 1
ATOM 2263 O O . LYS B 2 7 ? -12.588 40.701 28.853 1.00 25.95 7 LYS B O 1
ATOM 2269 N N . ILE B 2 8 ? -13.022 41.382 26.752 1.00 24.07 8 ILE B N 1
ATOM 2270 C CA . ILE B 2 8 ? -13.613 40.112 26.351 1.00 23.72 8 ILE B CA 1
ATOM 2271 C C . ILE B 2 8 ? -12.500 39.118 26.019 1.00 24.30 8 ILE B C 1
ATOM 2272 O O . ILE B 2 8 ? -11.677 39.368 25.134 1.00 24.71 8 ILE B O 1
ATOM 2277 N N . GLU B 2 9 ? -12.479 38.007 26.753 1.00 24.56 9 GLU B N 1
ATOM 2278 C CA . GLU B 2 9 ? -11.439 36.984 26.613 1.00 25.58 9 GLU B CA 1
ATOM 2279 C C . GLU B 2 9 ? -11.725 36.042 25.448 1.00 25.06 9 GLU B C 1
ATOM 2280 O O . GLU B 2 9 ? -10.805 35.587 24.770 1.00 25.78 9 GLU B O 1
ATOM 2286 N N . PHE B 2 10 ? -13.001 35.720 25.254 1.00 24.10 10 PHE B N 1
ATOM 2287 C CA . PHE B 2 10 ? -13.477 35.080 24.024 1.00 23.54 10 PHE B CA 1
ATOM 2288 C C . PHE B 2 10 ? -14.965 35.356 23.849 1.00 22.49 10 PHE B C 1
ATOM 2289 O O . PHE B 2 10 ? -15.654 35.732 24.803 1.00 22.16 10 PHE B O 1
ATOM 2297 N N . SER B 2 11 ? -15.446 35.187 22.623 1.00 21.56 11 SER B N 1
ATOM 2298 C CA . SER B 2 11 ? -16.876 35.225 22.345 1.00 21.13 11 SER B CA 1
ATOM 2299 C C . SER B 2 11 ? -17.254 33.953 21.610 1.00 21.07 11 SER B C 1
ATOM 2300 O O . SER B 2 11 ? -16.393 33.289 21.025 1.00 21.61 11 SER B O 1
ATOM 2303 N N . LYS B 2 12 ? -18.540 33.611 21.638 1.00 20.81 12 LYS B N 1
ATOM 2304 C CA . LYS B 2 12 ? -19.001 32.370 21.030 1.00 20.52 12 LYS B CA 1
ATOM 2305 C C . LYS B 2 12 ? -20.447 32.485 20.576 1.00 20.01 12 LYS B C 1
ATOM 2306 O O . LYS B 2 12 ? -21.324 32.855 21.359 1.00 20.04 12 LYS B O 1
ATOM 2312 N N . TYR B 2 13 ? -20.680 32.183 19.303 1.00 19.57 13 TYR B N 1
ATOM 2313 C CA . TYR B 2 13 ? -22.034 32.059 18.779 1.00 19.54 13 TYR B CA 1
ATOM 2314 C C . TYR B 2 13 ? -22.519 30.650 19.091 1.00 20.05 13 TYR B C 1
ATOM 2315 O O . TYR B 2 13 ? -21.807 29.678 18.843 1.00 20.23 13 TYR B O 1
ATOM 2324 N N . ASN B 2 14 ? -23.727 30.544 19.634 1.00 20.17 14 ASN B N 1
ATOM 2325 C CA . ASN B 2 14 ? -24.236 29.268 20.137 1.00 21.19 14 ASN B CA 1
ATOM 2326 C C . ASN B 2 14 ? -25.310 28.680 19.237 1.00 21.22 14 ASN B C 1
ATOM 2327 O O . ASN B 2 14 ? -25.960 29.411 18.488 1.00 21.11 14 ASN B O 1
ATOM 2332 N N . GLU B 2 15 ? -25.497 27.363 19.324 1.00 21.94 15 GLU B N 1
ATOM 2333 C CA . GLU B 2 15 ? -26.464 26.655 18.475 1.00 22.78 15 GLU B CA 1
ATOM 2334 C C . GLU B 2 15 ? -27.909 27.118 18.659 1.00 22.58 15 GLU B C 1
ATOM 2335 O O . GLU B 2 15 ? -28.735 26.916 17.772 1.00 23.18 15 GLU B O 1
ATOM 2341 N N . ASP B 2 16 ? -28.212 27.719 19.810 1.00 22.54 16 ASP B N 1
ATOM 2342 C CA . ASP B 2 16 ? -29.556 28.244 20.071 1.00 22.66 16 ASP B CA 1
ATOM 2343 C C . ASP B 2 16 ? -29.700 29.724 19.687 1.00 22.12 16 ASP B C 1
ATOM 2344 O O . ASP B 2 16 ? -30.681 30.377 20.057 1.00 22.41 16 ASP B O 1
ATOM 2349 N N . ASP B 2 17 ? -28.716 30.224 18.936 1.00 21.29 17 ASP B N 1
ATOM 2350 C CA . ASP B 2 17 ? -28.647 31.620 18.463 1.00 21.27 17 ASP B CA 1
ATOM 2351 C C . ASP B 2 17 ? -28.383 32.648 19.563 1.00 21.37 17 ASP B C 1
ATOM 2352 O O . ASP B 2 17 ? -28.552 33.851 19.346 1.00 21.76 17 ASP B O 1
ATOM 2357 N N . THR B 2 18 ? -27.968 32.181 20.736 1.00 21.02 18 THR B N 1
ATOM 2358 C CA . THR B 2 18 ? -27.493 33.088 21.773 1.00 21.00 18 THR B CA 1
ATOM 2359 C C . THR B 2 18 ? -25.993 33.327 21.578 1.00 20.40 18 THR B C 1
ATOM 2360 O O . THR B 2 18 ? -25.362 32.712 20.717 1.00 19.89 18 THR B O 1
ATOM 2364 N N . PHE B 2 19 ? -25.426 34.212 22.387 1.00 20.35 19 PHE B N 1
ATOM 2365 C CA . PHE B 2 19 ? -24.044 34.635 22.207 1.00 20.15 19 PHE B CA 1
ATOM 2366 C C . PHE B 2 19 ? -23.368 34.717 23.562 1.00 20.45 19 PHE B C 1
ATOM 2367 O O . PHE B 2 19 ? -23.875 35.365 24.476 1.00 20.96 19 PHE B O 1
ATOM 2375 N N . THR B 2 20 ? -22.224 34.052 23.686 1.00 20.68 20 THR B N 1
ATOM 2376 C CA . THR B 2 20 ? -21.500 33.986 24.950 1.00 21.15 20 THR B CA 1
ATOM 2377 C C . THR B 2 20 ? -20.245 34.861 24.907 1.00 20.74 20 THR B C 1
ATOM 2378 O O . THR B 2 20 ? -19.570 34.940 23.885 1.00 20.46 20 THR B O 1
ATOM 2382 N N . VAL B 2 21 ? -19.970 35.545 26.014 1.00 20.99 21 VAL B N 1
ATOM 2383 C CA . VAL B 2 21 ? -18.696 36.234 26.205 1.00 21.04 21 VAL B CA 1
ATOM 2384 C C . VAL B 2 21 ? -18.073 35.829 27.537 1.00 21.90 21 VAL B C 1
ATOM 2385 O O . VAL B 2 21 ? -18.783 35.537 28.496 1.00 22.26 21 VAL B O 1
ATOM 2389 N N . LYS B 2 22 ? -16.746 35.789 27.576 1.00 22.49 22 LYS B N 1
ATOM 2390 C CA . LYS B 2 22 ? -16.029 35.589 28.827 1.00 23.53 22 LYS B CA 1
ATOM 2391 C C . LYS B 2 22 ? -15.352 36.899 29.209 1.00 23.95 22 LYS B C 1
ATOM 2392 O O . LYS B 2 22 ? -14.582 37.459 28.428 1.00 23.88 22 LYS B O 1
ATOM 2398 N N . VAL B 2 23 ? -15.664 37.388 30.406 1.00 24.67 23 VAL B N 1
ATOM 2399 C CA . VAL B 2 23 ? -15.154 38.669 30.889 1.00 25.35 23 VAL B CA 1
ATOM 2400 C C . VAL B 2 23 ? -14.691 38.472 32.321 1.00 26.67 23 VAL B C 1
ATOM 2401 O O . VAL B 2 23 ? -15.450 37.973 33.159 1.00 27.45 23 VAL B O 1
ATOM 2405 N N . ASP B 2 24 ? -13.443 38.856 32.588 1.00 29.68 24 ASP B N 1
ATOM 2406 C CA . ASP B 2 24 ? -12.825 38.728 33.915 1.00 31.23 24 ASP B CA 1
ATOM 2407 C C . ASP B 2 24 ? -13.006 37.323 34.502 1.00 32.07 24 ASP B C 1
ATOM 2408 O O . ASP B 2 24 ? -13.348 37.157 35.677 1.00 33.25 24 ASP B O 1
ATOM 2413 N N . GLY B 2 25 ? -12.798 36.317 33.655 1.00 31.52 25 GLY B N 1
ATOM 2414 C CA . GLY B 2 25 ? -12.812 34.917 34.078 1.00 32.54 25 GLY B CA 1
ATOM 2415 C C . GLY B 2 25 ? -14.170 34.252 34.215 1.00 32.36 25 GLY B C 1
ATOM 2416 O O . GLY B 2 25 ? -14.250 33.080 34.583 1.00 33.49 25 GLY B O 1
ATOM 2417 N N . LYS B 2 26 ? -15.239 34.988 33.919 1.00 31.28 26 LYS B N 1
ATOM 2418 C CA . LYS B 2 26 ? -16.595 34.450 34.031 1.00 31.16 26 LYS B CA 1
ATOM 2419 C C . LYS B 2 26 ? -17.316 34.503 32.690 1.00 29.46 26 LYS B C 1
ATOM 2420 O O . LYS B 2 26 ? -17.104 35.426 31.900 1.00 28.24 26 LYS B O 1
ATOM 2426 N N . GLU B 2 27 ? -18.168 33.511 32.441 1.00 29.31 27 GLU B N 1
ATOM 2427 C CA . GLU B 2 27 ? -18.899 33.429 31.174 1.00 28.14 27 GLU B CA 1
ATOM 2428 C C . GLU B 2 27 ? -20.344 33.877 31.333 1.00 27.49 27 GLU B C 1
ATOM 2429 O O . GLU B 2 27 ? -21.008 33.533 32.312 1.00 28.09 27 GLU B O 1
ATOM 2435 N N . TYR B 2 28 ? -20.821 34.640 30.355 1.00 25.87 28 TYR B N 1
ATOM 2436 C CA . TYR B 2 28 ? -22.191 35.144 30.351 1.00 25.48 28 TYR B CA 1
ATOM 2437 C C . TYR B 2 28 ? -22.742 35.027 28.943 1.00 24.12 28 TYR B C 1
ATOM 2438 O O . TYR B 2 28 ? -21.985 35.078 27.977 1.00 23.58 28 TYR B O 1
ATOM 2447 N N . TRP B 2 29 ? -24.057 34.872 28.824 1.00 23.41 29 TRP B N 1
ATOM 2448 C CA . TRP B 2 29 ? -24.680 34.772 27.509 1.00 22.75 29 TRP B CA 1
ATOM 2449 C C . TRP B 2 29 ? -25.813 35.773 27.356 1.00 21.93 29 TRP B C 1
ATOM 2450 O O . TRP B 2 29 ? -26.430 36.178 28.338 1.00 22.31 29 TRP B O 1
ATOM 2461 N N . THR B 2 30 ? -26.083 36.159 26.115 1.00 20.98 30 THR B N 1
ATOM 2462 C CA . THR B 2 30 ? -27.223 37.017 25.811 1.00 20.82 30 THR B CA 1
ATOM 2463 C C . THR B 2 30 ? -28.007 36.475 24.624 1.00 20.52 30 THR B C 1
ATOM 2464 O O . THR B 2 30 ? -27.435 35.884 23.707 1.00 20.61 30 THR B O 1
ATOM 2468 N N . SER B 2 31 ? -29.320 36.684 24.647 1.00 21.06 31 SER B N 1
ATOM 2469 C CA . SER B 2 31 ? -30.171 36.293 23.531 1.00 21.40 31 SER B CA 1
ATOM 2470 C C . SER B 2 31 ? -30.485 37.466 22.602 1.00 20.98 31 SER B C 1
ATOM 2471 O O . SER B 2 31 ? -31.137 37.282 21.574 1.00 21.49 31 SER B O 1
ATOM 2474 N N . ARG B 2 32 ? -30.030 38.667 22.962 1.00 19.98 32 ARG B N 1
ATOM 2475 C CA . ARG B 2 32 ? -30.276 39.857 22.139 1.00 19.78 32 ARG B CA 1
ATOM 2476 C C . ARG B 2 32 ? -29.335 39.862 20.931 1.00 19.04 32 ARG B C 1
ATOM 2477 O O . ARG B 2 32 ? -28.119 39.993 21.085 1.00 18.87 32 ARG B O 1
ATOM 2485 N N . TRP B 2 33 ? -29.898 39.711 19.732 1.00 18.73 33 TRP B N 1
ATOM 2486 C CA . TRP B 2 33 ? -29.070 39.570 18.525 1.00 18.59 33 TRP B CA 1
ATOM 2487 C C . TRP B 2 33 ? -28.193 40.767 18.185 1.00 18.70 33 TRP B C 1
ATOM 2488 O O . TRP B 2 33 ? -27.074 40.586 17.710 1.00 18.62 33 TRP B O 1
ATOM 2499 N N . ASN B 2 34 ? -28.677 41.987 18.423 1.00 19.09 34 ASN B N 1
ATOM 2500 C CA . ASN B 2 34 ? -27.844 43.156 18.132 1.00 19.35 34 ASN B CA 1
ATOM 2501 C C . ASN B 2 34 ? -26.597 43.266 19.010 1.00 19.43 34 ASN B C 1
ATOM 2502 O O . ASN B 2 34 ? -25.640 43.955 18.638 1.00 20.34 34 ASN B O 1
ATOM 2507 N N . LEU B 2 35 ? -26.596 42.577 20.153 1.00 18.98 35 LEU B N 1
ATOM 2508 C CA . LEU B 2 35 ? -25.405 42.523 20.995 1.00 19.02 35 LEU B CA 1
ATOM 2509 C C . LEU B 2 35 ? -24.272 41.697 20.398 1.00 18.80 35 LEU B C 1
ATOM 2510 O O . LEU B 2 35 ? -23.123 41.830 20.815 1.00 19.60 35 LEU B O 1
ATOM 2515 N N . GLN B 2 36 ? -24.583 40.850 19.422 1.00 18.84 36 GLN B N 1
ATOM 2516 C CA . GLN B 2 36 ? -23.548 40.017 18.803 1.00 18.72 36 GLN B CA 1
ATOM 2517 C C . GLN B 2 36 ? -22.473 40.864 18.089 1.00 18.86 36 GLN B C 1
ATOM 2518 O O . GLN B 2 36 ? -21.296 40.765 18.443 1.00 19.07 36 GLN B O 1
ATOM 2524 N N . PRO B 2 37 ? -22.870 41.724 17.122 1.00 18.94 37 PRO B N 1
ATOM 2525 C CA . PRO B 2 37 ? -21.839 42.588 16.532 1.00 19.01 37 PRO B CA 1
ATOM 2526 C C . PRO B 2 37 ? -21.252 43.609 17.507 1.00 18.61 37 PRO B C 1
ATOM 2527 O O . PRO B 2 37 ? -20.067 43.925 17.406 1.00 18.85 37 PRO B O 1
ATOM 2531 N N . LEU B 2 38 ? -22.061 44.120 18.436 1.00 17.91 38 LEU B N 1
ATOM 2532 C CA . LEU B 2 38 ? -21.560 45.075 19.434 1.00 17.92 38 LEU B CA 1
ATOM 2533 C C . LEU B 2 38 ? -20.480 44.441 20.319 1.00 17.70 38 LEU B C 1
ATOM 2534 O O . LEU B 2 38 ? -19.446 45.056 20.591 1.00 17.68 38 LEU B O 1
ATOM 2539 N N . LEU B 2 39 ? -20.704 43.196 20.738 1.00 17.45 39 LEU B N 1
ATOM 2540 C CA . LEU B 2 39 ? -19.725 42.503 21.575 1.00 17.73 39 LEU B CA 1
ATOM 2541 C C . LEU B 2 39 ? -18.487 42.077 20.790 1.00 17.89 39 LEU B C 1
ATOM 2542 O O . LEU B 2 39 ? -17.371 42.183 21.299 1.00 18.17 39 LEU B O 1
ATOM 2547 N N . GLN B 2 40 ? -18.670 41.614 19.555 1.00 18.22 40 GLN B N 1
ATOM 2548 C CA . GLN B 2 40 ? -17.506 41.244 18.745 1.00 18.66 40 GLN B CA 1
ATOM 2549 C C . GLN B 2 40 ? -16.620 42.455 18.435 1.00 18.77 40 GLN B C 1
ATOM 2550 O O . GLN B 2 40 ? -15.389 42.354 18.461 1.00 18.66 40 GLN B O 1
ATOM 2556 N N . SER B 2 41 ? -17.249 43.597 18.157 1.00 18.22 41 SER B N 1
ATOM 2557 C CA . SER B 2 41 ? -16.507 44.837 17.956 1.00 18.63 41 SER B CA 1
ATOM 2558 C C . SER B 2 41 ? -15.705 45.196 19.211 1.00 18.73 41 SER B C 1
ATOM 2559 O O . SER B 2 41 ? -14.506 45.485 19.130 1.00 19.03 41 SER B O 1
ATOM 2562 N N . ALA B 2 42 ? -16.362 45.152 20.369 1.00 18.51 42 ALA B N 1
ATOM 2563 C CA . ALA B 2 42 ? -15.689 45.441 21.638 1.00 18.86 42 ALA B CA 1
ATOM 2564 C C . ALA B 2 42 ? -14.500 44.509 21.864 1.00 19.52 42 ALA B C 1
ATOM 2565 O O . ALA B 2 42 ? -13.440 44.942 22.329 1.00 19.92 42 ALA B O 1
ATOM 2567 N N . GLN B 2 43 ? -14.676 43.234 21.528 1.00 19.07 43 GLN B N 1
ATOM 2568 C CA . GLN B 2 43 ? -13.601 42.253 21.675 1.00 19.90 43 GLN B CA 1
ATOM 2569 C C . GLN B 2 43 ? -12.421 42.599 20.764 1.00 20.51 43 GLN B C 1
ATOM 2570 O O . GLN B 2 43 ? -11.264 42.585 21.193 1.00 21.43 43 GLN B O 1
ATOM 2576 N N . LEU B 2 44 ? -12.722 42.926 19.511 1.00 20.77 44 LEU B N 1
ATOM 2577 C CA . LEU B 2 44 ? -11.676 43.203 18.531 1.00 21.64 44 LEU B CA 1
ATOM 2578 C C . LEU B 2 44 ? -10.905 44.489 18.800 1.00 22.69 44 LEU B C 1
ATOM 2579 O O . LEU B 2 44 ? -9.695 44.539 18.570 1.00 23.36 44 LEU B O 1
ATOM 2584 N N . THR B 2 45 ? -11.592 45.517 19.294 1.00 20.73 45 THR B N 1
ATOM 2585 C CA . THR B 2 45 ? -10.951 46.823 19.477 1.00 21.48 45 THR B CA 1
ATOM 2586 C C . THR B 2 45 ? -10.410 47.035 20.887 1.00 21.96 45 THR B C 1
ATOM 2587 O O . THR B 2 45 ? -9.827 48.081 21.171 1.00 22.94 45 THR B O 1
ATOM 2591 N N . GLY B 2 46 ? -10.610 46.047 21.762 1.00 22.04 46 GLY B N 1
ATOM 2592 C CA . GLY B 2 46 ? -10.051 46.076 23.114 1.00 22.77 46 GLY B CA 1
ATOM 2593 C C . GLY B 2 46 ? -10.806 46.978 24.069 1.00 22.57 46 GLY B C 1
ATOM 2594 O O . GLY B 2 46 ? -10.219 47.555 24.991 1.00 23.63 46 GLY B O 1
ATOM 2595 N N . MET B 2 47 ? -12.112 47.106 23.847 1.00 22.19 47 MET B N 1
ATOM 2596 C CA . MET B 2 47 ? -12.967 47.855 24.759 1.00 21.88 47 MET B CA 1
ATOM 2597 C C . MET B 2 47 ? -13.070 47.160 26.110 1.00 22.25 47 MET B C 1
ATOM 2598 O O . MET B 2 47 ? -13.055 45.931 26.186 1.00 22.39 47 MET B O 1
ATOM 2603 N N . THR B 2 48 ? -13.166 47.955 27.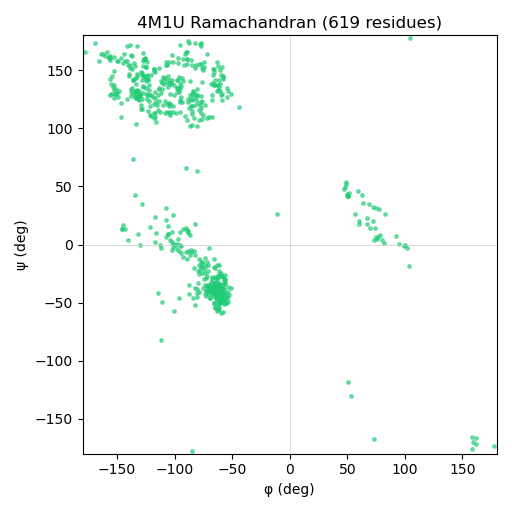172 1.00 22.64 48 THR B N 1
ATOM 2604 C CA . THR B 2 48 ? -13.576 47.440 28.469 1.00 23.23 48 THR B CA 1
ATOM 2605 C C . THR B 2 48 ? -15.097 47.352 28.467 1.00 22.67 48 THR B C 1
ATOM 2606 O O . THR B 2 48 ? -15.776 48.342 28.191 1.00 22.49 48 THR B O 1
ATOM 2610 N N . VAL B 2 49 ? -15.625 46.165 28.753 1.00 22.58 49 VAL B N 1
ATOM 2611 C CA . VAL B 2 49 ? -17.072 45.986 28.862 1.00 22.45 49 VAL B CA 1
ATOM 2612 C C . VAL B 2 49 ? -17.478 45.737 30.307 1.00 23.07 49 VAL B C 1
ATOM 2613 O O . VAL B 2 49 ? -16.742 45.102 31.069 1.00 23.77 49 VAL B O 1
ATOM 2617 N N . THR B 2 50 ? -18.640 46.265 30.679 1.00 22.84 50 THR B N 1
ATOM 2618 C CA . THR B 2 50 ? -19.219 46.023 31.994 1.00 23.71 50 THR B CA 1
ATOM 2619 C C . THR B 2 50 ? -20.546 45.302 31.781 1.00 23.93 50 THR B C 1
ATOM 2620 O O . THR B 2 50 ? -21.510 45.892 31.276 1.00 23.13 50 THR B O 1
ATOM 2624 N N . ILE B 2 51 ? -20.571 44.019 32.135 1.00 24.88 51 ILE B N 1
ATOM 2625 C CA . ILE B 2 51 ? -21.775 43.198 32.037 1.00 25.90 51 ILE B CA 1
ATOM 2626 C C . ILE B 2 51 ? -22.639 43.504 33.252 1.00 26.65 51 ILE B C 1
ATOM 2627 O O . ILE B 2 51 ? -22.162 43.450 34.387 1.00 27.31 51 ILE B O 1
ATOM 2632 N N . LYS B 2 52 ? -23.904 43.834 33.009 1.00 27.00 52 LYS B N 1
ATOM 2633 C CA . LYS B 2 52 ? -24.820 44.198 34.085 1.00 27.90 52 LYS B CA 1
ATOM 2634 C C . LYS B 2 52 ? -26.064 43.323 34.058 1.00 28.84 52 LYS B C 1
ATOM 2635 O O . LYS B 2 52 ? -26.646 43.090 33.002 1.00 28.61 52 LYS B O 1
ATOM 2641 N N . SER B 2 53 ? -26.468 42.841 35.230 1.00 36.30 53 SER B N 1
ATOM 2642 C CA . SER B 2 53 ? -27.617 41.945 35.336 1.00 37.09 53 SER B CA 1
ATOM 2643 C C . SER B 2 53 ? -28.113 41.846 36.770 1.00 38.95 53 SER B C 1
ATOM 2644 O O . SER B 2 53 ? -27.407 42.231 37.709 1.00 40.00 53 SER B O 1
ATOM 2647 N N . SER B 2 54 ? -29.333 41.336 36.931 1.00 40.72 54 SER B N 1
ATOM 2648 C CA . SER B 2 54 ? -29.893 41.050 38.251 1.00 44.22 54 SER B CA 1
ATOM 2649 C C . SER B 2 54 ? -29.164 39.880 38.907 1.00 46.61 54 SER B C 1
ATOM 2650 O O . SER B 2 54 ? -28.926 39.890 40.113 1.00 49.80 54 SER B O 1
ATOM 2653 N N . THR B 2 55 ? -28.814 38.876 38.106 1.00 46.37 55 THR B N 1
ATOM 2654 C CA . THR B 2 55 ? -28.042 37.729 38.587 1.00 48.48 55 THR B CA 1
ATOM 2655 C C . THR B 2 55 ? -26.694 37.678 37.876 1.00 46.06 55 THR B C 1
ATOM 2656 O O . THR B 2 55 ? -26.623 37.779 36.649 1.00 44.42 55 THR B O 1
ATOM 2660 N N . CYS B 2 56 ? -25.625 37.524 38.651 1.00 46.85 56 CYS B N 1
ATOM 2661 C CA . CYS B 2 56 ? -24.272 37.634 38.109 1.00 45.35 56 CYS B CA 1
ATOM 2662 C C . CYS B 2 56 ? -23.445 36.341 38.177 1.00 46.19 56 CYS B C 1
ATOM 2663 O O . CYS B 2 56 ? -22.235 36.358 37.922 1.00 45.54 56 CYS B O 1
ATOM 2666 N N . GLU B 2 57 ? -24.102 35.230 38.516 1.00 48.33 57 GLU B N 1
ATOM 2667 C CA . GLU B 2 57 ? -23.466 33.907 38.530 1.00 49.66 57 GLU B CA 1
ATOM 2668 C C . GLU B 2 57 ? -22.895 33.580 37.153 1.00 47.82 57 GLU B C 1
ATOM 2669 O O . GLU B 2 57 ? -23.468 33.970 36.137 1.00 46.96 57 GLU B O 1
ATOM 2675 N N . SER B 2 58 ? -21.759 32.884 37.125 1.00 47.80 58 SER B N 1
ATOM 2676 C CA . SER B 2 58 ? -21.153 32.462 35.867 1.00 47.11 58 SER B CA 1
ATOM 2677 C C . SER B 2 58 ? -22.103 31.523 35.128 1.00 49.27 58 SER B C 1
ATOM 2678 O O . SER B 2 58 ? -22.667 30.601 35.723 1.00 52.05 58 SER B O 1
ATOM 2681 N N . GLY B 2 59 ? -22.283 31.782 33.837 1.00 39.63 59 GLY B N 1
ATOM 2682 C CA . GLY B 2 59 ? -23.216 31.025 33.011 1.00 38.91 59 GLY B CA 1
ATOM 2683 C C . GLY B 2 59 ? -24.606 31.634 32.945 1.00 37.05 59 GLY B C 1
ATOM 2684 O O . GLY B 2 59 ? -25.521 31.029 32.384 1.00 37.21 59 GLY B O 1
ATOM 2685 N N . SER B 2 60 ? -24.765 32.832 33.511 1.00 35.52 60 SER B N 1
ATOM 2686 C CA . SER B 2 60 ? -26.065 33.507 33.561 1.00 33.88 60 SER B CA 1
ATOM 2687 C C . SER B 2 60 ? -26.281 34.416 32.351 1.00 31.89 60 SER B C 1
ATOM 2688 O O . SER B 2 60 ? -25.332 34.754 31.636 1.00 31.14 60 SER B O 1
ATOM 2691 N N . GLY B 2 61 ? -27.536 34.801 32.131 1.00 30.77 61 GLY B N 1
ATOM 2692 C CA . GLY B 2 61 ? -27.895 35.693 31.031 1.00 29.07 61 GLY B CA 1
ATOM 2693 C C . GLY B 2 61 ? -27.752 37.163 31.380 1.00 27.61 61 GLY B C 1
ATOM 2694 O O . GLY B 2 61 ? -27.746 37.538 32.557 1.00 28.23 61 GLY B O 1
ATOM 2695 N N . PHE B 2 62 ? -27.635 37.995 30.350 1.00 25.81 62 PHE B N 1
ATOM 2696 C CA . PHE B 2 62 ? -27.587 39.445 30.512 1.00 24.23 62 PHE B CA 1
ATOM 2697 C C . PHE B 2 62 ? -28.179 40.108 29.278 1.00 23.76 62 PHE B C 1
ATOM 2698 O O . PHE B 2 62 ? -28.233 39.502 28.201 1.00 23.69 62 PHE B O 1
ATOM 2706 N N . ALA B 2 63 ? -28.624 41.348 29.450 1.00 23.19 63 ALA B N 1
ATOM 2707 C CA . ALA B 2 63 ? -29.144 42.154 28.352 1.00 23.21 63 ALA B CA 1
ATOM 2708 C C . ALA B 2 63 ? -28.792 43.628 28.558 1.00 22.95 63 ALA B C 1
ATOM 2709 O O . ALA B 2 63 ? -29.351 44.509 27.899 1.00 23.34 63 ALA B O 1
ATOM 2711 N N . GLU B 2 64 ? -27.873 43.882 29.491 1.00 22.40 64 GLU B N 1
ATOM 2712 C CA . GLU B 2 64 ? -27.324 45.217 29.713 1.00 21.95 64 GLU B CA 1
ATOM 2713 C C . GLU B 2 64 ? -25.801 45.141 29.740 1.00 21.30 64 GLU B C 1
ATOM 2714 O O . GLU B 2 64 ? -25.223 44.307 30.436 1.00 21.09 64 GLU B O 1
ATOM 2720 N N . VAL B 2 65 ? -25.156 46.006 28.964 1.00 20.59 65 VAL B N 1
ATOM 2721 C CA . VAL B 2 65 ? -23.694 46.048 28.927 1.00 20.68 65 VAL B CA 1
ATOM 2722 C C . VAL B 2 65 ? -23.193 47.439 28.552 1.00 20.33 65 VAL B C 1
ATOM 2723 O O . VAL B 2 65 ? -23.687 48.054 27.605 1.00 19.95 65 VAL B O 1
ATOM 2727 N N . GLN B 2 66 ? -22.212 47.922 29.308 1.00 19.99 66 GLN B N 1
ATOM 2728 C CA . GLN B 2 66 ? -21.570 49.195 29.008 1.00 20.18 66 GLN B CA 1
ATOM 2729 C C . GLN B 2 66 ? -20.263 48.970 28.244 1.00 20.09 66 GLN B C 1
ATOM 2730 O O . GLN B 2 66 ? -19.521 48.027 28.531 1.00 20.51 66 GLN B O 1
ATOM 2736 N N . PHE B 2 67 ? -20.002 49.844 27.274 1.00 19.57 67 PHE B N 1
ATOM 2737 C CA . PHE B 2 67 ? -18.801 49.790 26.439 1.00 20.23 67 PHE B CA 1
ATOM 2738 C C . PHE B 2 67 ? -17.950 51.040 26.655 1.00 20.70 67 PHE B C 1
ATOM 2739 O O . PHE B 2 67 ? -18.444 52.160 26.519 1.00 20.24 67 PHE B O 1
ATOM 2747 N N . ASN B 2 68 ? -16.678 50.836 26.985 1.00 21.87 68 ASN B N 1
ATOM 2748 C CA . ASN B 2 68 ? -15.706 51.926 27.132 1.00 22.72 68 ASN B CA 1
ATOM 2749 C C . ASN B 2 68 ? -14.472 51.652 26.285 1.00 23.71 68 ASN B C 1
ATOM 2750 O O . ASN B 2 68 ? -13.962 50.532 26.281 1.00 24.11 68 ASN B O 1
ATOM 2755 N N . ASN B 2 69 ? -13.981 52.665 25.575 1.00 24.36 69 ASN B N 1
ATOM 2756 C CA . ASN B 2 69 ? -12.698 52.530 24.882 1.00 26.12 69 ASN B CA 1
ATOM 2757 C C . ASN B 2 69 ? -11.563 52.248 25.867 1.00 28.47 69 ASN B C 1
ATOM 2758 O O . ASN B 2 69 ? -10.622 51.520 25.546 1.00 30.06 69 ASN B O 1
ATOM 2763 N N . ASP B 2 70 ? -11.666 52.829 27.061 1.00 29.53 70 ASP B N 1
ATOM 2764 C CA . ASP B 2 70 ? -10.655 52.666 28.105 1.00 32.68 70 ASP B CA 1
ATOM 2765 C C . ASP B 2 70 ? -11.317 52.284 29.425 0.50 32.92 70 ASP B C 1
ATOM 2766 O O . ASP B 2 70 ? -11.904 53.122 30.113 0.50 32.98 70 ASP B O 1
ATOM 2772 N N . ALA C 2 1 ? -33.713 70.575 19.595 1.00 24.24 1 ALA C N 1
ATOM 2773 C CA . ALA C 2 1 ? -32.495 71.393 19.859 1.00 24.29 1 ALA C CA 1
ATOM 2774 C C . ALA C 2 1 ? -31.234 70.548 19.723 1.00 23.74 1 ALA C C 1
ATOM 2775 O O . ALA C 2 1 ? -31.272 69.337 19.925 1.00 23.01 1 ALA C O 1
ATOM 2777 N N . ASP C 2 2 ? -30.118 71.188 19.380 1.00 23.82 2 ASP C N 1
ATOM 2778 C CA . ASP C 2 2 ? -28.817 70.530 19.459 1.00 23.52 2 ASP C CA 1
ATOM 2779 C C . ASP C 2 2 ? -28.413 70.480 20.933 1.00 23.52 2 ASP C C 1
ATOM 2780 O O . ASP C 2 2 ? -28.077 71.506 21.530 1.00 24.38 2 ASP C O 1
ATOM 2785 N N . CYS C 2 3 ? -28.467 69.286 21.515 1.00 22.82 3 CYS C N 1
ATOM 2786 C CA . CYS C 2 3 ? -28.307 69.115 22.959 1.00 23.17 3 CYS C CA 1
ATOM 2787 C C . CYS C 2 3 ? -26.871 68.959 23.413 1.00 22.71 3 CYS C C 1
ATOM 2788 O O . CYS C 2 3 ? -26.474 69.513 24.437 1.00 23.10 3 CYS C O 1
ATOM 2791 N N . ALA C 2 4 ? -26.106 68.179 22.663 1.00 21.61 4 ALA C N 1
ATOM 2792 C CA . ALA C 2 4 ? -24.755 67.831 23.063 1.00 21.16 4 ALA C CA 1
ATOM 2793 C C . ALA C 2 4 ? -23.945 67.540 21.824 1.00 20.74 4 ALA C C 1
ATOM 2794 O O . ALA C 2 4 ? -24.413 66.858 20.912 1.00 20.41 4 ALA C O 1
ATOM 2796 N N . LYS C 2 5 ? -22.734 68.080 21.784 1.00 20.59 5 LYS C N 1
ATOM 2797 C CA . LYS C 2 5 ? -21.837 67.833 20.669 1.00 20.59 5 LYS C CA 1
ATOM 2798 C C . LYS C 2 5 ? -20.474 67.453 21.218 1.00 20.49 5 LYS C C 1
ATOM 2799 O O . LYS C 2 5 ? -19.892 68.178 22.029 1.00 21.48 5 LYS C O 1
ATOM 2805 N N . GLY C 2 6 ? -19.974 66.306 20.783 1.00 19.42 6 GLY C N 1
ATOM 2806 C CA . GLY C 2 6 ? -18.669 65.841 21.230 1.00 19.52 6 GLY C CA 1
ATOM 2807 C C . GLY C 2 6 ? -18.492 64.367 20.972 1.00 19.25 6 GLY C C 1
ATOM 2808 O O . GLY C 2 6 ? -19.312 63.744 20.297 1.00 18.33 6 GLY C O 1
ATOM 2809 N N . LYS C 2 7 ? -17.409 63.810 21.502 1.00 19.93 7 LYS C N 1
ATOM 2810 C CA . LYS C 2 7 ? -17.159 62.388 21.344 1.00 20.09 7 LYS C CA 1
ATOM 2811 C C . LYS C 2 7 ? -18.018 61.612 22.334 1.00 19.60 7 LYS C C 1
ATOM 2812 O O . LYS C 2 7 ? -18.426 62.141 23.376 1.00 19.97 7 LYS C O 1
ATOM 2818 N N . ILE C 2 8 ? -18.297 60.360 21.994 1.00 19.09 8 ILE C N 1
ATOM 2819 C CA . ILE C 2 8 ? -19.022 59.457 22.879 1.00 19.07 8 ILE C CA 1
ATOM 2820 C C . ILE C 2 8 ? -18.069 58.978 23.973 1.00 20.04 8 ILE C C 1
ATOM 2821 O O . ILE C 2 8 ? -17.012 58.422 23.680 1.00 20.92 8 ILE C O 1
ATOM 2826 N N . GLU C 2 9 ? -18.457 59.205 25.224 1.00 20.26 9 GLU C N 1
ATOM 2827 C CA . GLU C 2 9 ? -17.616 58.913 26.390 1.00 21.41 9 GLU C CA 1
ATOM 2828 C C . GLU C 2 9 ? -17.793 57.474 26.876 1.00 21.32 9 GLU C C 1
ATOM 2829 O O . GLU C 2 9 ? -16.855 56.864 27.386 1.00 22.12 9 GLU C O 1
ATOM 2835 N N . PHE C 2 10 ? -19.016 56.966 26.754 1.00 20.53 10 PHE C N 1
ATOM 2836 C CA . PHE C 2 10 ? -19.320 55.539 26.869 1.00 20.46 10 PHE C CA 1
ATOM 2837 C C . PHE C 2 10 ? -20.627 55.262 26.122 1.00 19.66 10 PHE C C 1
ATOM 2838 O O . PHE C 2 10 ? -21.395 56.189 25.834 1.00 18.81 10 PHE C O 1
ATOM 2846 N N . SER C 2 11 ? -20.858 54.000 25.777 1.00 19.18 11 SER C N 1
ATOM 2847 C CA . SER C 2 11 ? -22.164 53.592 25.275 1.00 18.61 11 SER C CA 1
ATOM 2848 C C . SER C 2 11 ? -22.681 52.431 26.111 1.00 19.06 11 SER C C 1
ATOM 2849 O O . SER C 2 11 ? -21.916 51.769 26.818 1.00 19.53 11 SER C O 1
ATOM 2852 N N . LYS C 2 12 ? -23.987 52.196 26.058 1.00 18.49 12 LYS C N 1
ATOM 2853 C CA . LYS C 2 12 ? -24.574 51.123 26.848 1.00 18.57 12 LYS C CA 1
ATOM 2854 C C . LYS C 2 12 ? -25.804 50.554 26.169 1.00 18.32 12 LYS C C 1
ATOM 2855 O O . LYS C 2 12 ? -26.691 51.298 25.746 1.00 17.65 12 LYS C O 1
ATOM 2861 N N . TYR C 2 13 ? -25.839 49.231 26.058 1.00 18.25 13 TYR C N 1
ATOM 2862 C CA . TYR C 2 13 ? -27.035 48.536 25.602 1.00 18.23 13 TYR C CA 1
ATOM 2863 C C . TYR C 2 13 ? -27.904 48.295 26.827 1.00 18.79 13 TYR C C 1
ATOM 2864 O O . TYR C 2 13 ? -27.430 47.770 27.835 1.00 19.06 13 TYR C O 1
ATOM 2873 N N . ASN C 2 14 ? -29.172 48.690 26.738 1.00 18.64 14 ASN C N 1
ATOM 2874 C CA . ASN C 2 14 ? -30.090 48.598 27.870 1.00 19.35 14 ASN C CA 1
ATOM 2875 C C . ASN C 2 14 ? -31.032 47.409 27.770 1.00 19.79 14 ASN C C 1
ATOM 2876 O O . ASN C 2 14 ? -31.311 46.914 26.679 1.00 19.72 14 ASN C O 1
ATOM 2881 N N . GLU C 2 15 ? -31.541 46.979 28.919 1.00 20.89 15 GLU C N 1
ATOM 2882 C CA . GLU C 2 15 ? -32.420 45.814 28.998 1.00 22.06 15 GLU C CA 1
ATOM 2883 C C . GLU C 2 15 ? -33.715 45.933 28.197 1.00 21.61 15 GLU C C 1
ATOM 2884 O O . GLU C 2 15 ? -34.278 44.920 27.782 1.00 22.20 15 GLU C O 1
ATOM 2890 N N . ASP C 2 16 ? -34.184 47.161 27.982 1.00 21.26 16 ASP C N 1
ATOM 2891 C CA . ASP C 2 16 ? -35.376 47.393 27.168 1.00 21.10 16 ASP C CA 1
ATOM 2892 C C . ASP C 2 16 ? -35.039 47.512 25.676 1.00 20.60 16 ASP C C 1
ATOM 2893 O O . ASP C 2 16 ? -35.903 47.862 24.869 1.00 20.90 16 ASP C O 1
ATOM 2898 N N . ASP C 2 17 ? -33.781 47.218 25.338 1.00 19.81 17 ASP C N 1
ATOM 2899 C CA . ASP C 2 17 ? -33.255 47.237 23.960 1.00 19.54 17 ASP C CA 1
ATOM 2900 C C . ASP C 2 17 ? -32.989 48.637 23.414 1.00 18.79 17 ASP C C 1
ATOM 2901 O O . ASP C 2 17 ? -32.634 48.796 22.242 1.00 18.98 17 ASP C O 1
ATOM 2906 N N . THR C 2 18 ? -33.154 49.652 24.256 1.00 17.66 18 THR C N 1
ATOM 2907 C CA . THR C 2 18 ? -32.683 50.983 23.894 1.00 16.66 18 THR C CA 1
ATOM 2908 C C . THR C 2 18 ? -31.170 51.049 24.093 1.00 16.72 18 THR C C 1
ATOM 2909 O O . THR C 2 18 ? -30.561 50.121 24.631 1.00 17.44 18 THR C O 1
ATOM 2913 N N . PHE C 2 19 ? -30.576 52.151 23.657 1.00 15.85 19 PHE C N 1
ATOM 2914 C CA . PHE C 2 19 ? -29.125 52.268 23.611 1.00 16.10 19 PHE C CA 1
ATOM 2915 C C . PHE C 2 19 ? -28.755 53.652 24.099 1.00 16.02 19 PHE C C 1
ATOM 2916 O O . PHE C 2 19 ? -29.331 54.636 23.646 1.00 16.30 19 PHE C O 1
ATOM 2924 N N . THR C 2 20 ? -27.802 53.718 25.026 1.00 16.63 20 THR C N 1
ATOM 2925 C CA . THR C 2 20 ? -27.422 54.970 25.663 1.00 17.37 20 THR C CA 1
ATOM 2926 C C . THR C 2 20 ? -26.018 55.382 25.242 1.00 17.16 20 THR C C 1
ATOM 2927 O O . THR C 2 20 ? -25.136 54.531 25.091 1.00 17.64 20 THR C O 1
ATOM 2931 N N . VAL C 2 21 ? -25.833 56.682 25.020 1.00 16.75 21 VAL C N 1
ATOM 2932 C CA . VAL C 2 21 ? -24.497 57.258 24.819 1.00 17.44 21 VAL C CA 1
ATOM 2933 C C . VAL C 2 21 ? -24.306 58.438 25.769 1.00 17.86 21 VAL C C 1
ATOM 2934 O O . VAL C 2 21 ? -25.266 59.156 26.077 1.00 17.71 21 VAL C O 1
ATOM 2938 N N . LYS C 2 22 ? -23.076 58.627 26.239 1.00 18.41 22 LYS C N 1
ATOM 2939 C CA . LYS C 2 22 ? -22.743 59.800 27.032 1.00 19.20 22 LYS C CA 1
ATOM 2940 C C . LYS C 2 22 ? -21.972 60.757 26.140 1.00 19.37 22 LYS C C 1
ATOM 2941 O O . LYS C 2 22 ? -20.931 60.398 25.592 1.00 19.79 22 LYS C O 1
ATOM 2947 N N . VAL C 2 23 ? -22.508 61.963 25.978 1.00 19.59 23 VAL C N 1
ATOM 2948 C CA . VAL C 2 23 ? -21.902 62.983 25.123 1.00 20.27 23 VAL C CA 1
ATOM 2949 C C . VAL C 2 23 ? -21.916 64.299 25.889 1.00 20.98 23 VAL C C 1
ATOM 2950 O O . VAL C 2 23 ? -22.944 64.677 26.458 1.00 20.73 23 VAL C O 1
ATOM 2954 N N . ASP C 2 24 ? -20.772 64.981 25.908 1.00 22.15 24 ASP C N 1
ATOM 2955 C CA . ASP C 2 24 ? -20.607 66.242 26.645 1.00 23.38 24 ASP C CA 1
ATOM 2956 C C . ASP C 2 24 ? -21.090 66.128 28.098 1.00 23.68 24 ASP C C 1
ATOM 2957 O O . ASP C 2 24 ? -21.750 67.029 28.629 1.00 24.37 24 ASP C O 1
ATOM 2962 N N . GLY C 2 25 ? -20.758 65.003 28.728 1.00 23.51 25 GLY C N 1
ATOM 2963 C CA . GLY C 2 25 ? -21.087 64.762 30.130 1.00 24.02 25 GLY C CA 1
ATOM 2964 C C . GLY C 2 25 ? -22.537 64.426 30.448 1.00 23.60 25 GLY C C 1
ATOM 2965 O O . GLY C 2 25 ? -22.906 64.329 31.621 1.00 24.78 25 GLY C O 1
ATOM 2966 N N . LYS C 2 26 ? -23.357 64.253 29.414 1.00 22.41 26 LYS C N 1
ATOM 2967 C CA . LYS C 2 26 ? -24.778 63.951 29.601 1.00 22.18 26 LYS C CA 1
ATOM 2968 C C . LYS C 2 26 ? -25.154 62.653 28.893 1.00 21.00 26 LYS C C 1
ATOM 2969 O O . LYS C 2 26 ? -24.653 62.363 27.810 1.00 20.49 26 LYS C O 1
ATOM 2975 N N . GLU C 2 27 ? -26.037 61.880 29.522 1.00 20.82 27 GLU C N 1
ATOM 2976 C CA . GLU C 2 27 ? -26.477 60.599 28.987 1.00 19.83 27 GLU C CA 1
ATOM 2977 C C . GLU C 2 27 ? -27.763 60.750 28.183 1.00 18.75 27 GLU C C 1
ATOM 2978 O O . GLU C 2 27 ? -28.693 61.447 28.600 1.00 19.53 27 GLU C O 1
ATOM 2984 N N . TYR C 2 28 ? -27.803 60.094 27.029 1.00 17.72 28 TYR C N 1
ATOM 2985 C CA . TYR C 2 28 ? -28.973 60.115 26.158 1.00 17.35 28 TYR C CA 1
ATOM 2986 C C . TYR C 2 28 ? -29.259 58.720 25.654 1.00 17.11 28 TYR C C 1
ATOM 2987 O O . TYR C 2 28 ? -28.332 57.977 25.326 1.00 17.10 28 TYR C O 1
ATOM 2996 N N . TRP C 2 29 ? -30.539 58.377 25.562 1.00 16.63 29 TRP C N 1
ATOM 2997 C CA . TRP C 2 29 ? -30.928 57.043 25.112 1.00 16.20 29 TRP C CA 1
ATOM 2998 C C . TRP C 2 29 ? -31.726 57.146 23.823 1.00 15.94 29 TRP C C 1
ATOM 2999 O O . TRP C 2 29 ? -32.421 58.141 23.593 1.00 15.95 29 TRP C O 1
ATOM 3010 N N . THR C 2 30 ? -31.635 56.110 22.994 1.00 15.60 30 THR C N 1
ATOM 3011 C CA . THR C 2 30 ? -32.430 56.028 21.771 1.00 15.89 30 THR C CA 1
ATOM 3012 C C . THR C 2 30 ? -33.035 54.643 21.600 1.00 15.87 30 THR C C 1
ATOM 3013 O O . THR C 2 30 ? -32.397 53.642 21.911 1.00 15.87 30 THR C O 1
ATOM 3017 N N . SER C 2 31 ? -34.263 54.595 21.094 1.00 16.52 31 SER C N 1
ATOM 3018 C CA . SER C 2 31 ? -34.893 53.318 20.765 1.00 16.73 31 SER C CA 1
ATOM 3019 C C . SER C 2 31 ? -34.749 52.975 19.281 1.00 17.18 31 SER C C 1
ATOM 3020 O O . SER C 2 31 ? -35.304 51.971 18.816 1.00 17.19 31 SER C O 1
ATOM 3023 N N . ARG C 2 32 ? -34.007 53.796 18.540 1.00 17.17 32 ARG C N 1
ATOM 3024 C CA . ARG C 2 32 ? -33.800 53.537 17.116 1.00 18.28 32 ARG C CA 1
ATOM 3025 C C . ARG C 2 32 ? -32.741 52.449 16.967 1.00 18.19 32 ARG C C 1
ATOM 3026 O O . ARG C 2 32 ? -31.560 52.673 17.227 1.00 17.93 32 ARG C O 1
ATOM 3034 N N . TRP C 2 33 ? -33.195 51.259 16.578 1.00 18.93 33 TRP C N 1
ATOM 3035 C CA . TRP C 2 33 ? -32.337 50.075 16.471 1.00 19.45 33 TRP C CA 1
ATOM 3036 C C . TRP C 2 33 ? -31.087 50.282 15.625 1.00 19.33 33 TRP C C 1
ATOM 3037 O O . TRP C 2 33 ? -29.996 49.834 15.996 1.00 18.69 33 TRP C O 1
ATOM 3048 N N . ASN C 2 34 ? -31.254 50.950 14.484 1.00 19.45 34 ASN C N 1
ATOM 3049 C CA . ASN C 2 34 ? -30.153 51.151 13.546 1.00 19.96 34 ASN C CA 1
ATOM 3050 C C . ASN C 2 34 ? -29.028 52.019 14.081 1.00 19.58 34 ASN C C 1
ATOM 3051 O O . ASN C 2 34 ? -27.911 51.962 13.573 1.00 20.26 34 ASN C O 1
ATOM 3056 N N . LEU C 2 35 ? -29.311 52.811 15.112 1.00 18.40 35 LEU C N 1
ATOM 3057 C CA . LEU C 2 35 ? -28.290 53.686 15.675 1.00 17.96 35 LEU C CA 1
ATOM 3058 C C . LEU C 2 35 ? -27.256 52.949 16.520 1.00 17.93 35 LEU C C 1
ATOM 3059 O O . LEU C 2 35 ? -26.186 53.491 16.794 1.00 18.26 35 LEU C O 1
ATOM 3064 N N . GLN C 2 36 ? -27.565 51.723 16.935 1.00 17.78 36 GLN C N 1
ATOM 3065 C CA . GLN C 2 36 ? -26.687 51.012 17.869 1.00 18.13 36 GLN C CA 1
ATOM 3066 C C . GLN C 2 36 ? -25.282 50.759 17.292 1.00 18.70 36 GLN C C 1
ATOM 3067 O O . GLN C 2 36 ? -24.292 51.202 17.889 1.00 19.22 36 GLN C O 1
ATOM 3073 N N . PRO C 2 37 ? -25.181 50.094 16.121 1.00 19.35 37 PRO C N 1
ATOM 3074 C CA . PRO C 2 37 ? -23.822 49.893 15.600 1.00 19.35 37 PRO C CA 1
ATOM 3075 C C . PRO C 2 37 ? -23.198 51.177 15.049 1.00 18.66 37 PRO C C 1
ATOM 3076 O O . PRO C 2 37 ? -21.969 51.324 15.066 1.00 18.40 37 PRO C O 1
ATOM 3080 N N . LEU C 2 38 ? -24.034 52.091 14.559 1.00 17.97 38 LEU C N 1
ATOM 3081 C CA . LEU C 2 38 ? -23.534 53.356 14.015 1.00 17.82 38 LEU C CA 1
ATOM 3082 C C . LEU C 2 38 ? -22.901 54.187 15.113 1.00 17.23 38 LEU C C 1
ATOM 3083 O O . LEU C 2 38 ? -21.849 54.796 14.908 1.00 17.39 38 LEU C O 1
ATOM 3088 N N . LEU C 2 39 ? -23.535 54.200 16.285 1.00 16.74 39 LEU C N 1
ATOM 3089 C CA . LEU C 2 39 ? -23.000 54.938 17.419 1.00 16.69 39 LEU C CA 1
ATOM 3090 C C . LEU C 2 39 ? -21.750 54.274 17.987 1.00 16.77 39 LEU C C 1
ATOM 3091 O O . LEU C 2 39 ? -20.793 54.961 18.337 1.00 16.61 39 LEU C O 1
ATOM 3096 N N . GLN C 2 40 ? -21.746 52.944 18.068 1.00 17.05 40 GLN C N 1
ATOM 3097 C CA . GLN C 2 40 ? -20.562 52.247 18.583 1.00 17.66 40 GLN C CA 1
ATOM 3098 C C . GLN C 2 40 ? -19.341 52.456 17.690 1.00 18.13 40 GLN C C 1
ATOM 3099 O O . GLN C 2 40 ? -18.223 52.622 18.193 1.00 18.72 40 GLN C O 1
ATOM 3105 N N . SER C 2 41 ? -19.545 52.452 16.374 1.00 18.50 41 SER C N 1
ATOM 3106 C CA . SER C 2 41 ? -18.430 52.728 15.466 1.00 19.15 41 SER C CA 1
ATOM 3107 C C . SER C 2 41 ? -17.938 54.170 15.588 1.00 18.69 41 SER C C 1
ATOM 3108 O O . SER C 2 41 ? -16.734 54.417 15.559 1.00 18.96 41 SER C O 1
ATOM 3112 N N . ALA C 2 42 ? -18.865 55.113 15.748 1.00 18.03 42 ALA C N 1
ATOM 3113 C CA . ALA C 2 42 ? -18.486 56.497 16.037 1.00 17.93 42 ALA C CA 1
ATOM 3114 C C . ALA C 2 42 ? -17.660 56.557 17.325 1.00 18.24 42 ALA C C 1
ATOM 3115 O O . ALA C 2 42 ? -16.629 57.235 17.384 1.00 19.11 42 ALA C O 1
ATOM 3117 N N . GLN C 2 43 ? -18.097 55.819 18.341 1.00 17.91 43 GLN C N 1
ATOM 3118 C CA . GLN C 2 43 ? -17.385 55.762 19.617 1.00 18.25 43 GLN C CA 1
ATOM 3119 C C . GLN C 2 43 ? -15.953 55.246 19.469 1.00 18.99 43 GLN C C 1
ATOM 3120 O O . GLN C 2 43 ? -15.010 55.849 19.985 1.00 19.32 43 GLN C O 1
ATOM 3126 N N . LEU C 2 44 ? -15.785 54.135 18.763 1.00 19.63 44 LEU C N 1
ATOM 3127 C CA . LEU C 2 44 ? -14.465 53.509 18.712 1.00 20.87 44 LEU C CA 1
ATOM 3128 C C . LEU C 2 44 ? -13.434 54.350 17.950 1.00 21.33 44 LEU C C 1
ATOM 3129 O O . LEU C 2 44 ? -12.243 54.273 18.255 1.00 22.50 44 LEU C O 1
ATOM 3134 N N . THR C 2 45 ? -13.889 55.157 16.988 1.00 20.90 45 THR C N 1
ATOM 3135 C CA . THR C 2 45 ? -12.977 56.001 16.190 1.00 21.39 45 THR C CA 1
ATOM 3136 C C . THR C 2 45 ? -12.852 57.442 16.707 1.00 21.01 45 THR C C 1
ATOM 3137 O O . THR C 2 45 ? -12.043 58.222 16.199 1.00 21.14 45 THR C O 1
ATOM 3143 N N . GLY C 2 46 ? -13.650 57.789 17.713 1.00 20.46 46 GLY C N 1
ATOM 3144 C CA . GLY C 2 46 ? -13.619 59.138 18.285 1.00 20.72 46 GLY C CA 1
ATOM 3145 C C . GLY C 2 46 ? -14.286 60.173 17.395 1.00 20.83 46 GLY C C 1
ATOM 3146 O O . GLY C 2 46 ? -13.893 61.341 17.369 1.00 21.16 46 GLY C O 1
ATOM 3147 N N . MET C 2 47 ? -15.301 59.736 16.658 1.00 22.56 47 MET C N 1
ATOM 3148 C CA . MET C 2 47 ? -16.095 60.620 15.822 1.00 22.59 47 MET C CA 1
ATOM 3149 C C . MET C 2 47 ? -16.912 61.560 16.706 1.00 22.09 47 MET C C 1
ATOM 3150 O O . MET C 2 47 ? -17.450 61.145 17.733 1.00 22.75 47 MET C O 1
ATOM 3155 N N . THR C 2 48 ? -16.982 62.830 16.319 1.00 21.97 48 THR C N 1
ATOM 3156 C CA . THR C 2 48 ? -17.808 63.801 17.032 1.00 21.78 48 THR C CA 1
ATOM 3157 C C . THR C 2 48 ? -19.260 63.644 16.579 1.00 20.74 48 THR C C 1
ATOM 3158 O O . THR C 2 48 ? -19.540 63.629 15.384 1.00 21.38 48 THR C O 1
ATOM 3162 N N . VAL C 2 49 ? -20.172 63.510 17.540 1.00 19.49 49 VAL C N 1
ATOM 3163 C CA . VAL C 2 49 ? -21.600 63.418 17.236 1.00 18.78 49 VAL C CA 1
ATOM 3164 C C . VAL C 2 49 ? -22.363 64.584 17.854 1.00 18.34 49 VAL C C 1
ATOM 3165 O O . VAL C 2 49 ? -21.950 65.126 18.877 1.00 18.84 49 VAL C O 1
ATOM 3169 N N . THR C 2 50 ? -23.462 64.972 17.212 1.00 18.10 50 THR C N 1
ATOM 3170 C CA . THR C 2 50 ? -24.378 65.962 17.773 1.00 17.88 50 THR C CA 1
ATOM 3171 C C . THR C 2 50 ? -25.710 65.278 18.063 1.00 17.34 50 THR C C 1
ATOM 3172 O O . THR C 2 50 ? -26.375 64.797 17.144 1.00 17.76 50 THR C O 1
ATOM 3176 N N . ILE C 2 51 ? -26.075 65.226 19.342 1.00 17.31 51 ILE C N 1
ATOM 3177 C CA . ILE C 2 51 ? -27.346 64.650 19.784 1.00 17.94 51 ILE C CA 1
ATOM 3178 C C . ILE C 2 51 ? -28.419 65.733 19.675 1.00 18.05 51 ILE C C 1
ATOM 3179 O O . ILE C 2 51 ? -28.230 66.849 20.154 1.00 18.34 51 ILE C O 1
ATOM 3184 N N . LYS C 2 52 ? -29.536 65.402 19.032 1.00 18.35 52 LYS C N 1
ATOM 3185 C CA . LYS C 2 52 ? -30.620 66.361 18.847 1.00 19.02 52 LYS C CA 1
ATOM 3186 C C . LYS C 2 52 ? -31.883 65.827 19.501 1.00 19.56 52 LYS C C 1
ATOM 3187 O O . LYS C 2 52 ? -32.263 64.682 19.275 1.00 20.87 52 LYS C O 1
ATOM 3193 N N . SER C 2 53 ? -32.512 66.650 20.338 1.00 19.59 53 SER C N 1
ATOM 3194 C CA . SER C 2 53 ? -33.696 66.227 21.084 1.00 20.71 53 SER C CA 1
ATOM 3195 C C . SER C 2 53 ? -34.536 67.409 21.558 1.00 20.68 53 SER C C 1
ATOM 3196 O O . SER C 2 53 ? -34.075 68.551 21.555 1.00 20.64 53 SER C O 1
ATOM 3199 N N . SER C 2 54 ? -35.764 67.111 21.980 1.00 21.28 54 SER C N 1
ATOM 3200 C CA . SER C 2 54 ? -36.669 68.103 22.558 1.00 21.75 54 SER C CA 1
ATOM 3201 C C . SER C 2 54 ? -36.187 68.618 23.912 1.00 21.89 54 SER C C 1
ATOM 3202 O O . SER C 2 54 ? -36.492 69.755 24.294 1.00 22.14 54 SER C O 1
ATOM 3205 N N . THR C 2 55 ? -35.474 67.763 24.645 1.00 20.56 55 THR C N 1
ATOM 3206 C CA . THR C 2 55 ? -34.944 68.106 25.966 1.00 20.94 55 THR C CA 1
ATOM 3207 C C . THR C 2 55 ? -33.487 67.684 26.022 1.00 21.29 55 THR C C 1
ATOM 3208 O O . THR C 2 55 ? -33.113 66.662 25.446 1.00 21.12 55 THR C O 1
ATOM 3212 N N . CYS C 2 56 ? -32.666 68.461 26.718 1.00 22.23 56 CYS C N 1
ATOM 3213 C CA . CYS C 2 56 ? -31.227 68.221 26.691 1.00 23.09 56 CYS C CA 1
ATOM 3214 C C . CYS C 2 56 ? -30.635 67.729 28.008 1.00 22.46 56 CYS C C 1
ATOM 3215 O O . CYS C 2 56 ? -29.439 67.432 28.081 1.00 22.61 56 CYS C O 1
ATOM 3218 N N . GLU C 2 57 ? -31.470 67.628 29.040 1.00 21.74 57 GLU C N 1
ATOM 3219 C CA . GLU C 2 57 ? -31.027 67.108 30.332 1.00 21.56 57 GLU C CA 1
ATOM 3220 C C . GLU C 2 57 ? -30.506 65.686 30.192 1.00 20.89 57 GLU C C 1
ATOM 3221 O O . GLU C 2 57 ? -31.019 64.912 29.390 1.00 19.94 57 GLU C O 1
ATOM 3227 N N . SER C 2 58 ? -29.494 65.339 30.981 1.00 21.15 58 SER C N 1
ATOM 3228 C CA . SER C 2 58 ? -29.032 63.961 31.041 1.00 20.79 58 SER C CA 1
ATOM 3229 C C . SER C 2 58 ? -30.233 63.070 31.368 1.00 20.52 58 SER C C 1
ATOM 3230 O O . SER C 2 58 ? -31.042 63.408 32.234 1.00 20.73 58 SER C O 1
ATOM 3233 N N . GLY C 2 59 ? -30.356 61.961 30.647 1.00 19.83 59 GLY C N 1
ATOM 3234 C CA . GLY C 2 59 ? -31.497 61.058 30.780 1.00 19.30 59 GLY C CA 1
ATOM 3235 C C . GLY C 2 59 ? -32.557 61.247 29.710 1.00 18.71 59 GLY C C 1
ATOM 3236 O O . GLY C 2 59 ? -33.558 60.524 29.695 1.00 18.65 59 GLY C O 1
ATOM 3237 N N . SER C 2 60 ? -32.335 62.206 28.811 1.00 18.14 60 SER C N 1
ATOM 3238 C CA . SER C 2 60 ? -33.278 62.487 27.719 1.00 17.88 60 SER C CA 1
ATOM 3239 C C . SER C 2 60 ? -33.184 61.466 26.591 1.00 17.64 60 SER C C 1
ATOM 3240 O O . SER C 2 60 ? -32.142 60.835 26.389 1.00 17.78 60 SER C O 1
ATOM 3243 N N . GLY C 2 61 ? -34.280 61.321 25.852 1.00 17.74 61 GLY C N 1
ATOM 3244 C CA . GLY C 2 61 ? -34.295 60.457 24.674 1.00 17.74 61 GLY C CA 1
ATOM 3245 C C . GLY C 2 61 ? -33.952 61.215 23.409 1.00 17.79 61 GLY C C 1
ATOM 3246 O O . GLY C 2 61 ? -34.148 62.428 23.329 1.00 18.60 61 GLY C O 1
ATOM 3247 N N . PHE C 2 62 ? -33.437 60.506 22.412 1.00 17.36 62 PHE C N 1
ATOM 3248 C CA . PHE C 2 62 ? -33.229 61.114 21.102 1.00 17.19 62 PHE C CA 1
ATOM 3249 C C . PHE C 2 62 ? -33.566 60.153 19.979 1.00 17.47 62 PHE C C 1
ATOM 3250 O O . PHE C 2 62 ? -33.514 58.938 20.159 1.00 17.46 62 PHE C O 1
ATOM 3258 N N . ALA C 2 63 ? -33.926 60.711 18.827 1.00 17.89 63 ALA C N 1
ATOM 3259 C CA . ALA C 2 63 ? -34.163 59.930 17.619 1.00 18.87 63 ALA C CA 1
ATOM 3260 C C . ALA C 2 63 ? -33.439 60.549 16.436 1.00 19.22 63 ALA C C 1
ATOM 3261 O O . ALA C 2 63 ? -33.654 60.138 15.291 1.00 20.04 63 ALA C O 1
ATOM 3263 N N . GLU C 2 64 ? -32.592 61.540 16.713 1.00 18.44 64 GLU C N 1
ATOM 3264 C CA . GLU C 2 64 ? -31.850 62.251 15.676 1.00 18.76 64 GLU C CA 1
ATOM 3265 C C . GLU C 2 64 ? -30.423 62.473 16.144 1.00 18.33 64 GLU C C 1
ATOM 3266 O O . GLU C 2 64 ? -30.195 62.885 17.278 1.00 18.17 64 GLU C O 1
ATOM 3272 N N . VAL C 2 65 ? -29.460 62.196 15.273 1.00 17.81 65 VAL C N 1
ATOM 3273 C CA . VAL C 2 65 ? -28.054 62.386 15.619 1.00 17.84 65 VAL C CA 1
ATOM 3274 C C . VAL C 2 65 ? -27.254 62.660 14.358 1.00 17.94 65 VAL C C 1
ATOM 3275 O O . VAL C 2 65 ? -27.477 62.032 13.329 1.00 18.28 65 VAL C O 1
ATOM 3279 N N . GLN C 2 66 ? -26.350 63.628 14.443 1.00 17.60 66 GLN C N 1
ATOM 3280 C CA . GLN C 2 66 ? -25.486 63.961 13.321 1.00 17.98 66 GLN C CA 1
ATOM 3281 C C . GLN C 2 66 ? -24.082 63.444 13.602 1.00 18.03 66 GLN C C 1
ATOM 3282 O O . GLN C 2 66 ? -23.574 63.583 14.715 1.00 18.39 66 GLN C O 1
ATOM 3288 N N . PHE C 2 67 ? -23.479 62.830 12.589 1.00 17.39 67 PHE C N 1
ATOM 3289 C CA . PHE C 2 67 ? -22.133 62.279 12.676 1.00 17.67 67 PHE C CA 1
ATOM 3290 C C . PHE C 2 67 ? -21.206 63.225 11.929 1.00 18.17 67 PHE C C 1
ATOM 3291 O O . PHE C 2 67 ? -21.310 63.353 10.712 1.00 18.17 67 PHE C O 1
ATOM 3299 N N . ASN C 2 68 ? -20.313 63.881 12.667 1.00 19.22 68 ASN C N 1
ATOM 3300 C CA . AS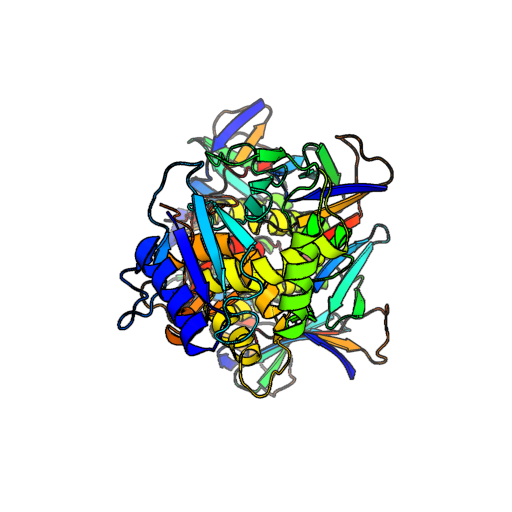N C 2 68 ? -19.467 64.949 12.139 1.00 20.45 68 ASN C CA 1
ATOM 3301 C C . ASN C 2 68 ? -18.040 64.492 11.858 1.00 21.03 68 ASN C C 1
ATOM 3302 O O . ASN C 2 68 ? -17.606 63.459 12.356 1.00 21.26 68 ASN C O 1
ATOM 3307 N N . ASN C 2 69 ? -17.310 65.274 11.068 1.00 21.93 69 ASN C N 1
ATOM 3308 C CA . ASN C 2 69 ? -15.923 64.942 10.749 1.00 23.14 69 ASN C CA 1
ATOM 3309 C C . ASN C 2 69 ? -14.889 65.752 11.540 1.00 24.79 69 ASN C C 1
ATOM 3310 O O . ASN C 2 69 ? -13.696 65.700 11.232 1.00 25.74 69 ASN C O 1
ATOM 3315 N N . ASP C 2 70 ? -15.357 66.478 12.557 1.00 25.57 70 ASP C N 1
ATOM 3316 C CA . ASP C 2 70 ? -14.509 67.292 13.441 1.00 27.42 70 ASP C CA 1
ATOM 3317 C C . ASP C 2 70 ? -13.418 66.469 14.128 0.50 27.94 70 ASP C C 1
ATOM 3318 O O . ASP C 2 70 ? -12.304 66.948 14.347 0.50 29.13 70 ASP C O 1
ATOM 3324 N N . ALA D 2 1 ? -30.412 62.305 -12.843 1.00 35.78 1 ALA D N 1
ATOM 3325 C CA . ALA D 2 1 ? -29.367 63.363 -12.946 1.00 35.66 1 ALA D CA 1
ATOM 3326 C C . ALA D 2 1 ? -28.197 63.073 -12.012 1.00 34.08 1 ALA D C 1
ATOM 3327 O O . ALA D 2 1 ? -28.374 62.461 -10.957 1.00 32.61 1 ALA D O 1
ATOM 3329 N N . ASP D 2 2 ? -27.002 63.506 -12.413 1.00 34.33 2 ASP D N 1
ATOM 3330 C CA . ASP D 2 2 ? -25.815 63.406 -11.564 1.00 32.93 2 ASP D CA 1
ATOM 3331 C C . ASP D 2 2 ? -25.799 64.539 -10.543 1.00 31.87 2 ASP D C 1
ATOM 3332 O O . ASP D 2 2 ? -25.449 65.678 -10.864 1.00 32.72 2 ASP D O 1
ATOM 3337 N N . CYS D 2 3 ? -26.178 64.220 -9.310 1.00 29.84 3 CYS D N 1
ATOM 3338 C CA . CYS D 2 3 ? -26.384 65.243 -8.291 1.00 29.06 3 CYS D CA 1
ATOM 3339 C C . CYS D 2 3 ? -25.114 65.698 -7.610 1.00 27.92 3 CYS D C 1
ATOM 3340 O O . CYS D 2 3 ? -24.837 66.896 -7.530 1.00 28.40 3 CYS D O 1
ATOM 3343 N N . ALA D 2 4 ? -24.353 64.735 -7.106 1.00 26.64 4 ALA D N 1
ATOM 3344 C CA . ALA D 2 4 ? -23.168 65.038 -6.332 1.00 25.92 4 ALA D CA 1
ATOM 3345 C C . ALA D 2 4 ? -22.168 63.906 -6.445 1.00 25.65 4 ALA D C 1
ATOM 3346 O O . ALA D 2 4 ? -22.536 62.742 -6.626 1.00 25.64 4 ALA D O 1
ATOM 3348 N N . LYS D 2 5 ? -20.896 64.266 -6.363 1.00 25.16 5 LYS D N 1
ATOM 3349 C CA . LYS D 2 5 ? -19.821 63.297 -6.363 1.00 25.03 5 LYS D CA 1
ATOM 3350 C C . LYS D 2 5 ? -18.728 63.870 -5.484 1.00 24.43 5 LYS D C 1
ATOM 3351 O O . LYS D 2 5 ? -18.087 64.858 -5.834 1.00 25.58 5 LYS D O 1
ATOM 3357 N N . GLY D 2 6 ? -18.538 63.262 -4.323 1.00 23.23 6 GLY D N 1
ATOM 3358 C CA . GLY D 2 6 ? -17.568 63.761 -3.367 1.00 22.78 6 GLY D CA 1
ATOM 3359 C C . GLY D 2 6 ? -17.590 62.935 -2.109 1.00 21.85 6 GLY D C 1
ATOM 3360 O O . GLY D 2 6 ? -18.268 61.905 -2.044 1.00 21.31 6 GLY D O 1
ATOM 3361 N N . LYS D 2 7 ? -16.845 63.391 -1.108 1.00 22.03 7 LYS D N 1
ATOM 3362 C CA . LYS D 2 7 ? -16.816 62.723 0.186 1.00 21.96 7 LYS D CA 1
ATOM 3363 C C . LYS D 2 7 ? -17.973 63.205 1.044 1.00 21.08 7 LYS D C 1
ATOM 3364 O O . LYS D 2 7 ? -18.483 64.315 0.857 1.00 21.40 7 LYS D O 1
ATOM 3370 N N . ILE D 2 8 ? -18.389 62.357 1.974 1.00 20.16 8 ILE D N 1
ATOM 3371 C CA . ILE D 2 8 ? -19.469 62.683 2.896 1.00 19.57 8 ILE D CA 1
ATOM 3372 C C . ILE D 2 8 ? -18.934 63.612 3.982 1.00 19.99 8 ILE D C 1
ATOM 3373 O O . ILE D 2 8 ? -18.029 63.244 4.736 1.00 20.47 8 ILE D O 1
ATOM 3378 N N . GLU D 2 9 ? -19.496 64.820 4.032 1.00 20.02 9 GLU D N 1
ATOM 3379 C CA . GLU D 2 9 ? -19.066 65.875 4.956 1.00 20.72 9 GLU D CA 1
ATOM 3380 C C . GLU D 2 9 ? -19.656 65.666 6.350 1.00 20.72 9 GLU D C 1
ATOM 3381 O O . GLU D 2 9 ? -19.002 65.927 7.366 1.00 21.78 9 GLU D O 1
ATOM 3387 N N . PHE D 2 10 ? -20.907 65.223 6.379 1.00 19.81 10 PHE D N 1
ATOM 3388 C CA . PHE D 2 10 ? -21.529 64.701 7.590 1.00 19.66 10 PHE D CA 1
ATOM 3389 C C . PHE D 2 10 ? -22.666 63.764 7.216 1.00 18.63 10 PHE D C 1
ATOM 3390 O O . PHE D 2 10 ? -23.134 63.755 6.069 1.00 18.25 10 PHE D O 1
ATOM 3398 N N . SER D 2 11 ? -23.080 62.944 8.172 1.00 18.22 11 SER D N 1
ATOM 3399 C CA . SER D 2 11 ? -24.271 62.131 7.988 1.00 17.96 11 SER D CA 1
ATOM 3400 C C . SER D 2 11 ? -25.204 62.371 9.162 1.00 18.16 11 SER D C 1
ATOM 3401 O O . SER D 2 11 ? -24.778 62.857 10.214 1.00 19.05 11 SER D O 1
ATOM 3404 N N . LYS D 2 12 ? -26.482 62.063 8.973 1.00 17.91 12 LYS D N 1
ATOM 3405 C CA . LYS D 2 12 ? -27.463 62.310 10.021 1.00 18.44 12 LYS D CA 1
ATOM 3406 C C . LYS D 2 12 ? -28.567 61.268 9.967 1.00 18.01 12 LYS D C 1
ATOM 3407 O O . LYS D 2 12 ? -29.102 60.973 8.900 1.00 18.02 12 LYS D O 1
ATOM 3413 N N . TYR D 2 13 ? -28.885 60.700 11.125 1.00 17.92 13 TYR D N 1
ATOM 3414 C CA . TYR D 2 13 ? -30.063 59.863 11.270 1.00 17.82 13 TYR D CA 1
ATOM 3415 C C . TYR D 2 13 ? -31.222 60.787 11.636 1.00 18.56 13 TYR D C 1
ATOM 3416 O O . TYR D 2 13 ? -31.135 61.544 12.600 1.00 18.94 13 TYR D O 1
ATOM 3425 N N . ASN D 2 14 ? -32.294 60.724 10.851 1.00 18.83 14 ASN D N 1
ATOM 3426 C CA . ASN D 2 14 ? -33.431 61.629 10.989 1.00 19.80 14 ASN D CA 1
ATOM 3427 C C . ASN D 2 14 ? -34.566 61.021 11.813 1.00 20.38 14 ASN D C 1
ATOM 3428 O O . ASN D 2 14 ? -34.691 59.794 11.903 1.00 20.11 14 ASN D O 1
ATOM 3433 N N . GLU D 2 15 ? -35.390 61.891 12.397 1.00 21.79 15 GLU D N 1
ATOM 3434 C CA . GLU D 2 15 ? -36.535 61.476 13.221 1.00 22.76 15 GLU D CA 1
ATOM 3435 C C . GLU D 2 15 ? -37.509 60.541 12.493 1.00 22.48 15 GLU D C 1
ATOM 3436 O O . GLU D 2 15 ? -38.172 59.713 13.130 1.00 22.98 15 GLU D O 1
ATOM 3442 N N . ASP D 2 16 ? -37.601 60.680 11.169 1.00 21.85 16 ASP D N 1
ATOM 3443 C CA . ASP D 2 16 ? -38.476 59.822 10.363 1.00 21.89 16 ASP D CA 1
ATOM 3444 C C . ASP D 2 16 ? -37.776 58.533 9.900 1.00 20.85 16 ASP D C 1
ATOM 3445 O O . ASP D 2 16 ? -38.294 57.808 9.047 1.00 21.20 16 ASP D O 1
ATOM 3450 N N . ASP D 2 17 ? -36.600 58.271 10.480 1.00 21.44 17 ASP D N 1
ATOM 3451 C CA . ASP D 2 17 ? -35.775 57.078 10.209 1.00 20.46 17 ASP D CA 1
ATOM 3452 C C . ASP D 2 17 ? -35.065 57.086 8.857 1.00 19.13 17 ASP D C 1
ATOM 3453 O O . ASP D 2 17 ? -34.384 56.110 8.508 1.00 19.04 17 ASP D O 1
ATOM 3458 N N . THR D 2 18 ? -35.196 58.176 8.105 1.00 18.29 18 THR D N 1
ATOM 3459 C CA . THR D 2 18 ? -34.375 58.335 6.905 1.00 17.23 18 THR D CA 1
ATOM 3460 C C . THR D 2 18 ? -32.965 58.757 7.312 1.00 16.91 18 THR D C 1
ATOM 3461 O O . THR D 2 18 ? -32.705 59.075 8.480 1.00 17.49 18 THR D O 1
ATOM 3465 N N . PHE D 2 19 ? -32.060 58.751 6.343 1.00 16.33 19 PHE D N 1
ATOM 3466 C CA . PHE D 2 19 ? -30.648 58.985 6.609 1.00 16.60 19 PHE D CA 1
ATOM 3467 C C . PHE D 2 19 ? -30.164 60.039 5.626 1.00 16.58 19 PHE D C 1
ATOM 3468 O O . PHE D 2 19 ? -30.388 59.918 4.424 1.00 17.13 19 PHE D O 1
ATOM 3476 N N . THR D 2 20 ? -29.503 61.069 6.141 1.00 17.06 20 THR D N 1
ATOM 3477 C CA . THR D 2 20 ? -29.022 62.174 5.321 1.00 17.52 20 THR D CA 1
ATOM 3478 C C . THR D 2 20 ? -27.500 62.187 5.229 1.00 17.36 20 THR D C 1
ATOM 3479 O O . THR D 2 20 ? -26.804 61.933 6.220 1.00 17.96 20 THR D O 1
ATOM 3483 N N . VAL D 2 21 ? -26.998 62.476 4.031 1.00 16.99 21 VAL D N 1
ATOM 3484 C CA . VAL D 2 21 ? -25.581 62.775 3.840 1.00 17.29 21 VAL D CA 1
ATOM 3485 C C . VAL D 2 21 ? -25.408 64.139 3.179 1.00 17.69 21 VAL D C 1
ATOM 3486 O O . VAL D 2 21 ? -26.227 64.548 2.343 1.00 17.73 21 VAL D O 1
ATOM 3490 N N . LYS D 2 22 ? -24.348 64.840 3.568 1.00 18.26 22 LYS D N 1
ATOM 3491 C CA . LYS D 2 22 ? -23.953 66.065 2.884 1.00 19.26 22 LYS D CA 1
ATOM 3492 C C . LYS D 2 22 ? -22.786 65.754 1.955 1.00 19.97 22 LYS D C 1
ATOM 3493 O O . LYS D 2 22 ? -21.728 65.302 2.402 1.00 19.98 22 LYS D O 1
ATOM 3499 N N . VAL D 2 23 ? -23.003 65.982 0.664 1.00 20.11 23 VAL D N 1
ATOM 3500 C CA . VAL D 2 23 ? -22.000 65.736 -0.368 1.00 21.50 23 VAL D CA 1
ATOM 3501 C C . VAL D 2 23 ? -21.975 66.942 -1.301 1.00 22.65 23 VAL D C 1
ATOM 3502 O O . VAL D 2 23 ? -23.024 67.393 -1.772 1.00 22.52 23 VAL D O 1
ATOM 3506 N N . ASP D 2 24 ? -20.772 67.452 -1.563 1.00 24.01 24 ASP D N 1
ATOM 3507 C CA . ASP D 2 24 ? -20.560 68.636 -2.407 1.00 25.60 24 ASP D CA 1
ATOM 3508 C C . ASP D 2 24 ? -21.443 69.822 -2.001 1.00 25.62 24 ASP D C 1
ATOM 3509 O O . ASP D 2 24 ? -22.005 70.527 -2.852 1.00 26.48 24 ASP D O 1
ATOM 3514 N N . GLY D 2 25 ? -21.566 70.022 -0.690 1.00 24.92 25 GLY D N 1
ATOM 3515 C CA . GLY D 2 25 ? -22.258 71.181 -0.133 1.00 25.15 25 GLY D CA 1
ATOM 3516 C C . GLY D 2 25 ? -23.772 71.099 -0.109 1.00 24.39 25 GLY D C 1
ATOM 3517 O O . GLY D 2 25 ? -24.435 72.063 0.273 1.00 25.47 25 GLY D O 1
ATOM 3518 N N . LYS D 2 26 ? -24.317 69.954 -0.511 1.00 23.03 26 LYS D N 1
ATOM 3519 C CA . LYS D 2 26 ? -25.765 69.754 -0.552 1.00 22.73 26 LYS D CA 1
ATOM 3520 C C . LYS D 2 26 ? -26.164 68.534 0.270 1.00 21.48 26 LYS D C 1
ATOM 3521 O O . LYS D 2 26 ? -25.420 67.549 0.335 1.00 20.66 26 LYS D O 1
ATOM 3527 N N . GLU D 2 27 ? -27.341 68.606 0.891 1.00 21.24 27 GLU D N 1
ATOM 3528 C CA . GLU D 2 27 ? -27.857 67.513 1.716 1.00 20.73 27 GLU D CA 1
ATOM 3529 C C . GLU D 2 27 ? -28.836 66.647 0.939 1.00 20.04 27 GLU D C 1
ATOM 3530 O O . GLU D 2 27 ? -29.716 67.160 0.250 1.00 20.71 27 GLU D O 1
ATOM 3536 N N . TYR D 2 28 ? -28.680 65.335 1.071 1.00 18.49 28 TYR D N 1
ATOM 3537 C CA . TYR D 2 28 ? -29.542 64.370 0.397 1.00 17.83 28 TYR D CA 1
ATOM 3538 C C . TYR D 2 28 ? -29.964 63.299 1.386 1.00 17.29 28 TYR D C 1
ATOM 3539 O O . TYR D 2 28 ? -29.149 62.836 2.180 1.00 17.00 28 TYR D O 1
ATOM 3548 N N . TRP D 2 29 ? -31.234 62.911 1.342 1.00 16.70 29 TRP D N 1
ATOM 3549 C CA . TRP D 2 29 ? -31.748 61.908 2.271 1.00 16.58 29 TRP D CA 1
ATOM 3550 C C . TRP D 2 29 ? -32.142 60.644 1.530 1.00 16.37 29 TRP D C 1
ATOM 3551 O O . TRP D 2 29 ? -32.519 60.693 0.358 1.00 16.89 29 TRP D O 1
ATOM 3562 N N . THR D 2 30 ? -32.069 59.516 2.225 1.00 16.20 30 THR D N 1
ATOM 3563 C CA . THR D 2 30 ? -32.554 58.252 1.682 1.00 16.21 30 THR D CA 1
ATOM 3564 C C . THR D 2 30 ? -33.352 57.490 2.727 1.00 16.60 30 THR D C 1
ATOM 3565 O O . THR D 2 30 ? -33.007 57.500 3.903 1.00 16.08 30 THR D O 1
ATOM 3569 N N . SER D 2 31 ? -34.423 56.837 2.293 1.00 16.92 31 SER D N 1
ATOM 3570 C CA . SER D 2 31 ? -35.179 55.969 3.183 1.00 17.27 31 SER D CA 1
ATOM 3571 C C . SER D 2 31 ? -34.781 54.503 3.009 1.00 17.50 31 SER D C 1
ATOM 3572 O O . SER D 2 31 ? -35.348 53.628 3.669 1.00 18.27 31 SER D O 1
ATOM 3575 N N . ARG D 2 32 ? -33.832 54.238 2.107 1.00 19.85 32 ARG D N 1
ATOM 3576 C CA . ARG D 2 32 ? -33.372 52.870 1.849 1.00 19.27 32 ARG D CA 1
ATOM 3577 C C . ARG D 2 32 ? -32.572 52.371 3.045 1.00 18.64 32 ARG D C 1
ATOM 3578 O O . ARG D 2 32 ? -31.470 52.848 3.312 1.00 18.27 32 ARG D O 1
ATOM 3586 N N . TRP D 2 33 ? -33.150 51.419 3.769 1.00 18.53 33 TRP D N 1
ATOM 3587 C CA . TRP D 2 33 ? -32.576 50.941 5.025 1.00 18.57 33 TRP D CA 1
ATOM 3588 C C . TRP D 2 33 ? -31.194 50.318 4.849 1.00 17.77 33 TRP D C 1
ATOM 3589 O O . TRP D 2 33 ? -30.340 50.440 5.737 1.00 18.21 33 TRP D O 1
ATOM 3600 N N . ASN D 2 34 ? -30.991 49.649 3.716 1.00 17.58 34 ASN D N 1
ATOM 3601 C CA . ASN D 2 34 ? -29.731 48.964 3.426 1.00 17.41 34 ASN D CA 1
ATOM 3602 C C . ASN D 2 34 ? -28.548 49.920 3.380 1.00 17.07 34 ASN D C 1
ATOM 3603 O O . ASN D 2 34 ? -27.414 49.526 3.666 1.00 17.31 34 ASN D O 1
ATOM 3608 N N . LEU D 2 35 ? -28.820 51.176 3.026 1.00 16.39 35 LEU D N 1
ATOM 3609 C CA . LEU D 2 35 ? -27.760 52.155 2.778 1.00 16.29 35 LEU D CA 1
ATOM 3610 C C . LEU D 2 35 ? -27.134 52.757 4.027 1.00 16.13 35 LEU D C 1
ATOM 3611 O O . LEU D 2 35 ? -26.036 53.312 3.959 1.00 16.68 35 LEU D O 1
ATOM 3616 N N . GLN D 2 36 ? -27.801 52.644 5.170 1.00 16.35 36 GLN D N 1
ATOM 3617 C CA . GLN D 2 36 ? -27.310 53.321 6.373 1.00 16.54 36 GLN D CA 1
ATOM 3618 C C . GLN D 2 36 ? -25.877 52.928 6.791 1.00 16.66 36 GLN D C 1
ATOM 3619 O O . GLN D 2 36 ? -25.001 53.800 6.850 1.00 16.61 36 GLN D O 1
ATOM 3625 N N . PRO D 2 37 ? -25.617 51.624 7.047 1.00 16.83 37 PRO D N 1
ATOM 3626 C CA . PRO D 2 37 ? -24.230 51.267 7.382 1.00 17.04 37 PRO D CA 1
ATOM 3627 C C . PRO D 2 37 ? -23.269 51.530 6.224 1.00 16.31 37 PRO D C 1
ATOM 3628 O O . PRO D 2 37 ? -22.109 51.875 6.458 1.00 16.81 37 PRO D O 1
ATOM 3632 N N . LEU D 2 38 ? -23.747 51.381 4.991 1.00 16.23 38 LEU D N 1
ATOM 3633 C CA . LEU D 2 38 ? -22.881 51.563 3.829 1.00 16.26 38 LEU D CA 1
ATOM 3634 C C . LEU D 2 38 ? -22.421 53.016 3.694 1.00 15.97 38 LEU D C 1
ATOM 3635 O O . LEU D 2 38 ? -21.249 53.287 3.412 1.00 16.27 38 LEU D O 1
ATOM 3640 N N . LEU D 2 39 ? -23.349 53.941 3.913 1.00 15.81 39 LEU D N 1
ATOM 3641 C CA . LEU D 2 39 ? -23.027 55.360 3.879 1.00 15.74 39 LEU D CA 1
ATOM 3642 C C . LEU D 2 39 ? -22.098 55.760 5.023 1.00 15.82 39 LEU D C 1
ATOM 3643 O O . LEU D 2 39 ? -21.155 56.528 4.811 1.00 16.22 39 LEU D O 1
ATOM 3648 N N . GLN D 2 40 ? -22.329 55.229 6.226 1.00 15.71 40 GLN D N 1
ATOM 3649 C CA . GLN D 2 40 ? -21.410 55.533 7.323 1.00 16.59 40 GLN D CA 1
ATOM 3650 C C . GLN D 2 40 ? -20.007 54.977 7.055 1.00 16.34 40 GLN D C 1
ATOM 3651 O O . GLN D 2 40 ? -19.012 55.643 7.346 1.00 16.50 40 GLN D O 1
ATOM 3657 N N . SER D 2 41 ? -19.930 53.770 6.497 1.00 16.21 41 SER D N 1
ATOM 3658 C CA . SER D 2 41 ? -18.634 53.190 6.137 1.00 16.63 41 SER D CA 1
ATOM 3659 C C . SER D 2 41 ? -17.903 54.068 5.114 1.00 16.81 41 SER D C 1
ATOM 3660 O O . SER D 2 41 ? -16.682 54.254 5.208 1.00 17.18 41 SER D O 1
ATOM 3663 N N . ALA D 2 42 ? -18.657 54.613 4.159 1.00 16.39 42 ALA D N 1
ATOM 3664 C CA . ALA D 2 42 ? -18.106 55.529 3.160 1.00 16.73 42 ALA D CA 1
ATOM 3665 C C . ALA D 2 42 ? -17.558 56.795 3.808 1.00 16.74 42 ALA D C 1
ATOM 3666 O O . ALA D 2 42 ? -16.472 57.262 3.459 1.00 17.37 42 ALA D O 1
ATOM 3668 N N . GLN D 2 43 ? -18.316 57.350 4.750 1.00 15.81 43 GLN D N 1
ATOM 3669 C CA . GLN D 2 43 ? -17.896 58.544 5.474 1.00 16.43 43 GLN D CA 1
ATOM 3670 C C . GLN D 2 43 ? -16.629 58.268 6.280 1.00 16.93 43 GLN D C 1
ATOM 3671 O O . GLN D 2 43 ? -15.693 59.074 6.270 1.00 17.94 43 GLN D O 1
ATOM 3677 N N . LEU D 2 44 ? -16.609 57.123 6.962 1.00 16.95 44 LEU D N 1
ATOM 3678 C CA . LEU D 2 44 ? -15.486 56.735 7.816 1.00 17.83 44 LEU D CA 1
ATOM 3679 C C . LEU D 2 44 ? -14.174 56.604 7.053 1.00 18.69 44 LEU D C 1
ATOM 3680 O O . LEU D 2 44 ? -13.114 56.951 7.574 1.00 19.66 44 LEU D O 1
ATOM 3685 N N . THR D 2 45 ? -14.251 56.109 5.820 1.00 19.13 45 THR D N 1
ATOM 3686 C CA . THR D 2 45 ? -13.050 55.802 5.038 1.00 20.61 45 THR D CA 1
ATOM 3687 C C . THR D 2 45 ? -12.778 56.844 3.963 1.00 21.37 45 THR D C 1
ATOM 3688 O O . THR D 2 45 ? -11.858 56.686 3.149 1.00 22.52 45 THR D O 1
ATOM 3692 N N . GLY D 2 46 ? -13.595 57.896 3.950 1.00 21.58 46 GLY D N 1
ATOM 3693 C CA . GLY D 2 46 ? -13.443 58.987 2.987 1.00 23.07 46 GLY D CA 1
ATOM 3694 C C . GLY D 2 46 ? -13.636 58.555 1.544 1.00 24.34 46 GLY D C 1
ATOM 3695 O O . GLY D 2 46 ? -12.961 59.055 0.648 1.00 25.32 46 GLY D O 1
ATOM 3696 N N . MET D 2 47 ? -14.553 57.616 1.326 1.00 21.22 47 MET D N 1
ATOM 3697 C CA . MET D 2 47 ? -14.920 57.182 -0.016 1.00 22.17 47 MET D CA 1
ATOM 3698 C C . MET D 2 47 ? -15.583 58.313 -0.781 1.00 22.23 47 MET D C 1
ATOM 3699 O O . MET D 2 47 ? -16.383 59.062 -0.220 1.00 22.59 47 MET D O 1
ATOM 3704 N N . THR D 2 48 ? -15.274 58.421 -2.067 1.00 22.48 48 THR D N 1
ATOM 3705 C CA . THR D 2 48 ? -16.040 59.292 -2.945 1.00 22.50 48 THR D CA 1
ATOM 3706 C C . THR D 2 48 ? -17.352 58.591 -3.269 1.00 22.12 48 THR D C 1
ATOM 3707 O O . THR D 2 48 ? -17.357 57.463 -3.763 1.00 22.84 48 THR D O 1
ATOM 3711 N N . VAL D 2 49 ? -18.463 59.252 -2.961 1.00 21.24 49 VAL D N 1
ATOM 3712 C CA . VAL D 2 49 ? -19.777 58.722 -3.315 1.00 21.46 49 VAL D CA 1
ATOM 3713 C C . VAL D 2 49 ? -20.391 59.532 -4.450 1.00 21.45 49 VAL D C 1
ATOM 3714 O O . VAL D 2 49 ? -20.205 60.749 -4.532 1.00 21.38 49 VAL D O 1
ATOM 3718 N N . THR D 2 50 ? -21.101 58.844 -5.335 1.00 21.94 50 THR D N 1
ATOM 3719 C CA . THR D 2 50 ? -21.823 59.507 -6.406 1.00 22.64 50 THR D CA 1
ATOM 3720 C C . THR D 2 50 ? -23.305 59.314 -6.145 1.00 22.65 50 THR D C 1
ATOM 3721 O O . THR D 2 50 ? -23.802 58.187 -6.175 1.00 23.22 50 THR D O 1
ATOM 3725 N N . ILE D 2 51 ? -23.990 60.422 -5.866 1.00 22.41 51 ILE D N 1
ATOM 3726 C CA . ILE D 2 51 ? -25.433 60.435 -5.633 1.00 22.95 51 ILE D CA 1
ATOM 3727 C C . ILE D 2 51 ? -26.128 60.773 -6.945 1.00 22.93 51 ILE D C 1
ATOM 3728 O O . ILE D 2 51 ? -25.794 61.765 -7.596 1.00 23.30 51 ILE D O 1
ATOM 3733 N N . LYS D 2 52 ? -27.080 59.934 -7.336 1.00 23.37 52 LYS D N 1
ATOM 3734 C CA . LYS D 2 52 ? -27.891 60.185 -8.521 1.00 23.81 52 LYS D CA 1
ATOM 3735 C C . LYS D 2 52 ? -29.352 60.208 -8.093 1.00 23.43 52 LYS D C 1
ATOM 3736 O O . LYS D 2 52 ? -29.776 59.386 -7.284 1.00 23.82 52 LYS D O 1
ATOM 3742 N N . SER D 2 53 ? -30.107 61.164 -8.627 1.00 22.91 53 SER D N 1
ATOM 3743 C CA . SER D 2 53 ? -31.527 61.314 -8.304 1.00 22.93 53 SER D CA 1
ATOM 3744 C C . SER D 2 53 ? -32.202 62.176 -9.357 1.00 22.76 53 SER D C 1
ATOM 3745 O O . SER D 2 53 ? -31.532 62.882 -10.114 1.00 22.85 53 SER D O 1
ATOM 3748 N N . SER D 2 54 ? -33.528 62.132 -9.399 1.00 22.84 54 SER D N 1
ATOM 3749 C CA . SER D 2 54 ? -34.268 62.907 -10.390 1.00 22.94 54 SER D CA 1
ATOM 3750 C C . SER D 2 54 ? -34.246 64.421 -10.125 1.00 22.37 54 SER D C 1
ATOM 3751 O O . SER D 2 54 ? -34.448 65.203 -11.052 1.00 22.32 54 SER D O 1
ATOM 3754 N N . THR D 2 55 ? -34.008 64.821 -8.874 1.00 23.95 55 THR D N 1
ATOM 3755 C CA . THR D 2 55 ? -33.789 66.232 -8.518 1.00 23.38 55 THR D CA 1
ATOM 3756 C C . THR D 2 55 ? -32.492 66.360 -7.727 1.00 23.20 55 THR D C 1
ATOM 3757 O O . THR D 2 55 ? -32.152 65.470 -6.950 1.00 22.36 55 THR D O 1
ATOM 3761 N N . CYS D 2 56 ? -31.763 67.456 -7.920 1.00 23.84 56 CYS D N 1
ATOM 3762 C CA . CYS D 2 56 ? -30.468 67.593 -7.248 1.00 24.69 56 CYS D CA 1
ATOM 3763 C C . CYS D 2 56 ? -30.349 68.752 -6.263 1.00 23.93 56 CYS D C 1
ATOM 3764 O O . CYS D 2 56 ? -29.288 68.952 -5.669 1.00 24.15 56 CYS D O 1
ATOM 3767 N N . GLU D 2 57 ? -31.436 69.496 -6.074 1.00 23.29 57 GLU D N 1
ATOM 3768 C CA . GLU D 2 57 ? -31.484 70.533 -5.044 1.00 23.02 57 GLU D CA 1
ATOM 3769 C C . GLU D 2 57 ? -31.210 69.920 -3.683 1.00 22.45 57 GLU D C 1
ATOM 3770 O O . GLU D 2 57 ? -31.628 68.794 -3.409 1.00 21.71 57 GLU D O 1
ATOM 3776 N N . SER D 2 58 ? -30.511 70.664 -2.831 1.00 22.53 58 SER D N 1
ATOM 3777 C CA . SER D 2 58 ? -30.335 70.257 -1.441 1.00 22.60 58 SER D CA 1
ATOM 3778 C C . SER D 2 58 ? -31.703 69.986 -0.812 1.00 21.93 58 SER D C 1
ATOM 3779 O O . SER D 2 58 ? -32.638 70.788 -0.958 1.00 22.24 58 SER D O 1
ATOM 3782 N N . GLY D 2 59 ? -31.817 68.847 -0.132 1.00 21.36 59 GLY D N 1
ATOM 3783 C CA . GLY D 2 59 ? -33.085 68.405 0.445 1.00 20.93 59 GLY D CA 1
ATOM 3784 C C . GLY D 2 59 ? -33.791 67.360 -0.402 1.00 19.93 59 GLY D C 1
ATOM 3785 O O . GLY D 2 59 ? -34.874 66.896 -0.038 1.00 20.26 59 GLY D O 1
ATOM 3786 N N . SER D 2 60 ? -33.182 66.999 -1.532 1.00 19.13 60 SER D N 1
ATOM 3787 C CA . SER D 2 60 ? -33.711 65.956 -2.417 1.00 18.72 60 SER D CA 1
ATOM 3788 C C . SER D 2 60 ? -33.458 64.569 -1.838 1.00 18.54 60 SER D C 1
ATOM 3789 O O . SER D 2 60 ? -32.494 64.359 -1.106 1.00 18.89 60 SER D O 1
ATOM 3792 N N . GLY D 2 61 ? -34.323 63.624 -2.187 1.00 18.56 61 GLY D N 1
ATOM 3793 C CA . GLY D 2 61 ? -34.134 62.232 -1.796 1.00 19.04 61 GLY D CA 1
ATOM 3794 C C . GLY D 2 61 ? -33.388 61.465 -2.864 1.00 19.03 61 GLY D C 1
ATOM 3795 O O . GLY D 2 61 ? -33.341 61.883 -4.017 1.00 19.31 61 GLY D O 1
ATOM 3796 N N . PHE D 2 62 ? -32.797 60.339 -2.476 1.00 19.11 62 PHE D N 1
ATOM 3797 C CA . PHE D 2 62 ? -32.116 59.466 -3.430 1.00 19.17 62 PHE D CA 1
ATOM 3798 C C . PHE D 2 62 ? -32.259 58.011 -3.018 1.00 19.94 62 PHE D C 1
ATOM 3799 O O . PHE D 2 62 ? -32.544 57.709 -1.860 1.00 20.06 62 PHE D O 1
ATOM 3807 N N . ALA D 2 63 ? -32.050 57.122 -3.982 1.00 21.20 63 ALA D N 1
ATOM 3808 C CA . ALA D 2 63 ? -32.060 55.690 -3.743 1.00 23.00 63 ALA D CA 1
ATOM 3809 C C . ALA D 2 63 ? -30.970 55.013 -4.557 1.00 23.85 63 ALA D C 1
ATOM 3810 O O . ALA D 2 63 ? -30.881 53.782 -4.557 1.00 26.43 63 ALA D O 1
ATOM 3812 N N . GLU D 2 64 ? -30.171 55.817 -5.265 1.00 23.00 64 GLU D N 1
ATOM 3813 C CA . GLU D 2 64 ? -29.064 55.328 -6.090 1.00 22.78 64 GLU D CA 1
ATOM 3814 C C . GLU D 2 64 ? -27.758 56.002 -5.668 1.00 21.82 64 GLU D C 1
ATOM 3815 O O . GLU D 2 64 ? -27.665 57.234 -5.628 1.00 21.90 64 GLU D O 1
ATOM 3821 N N . VAL D 2 65 ? -26.751 55.191 -5.344 1.00 20.76 65 VAL D N 1
ATOM 3822 C CA . VAL D 2 65 ? -25.459 55.713 -4.904 1.00 19.58 65 VAL D CA 1
ATOM 3823 C C . VAL D 2 65 ? -24.334 54.758 -5.281 1.00 19.55 65 VAL D C 1
ATOM 3824 O O . VAL D 2 65 ? -24.443 53.541 -5.082 1.00 19.27 65 VAL D O 1
ATOM 3828 N N . GLN D 2 66 ? -23.265 55.325 -5.838 1.00 19.13 66 GLN D N 1
ATOM 3829 C CA . GLN D 2 66 ? -22.061 54.568 -6.155 1.00 19.34 66 GLN D CA 1
ATOM 3830 C C . GLN D 2 66 ? -20.947 54.861 -5.149 1.00 19.23 66 GLN D C 1
ATOM 3831 O O . GLN D 2 66 ? -20.737 56.012 -4.752 1.00 19.23 66 GLN D O 1
ATOM 3837 N N . PHE D 2 67 ? -20.245 53.803 -4.753 1.00 19.02 67 PHE D N 1
ATOM 3838 C CA . PHE D 2 67 ? -19.149 53.877 -3.795 1.00 19.83 67 PHE D CA 1
ATOM 3839 C C . PHE D 2 67 ? -17.844 53.652 -4.543 1.00 20.59 67 PHE D C 1
ATOM 3840 O O . PHE D 2 67 ? -17.591 52.561 -5.051 1.00 20.31 67 PHE D O 1
ATOM 3848 N N . ASN D 2 68 ? -17.029 54.696 -4.608 1.00 21.99 68 ASN D N 1
ATOM 3849 C CA . ASN D 2 68 ? -15.780 54.670 -5.368 1.00 24.01 68 ASN D CA 1
ATOM 3850 C C . ASN D 2 68 ? -14.559 54.607 -4.457 1.00 25.14 68 ASN D C 1
ATOM 3851 O O . ASN D 2 68 ? -14.615 55.049 -3.306 1.00 25.28 68 ASN D O 1
ATOM 3856 N N . ASN D 2 69 ? -13.459 54.066 -4.980 1.00 26.20 69 ASN D N 1
ATOM 3857 C CA . ASN D 2 69 ? -12.196 53.976 -4.241 1.00 28.15 69 ASN D CA 1
ATOM 3858 C C . ASN D 2 69 ? -11.303 55.198 -4.456 1.00 30.15 69 ASN D C 1
ATOM 3859 O O . ASN D 2 69 ? -10.249 55.321 -3.831 1.00 31.90 69 ASN D O 1
ATOM 3864 N N . ASP D 2 70 ? -11.724 56.080 -5.357 1.00 30.93 70 ASP D N 1
ATOM 3865 C CA . ASP D 2 70 ? -10.924 57.228 -5.785 1.00 33.26 70 ASP D CA 1
ATOM 3866 C C . ASP D 2 70 ? -11.301 58.508 -5.049 0.50 33.81 70 ASP D C 1
ATOM 3867 O O . ASP D 2 70 ? -10.789 59.583 -5.365 0.50 35.61 70 ASP D O 1
ATOM 3873 N N . ALA E 2 1 ? -18.844 27.935 -11.567 1.00 41.77 1 ALA E N 1
ATOM 3874 C CA . ALA E 2 1 ? -17.664 28.429 -12.335 1.00 41.58 1 ALA E CA 1
ATOM 3875 C C . ALA E 2 1 ? -17.224 29.802 -11.836 1.00 39.38 1 ALA E C 1
ATOM 3876 O O . ALA E 2 1 ? -18.043 30.580 -11.344 1.00 38.01 1 ALA E O 1
ATOM 3878 N N . ASP E 2 2 ? -15.932 30.092 -11.963 1.00 39.07 2 ASP E N 1
ATOM 3879 C CA . ASP E 2 2 ? -15.387 31.382 -11.549 1.00 37.48 2 ASP E CA 1
ATOM 3880 C C . ASP E 2 2 ? -15.558 32.415 -12.660 1.00 37.24 2 ASP E C 1
ATOM 3881 O O . ASP E 2 2 ? -14.980 32.282 -13.743 1.00 38.57 2 ASP E O 1
ATOM 3886 N N . CYS E 2 3 ? -16.365 33.436 -12.381 1.00 35.73 3 CYS E N 1
ATOM 3887 C CA . CYS E 2 3 ? -16.678 34.483 -13.355 1.00 35.66 3 CYS E CA 1
ATOM 3888 C C . CYS E 2 3 ? -15.618 35.569 -13.371 1.00 34.23 3 CYS E C 1
ATOM 3889 O O . CYS E 2 3 ? -15.173 35.995 -14.434 1.00 34.71 3 CYS E O 1
ATOM 3892 N N . ALA E 2 4 ? -15.231 36.017 -12.181 1.00 31.86 4 ALA E N 1
ATOM 3893 C CA . ALA E 2 4 ? -14.272 37.102 -12.029 1.00 30.58 4 ALA E CA 1
ATOM 3894 C C . ALA E 2 4 ? -13.563 36.984 -10.696 1.00 29.27 4 ALA E C 1
ATOM 3895 O O . ALA E 2 4 ? -14.164 36.571 -9.701 1.00 28.63 4 ALA E O 1
ATOM 3897 N N . LYS E 2 5 ? -12.286 37.352 -10.684 1.00 28.89 5 LYS E N 1
ATOM 3898 C CA . LYS E 2 5 ? -11.488 37.344 -9.468 1.00 28.28 5 LYS E CA 1
ATOM 3899 C C . LYS E 2 5 ? -10.650 38.611 -9.376 1.00 27.78 5 LYS E C 1
ATOM 3900 O O . LYS E 2 5 ? -9.964 38.989 -10.329 1.00 28.69 5 LYS E O 1
ATOM 3906 N N . GLY E 2 6 ? -10.722 39.271 -8.226 1.00 26.55 6 GLY E N 1
ATOM 3907 C CA . GLY E 2 6 ? -9.932 40.471 -7.979 1.00 26.06 6 GLY E CA 1
ATOM 3908 C C . GLY E 2 6 ? -10.538 41.325 -6.890 1.00 24.89 6 GLY E C 1
ATOM 3909 O O . GLY E 2 6 ? -11.529 40.940 -6.272 1.00 24.03 6 GLY E O 1
ATOM 3910 N N . LYS E 2 7 ? -9.939 42.488 -6.656 1.00 24.93 7 LYS E N 1
ATOM 3911 C CA . LYS E 2 7 ? -10.503 43.459 -5.724 1.00 23.97 7 LYS E CA 1
ATOM 3912 C C . LYS E 2 7 ? -11.708 44.138 -6.367 1.00 23.27 7 LYS E C 1
ATOM 3913 O O . LYS E 2 7 ? -11.835 44.170 -7.595 1.00 23.17 7 LYS E O 1
ATOM 3919 N N . ILE E 2 8 ? -12.594 44.673 -5.534 1.00 21.92 8 ILE E N 1
ATOM 3920 C CA . ILE E 2 8 ? -13.773 45.386 -6.022 1.00 21.32 8 ILE E CA 1
ATOM 3921 C C . ILE E 2 8 ? -13.395 46.811 -6.432 1.00 21.77 8 ILE E C 1
ATOM 3922 O O . ILE E 2 8 ? -12.867 47.574 -5.624 1.00 22.28 8 ILE E O 1
ATOM 3927 N N . GLU E 2 9 ? -13.659 47.152 -7.694 1.00 22.13 9 GLU E N 1
ATOM 3928 C CA . GLU E 2 9 ? -13.303 48.462 -8.247 1.00 23.10 9 GLU E CA 1
ATOM 3929 C C . GLU E 2 9 ? -14.287 49.552 -7.825 1.00 22.91 9 GLU E C 1
ATOM 3930 O O . GLU E 2 9 ? -13.887 50.677 -7.525 1.00 23.85 9 GLU E O 1
ATOM 3936 N N . PHE E 2 10 ? -15.573 49.214 -7.821 1.00 22.08 10 PHE E N 1
ATOM 3937 C CA . PHE E 2 10 ? -16.607 50.065 -7.236 1.00 21.94 10 PHE E CA 1
ATOM 3938 C C . PHE E 2 10 ? -17.801 49.199 -6.879 1.00 20.80 10 PHE E C 1
ATOM 3939 O O . PHE E 2 10 ? -17.923 48.075 -7.372 1.00 20.52 10 PHE E O 1
ATOM 3947 N N . SER E 2 11 ? -18.660 49.717 -6.006 1.00 20.10 11 SER E N 1
ATOM 3948 C CA . SER E 2 11 ? -19.958 49.107 -5.757 1.00 19.27 11 SER E CA 1
ATOM 3949 C C . SER E 2 11 ? -21.027 50.180 -5.924 1.00 19.49 11 SER E C 1
ATOM 3950 O O . SER E 2 11 ? -20.740 51.376 -5.840 1.00 19.69 11 SER E O 1
ATOM 3953 N N . LYS E 2 12 ? -22.256 49.755 -6.185 1.00 19.09 12 LYS E N 1
ATOM 3954 C CA . LYS E 2 12 ? -23.325 50.702 -6.472 1.00 19.37 12 LYS E CA 1
ATOM 3955 C C . LYS E 2 12 ? -24.668 50.080 -6.145 1.00 19.16 12 LYS E C 1
ATOM 3956 O O . LYS E 2 12 ? -24.969 48.970 -6.579 1.00 19.55 12 LYS E O 1
ATOM 3962 N N . TYR E 2 13 ? -25.471 50.803 -5.371 1.00 18.80 13 TYR E N 1
ATOM 3963 C CA . TYR E 2 13 ? -26.849 50.413 -5.156 1.00 19.24 13 TYR E CA 1
ATOM 3964 C C . TYR E 2 13 ? -27.737 51.183 -6.128 1.00 20.36 13 TYR E C 1
ATOM 3965 O O . TYR E 2 13 ? -27.617 52.401 -6.258 1.00 20.62 13 TYR E O 1
ATOM 3974 N N . ASN E 2 14 ? -28.621 50.461 -6.807 1.00 21.24 14 ASN E N 1
ATOM 3975 C CA . ASN E 2 14 ? -29.468 51.047 -7.843 1.00 23.17 14 ASN E CA 1
ATOM 3976 C C . ASN E 2 14 ? -30.902 51.223 -7.358 1.00 23.53 14 ASN E C 1
ATOM 3977 O O . ASN E 2 14 ? -31.334 50.532 -6.433 1.00 23.29 14 ASN E O 1
ATOM 3982 N N . GLU E 2 15 ? -31.637 52.146 -7.980 1.00 24.77 15 GLU E N 1
ATOM 3983 C CA . GLU E 2 15 ? -33.024 52.425 -7.590 1.00 24.52 15 GLU E CA 1
ATOM 3984 C C . GLU E 2 15 ? -33.910 51.182 -7.644 1.00 24.58 15 GLU E C 1
ATOM 3985 O O . GLU E 2 15 ? -34.851 51.055 -6.865 1.00 24.78 15 GLU E O 1
ATOM 3991 N N . ASP E 2 16 ? -33.586 50.268 -8.558 1.00 24.66 16 ASP E N 1
ATOM 3992 C CA . ASP E 2 16 ? -34.328 49.018 -8.726 1.00 24.86 16 ASP E CA 1
ATOM 3993 C C . ASP E 2 16 ? -33.927 47.898 -7.741 1.00 24.73 16 ASP E C 1
ATOM 3994 O O . ASP E 2 16 ? -34.227 46.724 -7.970 1.00 25.45 16 ASP E O 1
ATOM 3999 N N . ASP E 2 17 ? -33.248 48.268 -6.657 1.00 23.63 17 ASP E N 1
ATOM 4000 C CA . ASP E 2 17 ? -32.889 47.330 -5.579 1.00 23.27 17 ASP E CA 1
ATOM 4001 C C . ASP E 2 17 ? -31.952 46.214 -6.061 1.00 23.43 17 ASP E C 1
ATOM 4002 O O . ASP E 2 17 ? -32.137 45.041 -5.723 1.00 24.16 17 ASP E O 1
ATOM 4007 N N . THR E 2 18 ? -30.968 46.596 -6.874 1.00 23.08 18 THR E N 1
ATOM 4008 C CA . THR E 2 18 ? -29.863 45.714 -7.241 1.00 23.05 18 THR E CA 1
ATOM 4009 C C . THR E 2 18 ? -28.566 46.338 -6.745 1.00 22.20 18 THR E C 1
ATOM 4010 O O . THR E 2 18 ? -28.452 47.567 -6.663 1.00 21.82 18 THR E O 1
ATOM 4014 N N . PHE E 2 19 ? -27.598 45.490 -6.400 1.00 21.69 19 PHE E N 1
ATOM 4015 C CA . PHE E 2 19 ? -26.300 45.952 -5.919 1.00 21.22 19 PHE E CA 1
ATOM 4016 C C . PHE E 2 19 ? -25.222 45.474 -6.889 1.00 21.28 19 PHE E C 1
ATOM 4017 O O . PHE E 2 19 ? -24.994 44.273 -7.021 1.00 21.08 19 PHE E O 1
ATOM 4025 N N . THR E 2 20 ? -24.589 46.422 -7.576 1.00 21.50 20 THR E N 1
ATOM 4026 C CA . THR E 2 20 ? -23.573 46.130 -8.587 1.00 22.20 20 THR E CA 1
ATOM 4027 C C . THR E 2 20 ? -22.175 46.199 -7.988 1.00 22.24 20 THR E C 1
ATOM 4028 O O . THR E 2 20 ? -21.876 47.092 -7.200 1.00 21.81 20 THR E O 1
ATOM 4032 N N . VAL E 2 21 ? -21.325 45.245 -8.360 1.00 22.25 21 VAL E N 1
ATOM 4033 C CA . VAL E 2 21 ? -19.887 45.349 -8.096 1.00 22.58 21 VAL E CA 1
ATOM 4034 C C . VAL E 2 21 ? -19.117 45.185 -9.399 1.00 23.34 21 VAL E C 1
ATOM 4035 O O . VAL E 2 21 ? -19.536 44.437 -10.287 1.00 23.56 21 VAL E O 1
ATOM 4039 N N . LYS E 2 22 ? -18.006 45.902 -9.515 1.00 23.64 22 LYS E N 1
ATOM 4040 C CA . LYS E 2 22 ? -17.102 45.712 -10.638 1.00 24.77 22 LYS E CA 1
ATOM 4041 C C . LYS E 2 22 ? -15.872 44.952 -10.165 1.00 25.34 22 LYS E C 1
ATOM 4042 O O . LYS E 2 22 ? -15.175 45.388 -9.245 1.00 25.32 22 LYS E O 1
ATOM 4048 N N . VAL E 2 23 ? -15.632 43.802 -10.789 1.00 25.72 23 VAL E N 1
ATOM 4049 C CA . VAL E 2 23 ? -14.509 42.938 -10.440 1.00 26.38 23 VAL E CA 1
ATOM 4050 C C . VAL E 2 23 ? -13.827 42.516 -11.732 1.00 27.72 23 VAL E C 1
ATOM 4051 O O . VAL E 2 23 ? -14.483 42.005 -12.639 1.00 27.98 23 VAL E O 1
ATOM 4055 N N . ASP E 2 24 ? -12.518 42.744 -11.808 1.00 29.28 24 ASP E N 1
ATOM 4056 C CA . ASP E 2 24 ? -11.706 42.408 -12.988 1.00 30.92 24 ASP E CA 1
ATOM 4057 C C . ASP E 2 24 ? -12.296 42.971 -14.293 1.00 31.91 24 ASP E C 1
ATOM 4058 O O . ASP E 2 24 ? -12.362 42.281 -15.317 1.00 32.72 24 ASP E O 1
ATOM 4063 N N . GLY E 2 25 ? -12.734 44.227 -14.237 1.00 32.06 25 GLY E N 1
ATOM 4064 C CA . GLY E 2 25 ? -13.254 44.930 -15.405 1.00 33.18 25 GLY E CA 1
ATOM 4065 C C . GLY E 2 25 ? -14.661 44.550 -15.839 1.00 32.69 25 GLY E C 1
ATOM 4066 O O . GLY E 2 25 ? -15.131 45.012 -16.882 1.00 33.28 25 GLY E O 1
ATOM 4067 N N . LYS E 2 26 ? -15.333 43.717 -15.046 1.00 30.04 26 LYS E N 1
ATOM 4068 C CA . LYS E 2 26 ? -16.671 43.240 -15.384 1.00 29.54 26 LYS E CA 1
ATOM 4069 C C . LYS E 2 26 ? -17.644 43.592 -14.274 1.00 27.92 26 LYS E C 1
ATOM 4070 O O . LYS E 2 26 ? -17.292 43.525 -13.094 1.00 27.32 26 LYS E O 1
ATOM 4076 N N . GLU E 2 27 ? -18.863 43.964 -14.660 1.00 27.64 27 GLU E N 1
ATOM 4077 C CA . GLU E 2 27 ? -19.912 44.309 -13.704 1.00 26.94 27 GLU E CA 1
ATOM 4078 C C . GLU E 2 27 ? -20.849 43.131 -13.479 1.00 26.23 27 GLU E C 1
ATOM 4079 O O . GLU E 2 27 ? -21.253 42.455 -14.429 1.00 27.27 27 GLU E O 1
ATOM 4085 N N . TYR E 2 28 ? -21.159 42.886 -12.209 1.00 25.05 28 TYR E N 1
ATOM 4086 C CA . TYR E 2 28 ? -22.095 41.850 -11.785 1.00 24.87 28 TYR E CA 1
ATOM 4087 C C . TYR E 2 28 ? -22.996 42.460 -10.733 1.00 23.66 28 TYR E C 1
ATOM 4088 O O . TYR E 2 28 ? -22.615 43.430 -10.077 1.00 23.44 28 TYR E O 1
ATOM 4097 N N . TRP E 2 29 ? -24.182 41.891 -10.562 1.00 23.34 29 TRP E N 1
ATOM 4098 C CA . TRP E 2 29 ? -25.123 42.424 -9.585 1.00 22.20 29 TRP E CA 1
ATOM 4099 C C . TRP E 2 29 ? -25.750 41.328 -8.734 1.00 22.01 29 TRP E C 1
ATOM 4100 O O . TRP E 2 29 ? -25.843 40.177 -9.154 1.00 22.30 29 TRP E O 1
ATOM 4111 N N . THR E 2 30 ? -26.163 41.705 -7.529 1.00 21.49 30 THR E N 1
ATOM 4112 C CA . THR E 2 30 ? -26.911 40.822 -6.639 1.00 21.67 30 THR E CA 1
ATOM 4113 C C . THR E 2 30 ? -28.020 41.604 -5.945 1.00 21.57 30 THR E C 1
ATOM 4114 O O . THR E 2 30 ? -27.861 42.789 -5.649 1.00 21.98 30 THR E O 1
ATOM 4118 N N . SER E 2 31 ? -29.150 40.947 -5.709 1.00 22.25 31 SER E N 1
ATOM 4119 C CA . SER E 2 31 ? -30.214 41.560 -4.925 1.00 22.59 31 SER E CA 1
ATOM 4120 C C . SER E 2 31 ? -30.301 40.959 -3.525 1.00 22.14 31 SER E C 1
ATOM 4121 O O . SER E 2 31 ? -31.236 41.252 -2.775 1.00 23.23 31 SER E O 1
ATOM 4124 N N . ARG E 2 32 ? -29.312 40.135 -3.172 1.00 20.84 32 ARG E N 1
ATOM 4125 C CA . ARG E 2 32 ? -29.205 39.610 -1.811 1.00 20.47 32 ARG E CA 1
ATOM 4126 C C . ARG E 2 32 ? -28.675 40.714 -0.901 1.00 19.61 32 ARG E C 1
ATOM 4127 O O . ARG E 2 32 ? -27.517 41.123 -1.026 1.00 19.25 32 ARG E O 1
ATOM 4135 N N . TRP E 2 33 ? -29.517 41.209 0.005 1.00 20.45 33 TRP E N 1
ATOM 4136 C CA . TRP E 2 33 ? -29.066 42.232 0.955 1.00 19.31 33 TRP E CA 1
ATOM 4137 C C . TRP E 2 33 ? -27.962 41.712 1.871 1.00 18.62 33 TRP E C 1
ATOM 4138 O O . TRP E 2 33 ? -27.113 42.487 2.309 1.00 18.07 33 TRP E O 1
ATOM 4149 N N . ASN E 2 34 ? -27.963 40.406 2.155 1.00 18.54 34 ASN E N 1
ATOM 4150 C CA . ASN E 2 34 ? -26.879 39.804 2.933 1.00 18.23 34 ASN E CA 1
ATOM 4151 C C . ASN E 2 34 ? -25.512 40.163 2.361 1.00 17.78 34 ASN E C 1
ATOM 4152 O O . ASN E 2 34 ? -24.554 40.381 3.110 1.00 17.75 34 ASN E O 1
ATOM 4157 N N . LEU E 2 35 ? -25.437 40.211 1.033 1.00 18.11 35 LEU E N 1
ATOM 4158 C CA . LEU E 2 35 ? -24.177 40.441 0.338 1.00 17.94 35 LEU E CA 1
ATOM 4159 C C . LEU E 2 35 ? -23.711 41.893 0.356 1.00 17.74 35 LEU E C 1
ATOM 4160 O O . LEU E 2 35 ? -22.534 42.158 0.147 1.00 17.63 35 LEU E O 1
ATOM 4165 N N . GLN E 2 36 ? -24.615 42.832 0.621 1.00 17.55 36 GLN E N 1
ATOM 4166 C CA . GLN E 2 36 ? -24.231 44.248 0.573 1.00 17.71 36 GLN E CA 1
ATOM 4167 C C . GLN E 2 36 ? -23.140 44.628 1.588 1.00 17.45 36 GLN E C 1
ATOM 4168 O O . GLN E 2 36 ? -22.094 45.140 1.182 1.00 17.67 36 GLN E O 1
ATOM 4174 N N . PRO E 2 37 ? -23.354 44.355 2.892 1.00 17.34 37 PRO E N 1
ATOM 4175 C CA . PRO E 2 37 ? -22.277 44.676 3.834 1.00 17.16 37 PRO E CA 1
ATOM 4176 C C . PRO E 2 37 ? -21.021 43.840 3.601 1.00 17.01 37 PRO E C 1
ATOM 4177 O O . PRO E 2 37 ? -19.911 44.349 3.760 1.00 17.46 37 PRO E O 1
ATOM 4181 N N . LEU E 2 38 ? -21.198 42.578 3.217 1.00 16.77 38 LEU E N 1
ATOM 4182 C CA . LEU E 2 38 ? -20.062 41.694 2.947 1.00 17.04 38 LEU E CA 1
ATOM 4183 C C . LEU E 2 38 ? -19.230 42.207 1.779 1.00 16.95 38 LEU E C 1
ATOM 4184 O O . LEU E 2 38 ? -17.999 42.284 1.871 1.00 17.35 38 LEU E O 1
ATOM 4189 N N . LEU E 2 39 ? -19.900 42.575 0.689 1.00 16.94 39 LEU E N 1
ATOM 4190 C CA . LEU E 2 39 ? -19.198 43.089 -0.480 1.00 17.40 39 LEU E CA 1
ATOM 4191 C C . LEU E 2 39 ? -18.567 44.451 -0.232 1.00 17.28 39 LEU E C 1
ATOM 4192 O O . LEU E 2 39 ? -17.439 44.692 -0.661 1.00 17.48 39 LEU E O 1
ATOM 4197 N N . GLN E 2 40 ? -19.275 45.341 0.465 1.00 16.94 40 GLN E N 1
ATOM 4198 C CA . GLN E 2 40 ? -18.695 46.657 0.744 1.00 17.05 40 GLN E CA 1
ATOM 4199 C C . GLN E 2 40 ? -17.493 46.549 1.682 1.00 17.10 40 GLN E C 1
ATOM 4200 O O . GLN E 2 40 ? -16.488 47.232 1.478 1.00 17.30 40 GLN E O 1
ATOM 4206 N N . SER E 2 41 ? -17.593 45.688 2.694 1.00 17.15 41 SER E N 1
ATOM 4207 C CA . SER E 2 41 ? -16.455 45.450 3.589 1.00 17.39 41 SER E CA 1
ATOM 4208 C C . SER E 2 41 ? -15.266 44.899 2.808 1.00 17.63 41 SER E C 1
ATOM 4209 O O . SER E 2 41 ? -14.132 45.312 3.038 1.00 17.96 41 SER E O 1
ATOM 4212 N N . ALA E 2 42 ? -15.534 43.985 1.876 1.00 17.91 42 ALA E N 1
ATOM 4213 C CA . ALA E 2 42 ? -14.492 43.454 0.996 1.00 18.37 42 ALA E CA 1
ATOM 4214 C C . ALA E 2 42 ? -13.868 44.571 0.161 1.00 18.76 42 ALA E C 1
ATOM 4215 O O . ALA E 2 42 ? -12.645 44.630 0.013 1.00 19.23 42 ALA E O 1
ATOM 4217 N N . GLN E 2 43 ? -14.710 45.465 -0.363 1.00 18.49 43 GLN E N 1
ATOM 4218 C CA . GLN E 2 43 ? -14.233 46.596 -1.153 1.00 18.81 43 GLN E CA 1
ATOM 4219 C C . GLN E 2 43 ? -13.309 47.508 -0.342 1.00 18.93 43 GLN E C 1
ATOM 4220 O O . GLN E 2 43 ? -12.206 47.836 -0.789 1.00 19.78 43 GLN E O 1
ATOM 4226 N N . LEU E 2 44 ? -13.754 47.908 0.847 1.00 18.52 44 LEU E N 1
ATOM 4227 C CA . LEU E 2 44 ? -13.005 48.888 1.630 1.00 19.04 44 LEU E CA 1
ATOM 4228 C C . LEU E 2 44 ? -11.739 48.330 2.289 1.00 19.01 44 LEU E C 1
ATOM 4229 O O . LEU E 2 44 ? -10.843 49.094 2.627 1.00 19.25 44 LEU E O 1
ATOM 4234 N N . THR E 2 45 ? -11.670 47.008 2.456 1.00 18.88 45 THR E N 1
ATOM 4235 C CA . THR E 2 45 ? -10.492 46.355 3.050 1.00 19.60 45 THR E CA 1
ATOM 4236 C C . THR E 2 45 ? -9.573 45.715 2.004 1.00 20.31 45 THR E C 1
ATOM 4237 O O . THR E 2 45 ? -8.528 45.157 2.351 1.00 21.09 45 THR E O 1
ATOM 4241 N N . GLY E 2 46 ? -9.967 45.783 0.734 1.00 20.55 46 GLY E N 1
ATOM 4242 C CA . GLY E 2 46 ? -9.129 45.276 -0.354 1.00 21.56 46 GLY E CA 1
ATOM 4243 C C . GLY E 2 46 ? -9.043 43.761 -0.428 1.00 21.96 46 GLY E C 1
ATOM 4244 O O . GLY E 2 46 ? -8.017 43.211 -0.840 1.00 22.65 46 GLY E O 1
ATOM 4245 N N . MET E 2 47 ? -10.120 43.085 -0.036 1.00 21.72 47 MET E N 1
ATOM 4246 C CA . MET E 2 47 ? -10.193 41.632 -0.168 1.00 22.15 47 MET E CA 1
ATOM 4247 C C . MET E 2 47 ? -10.225 41.234 -1.634 1.00 22.64 47 MET E C 1
ATOM 4248 O O . MET E 2 47 ? -10.697 41.989 -2.490 1.00 22.61 47 MET E O 1
ATOM 4253 N N . THR E 2 48 ? -9.714 40.043 -1.924 1.00 23.40 48 THR E N 1
ATOM 4254 C CA . THR E 2 48 ? -9.866 39.473 -3.248 1.00 24.32 48 THR E CA 1
ATOM 4255 C C . THR E 2 48 ? -11.180 38.701 -3.258 1.00 24.18 48 THR E C 1
ATOM 4256 O O . THR E 2 48 ? -11.393 37.806 -2.436 1.00 24.83 48 THR E O 1
ATOM 4260 N N . VAL E 2 49 ? -12.073 39.065 -4.170 1.00 24.24 49 VAL E N 1
ATOM 4261 C CA . VAL E 2 49 ? -13.353 38.370 -4.268 1.00 23.98 49 VAL E CA 1
ATOM 4262 C C . VAL E 2 49 ? -13.400 37.530 -5.537 1.00 24.68 49 VAL E C 1
ATOM 4263 O O . VAL E 2 49 ? -12.865 37.927 -6.575 1.00 24.86 49 VAL E O 1
ATOM 4267 N N . THR E 2 50 ? -14.020 36.359 -5.436 1.00 24.76 50 THR E N 1
ATOM 4268 C CA . THR E 2 50 ? -14.247 35.515 -6.599 1.00 25.98 50 THR E CA 1
ATOM 4269 C C . THR E 2 50 ? -15.748 35.364 -6.805 1.00 26.01 50 THR E C 1
ATOM 4270 O O . THR E 2 50 ? -16.431 34.715 -6.006 1.00 25.62 50 THR E O 1
ATOM 4274 N N . ILE E 2 51 ? -16.252 35.989 -7.867 1.00 26.58 51 ILE E N 1
ATOM 4275 C CA . ILE E 2 51 ? -17.659 35.886 -8.238 1.00 27.21 51 ILE E CA 1
ATOM 4276 C C . ILE E 2 51 ? -17.873 34.529 -8.899 1.00 28.64 51 ILE E C 1
ATOM 4277 O O . ILE E 2 51 ? -17.149 34.159 -9.828 1.00 29.67 51 ILE E O 1
ATOM 4282 N N . LYS E 2 52 ? -18.859 33.788 -8.401 1.00 29.18 52 LYS E N 1
ATOM 4283 C CA . LYS E 2 52 ? -19.147 32.452 -8.911 1.00 31.01 52 LYS E CA 1
ATOM 4284 C C . LYS E 2 52 ? -20.603 32.327 -9.343 1.00 31.88 52 LYS E C 1
ATOM 4285 O O . LYS E 2 52 ? -21.504 32.856 -8.690 1.00 30.90 52 LYS E O 1
ATOM 4291 N N . SER E 2 53 ? -20.810 31.628 -10.454 1.00 34.00 53 SER E N 1
ATOM 4292 C CA . SER E 2 53 ? -22.143 31.349 -10.987 1.00 35.66 53 SER E CA 1
ATOM 4293 C C . SER E 2 53 ? -22.099 30.104 -11.868 1.00 37.94 53 SER E C 1
ATOM 4294 O O . SER E 2 53 ? -21.033 29.714 -12.355 1.00 38.64 53 SER E O 1
ATOM 4297 N N . SER E 2 54 ? -23.260 29.483 -12.065 1.00 39.52 54 SER E N 1
ATOM 4298 C CA . SER E 2 54 ? -23.386 28.334 -12.962 1.00 42.21 54 SER E CA 1
ATOM 4299 C C . SER E 2 54 ? -23.075 28.747 -14.397 1.00 43.99 54 SER E C 1
ATOM 4300 O O . SER E 2 54 ? -22.490 27.978 -15.163 1.00 45.50 54 SER E O 1
ATOM 4303 N N . THR E 2 55 ? -23.475 29.968 -14.745 1.00 44.37 55 THR E N 1
ATOM 4304 C CA . THR E 2 55 ? -23.180 30.558 -16.046 1.00 46.07 55 THR E CA 1
ATOM 4305 C C . THR E 2 55 ? -22.581 31.950 -15.857 1.00 45.37 55 THR E C 1
ATOM 4306 O O . THR E 2 55 ? -23.233 32.850 -15.321 1.00 44.63 55 THR E O 1
ATOM 4310 N N . CYS E 2 56 ? -21.334 32.116 -16.292 1.00 51.05 56 CYS E N 1
ATOM 4311 C CA . CYS E 2 56 ? -20.620 33.380 -16.125 1.00 50.25 56 CYS E CA 1
ATOM 4312 C C . CYS E 2 56 ? -20.729 34.272 -17.352 1.00 52.45 56 CYS E C 1
ATOM 4313 O O . CYS E 2 56 ? -20.396 33.861 -18.468 1.00 55.83 56 CYS E O 1
ATOM 4316 N N . GLU E 2 57 ? -21.209 35.493 -17.128 1.00 50.98 57 GLU E N 1
ATOM 4317 C CA . GLU E 2 57 ? -21.356 36.490 -18.184 1.00 53.00 57 GLU E CA 1
ATOM 4318 C C . GLU E 2 57 ? -21.457 37.907 -17.626 1.00 51.24 57 GLU E C 1
ATOM 4319 O O . GLU E 2 57 ? -21.747 38.102 -16.444 1.00 48.47 57 GLU E O 1
ATOM 4325 N N . SER E 2 58 ? -21.218 38.887 -18.493 1.00 53.23 58 SER E N 1
ATOM 4326 C CA . SER E 2 58 ? -21.264 40.297 -18.118 1.00 52.25 58 SER E CA 1
ATOM 4327 C C . SER E 2 58 ? -22.673 40.741 -17.735 1.00 50.67 58 SER E C 1
ATOM 4328 O O . SER E 2 58 ? -23.651 40.366 -18.387 1.00 51.53 58 SER E O 1
ATOM 4331 N N . GLY E 2 59 ? -22.758 41.529 -16.665 1.00 48.34 59 GLY E N 1
ATOM 4332 C CA . GLY E 2 59 ? -24.014 42.132 -16.217 1.00 47.12 59 GLY E CA 1
ATOM 4333 C C . GLY E 2 59 ? -25.048 41.153 -15.694 1.00 45.04 59 GLY E C 1
ATOM 4334 O O . GLY E 2 59 ? -26.243 41.456 -15.682 1.00 45.41 59 GLY E O 1
ATOM 4335 N N . SER E 2 60 ? -24.587 39.982 -15.259 1.00 43.12 60 SER E N 1
ATOM 4336 C CA . SER E 2 60 ? -25.477 38.934 -14.770 1.00 41.46 60 SER E CA 1
ATOM 4337 C C . SER E 2 60 ? -25.593 38.944 -13.250 1.00 38.17 60 SER E C 1
ATOM 4338 O O . SER E 2 60 ? -24.738 39.503 -12.548 1.00 36.88 60 SER E O 1
ATOM 4341 N N . GLY E 2 61 ? -26.658 38.319 -12.753 1.00 36.72 61 GLY E N 1
ATOM 4342 C CA . GLY E 2 61 ? -26.868 38.176 -11.319 1.00 33.78 61 GLY E CA 1
ATOM 4343 C C . GLY E 2 61 ? -25.941 37.132 -10.731 1.00 32.11 61 GLY E C 1
ATOM 4344 O O . GLY E 2 61 ? -25.510 36.211 -11.426 1.00 33.00 61 GLY E O 1
ATOM 4345 N N . PHE E 2 62 ? -25.621 37.282 -9.450 1.00 29.46 62 PHE E N 1
ATOM 4346 C CA . PHE E 2 62 ? -24.829 36.286 -8.735 1.00 27.90 62 PHE E CA 1
ATOM 4347 C C . PHE E 2 62 ? -25.290 36.170 -7.288 1.00 26.65 62 PHE E C 1
ATOM 4348 O O . PHE E 2 62 ? -25.876 37.106 -6.737 1.00 26.19 62 PHE E O 1
ATOM 4356 N N . ALA E 2 63 ? -25.030 35.014 -6.685 1.00 26.12 63 ALA E N 1
ATOM 4357 C CA . ALA E 2 63 ? -25.333 34.787 -5.274 1.00 25.58 63 ALA E CA 1
ATOM 4358 C C . ALA E 2 63 ? -24.292 33.872 -4.631 1.00 25.02 63 ALA E C 1
ATOM 4359 O O . ALA E 2 63 ? -24.507 33.345 -3.539 1.00 25.12 63 ALA E O 1
ATOM 4361 N N . GLU E 2 64 ? -23.173 33.670 -5.327 1.00 24.94 64 GLU E N 1
ATOM 4362 C CA . GLU E 2 64 ? -22.043 32.928 -4.776 1.00 24.59 64 GLU E CA 1
ATOM 4363 C C . GLU E 2 64 ? -20.783 33.760 -4.949 1.00 23.92 64 GLU E C 1
ATOM 4364 O O . GLU E 2 64 ? -20.464 34.189 -6.058 1.00 24.67 64 GLU E O 1
ATOM 4370 N N . VAL E 2 65 ? -20.080 33.996 -3.845 1.00 23.01 65 VAL E N 1
ATOM 4371 C CA . VAL E 2 65 ? -18.844 34.774 -3.889 1.00 22.66 65 VAL E CA 1
ATOM 4372 C C . VAL E 2 65 ? -17.892 34.349 -2.776 1.00 21.96 65 VAL E C 1
ATOM 4373 O O . VAL E 2 65 ? -18.281 34.247 -1.612 1.00 21.58 65 VAL E O 1
ATOM 4377 N N . GLN E 2 66 ? -16.649 34.084 -3.158 1.00 22.48 66 GLN E N 1
ATOM 4378 C CA . GLN E 2 66 ? -15.606 33.760 -2.201 1.00 22.07 66 GLN E CA 1
ATOM 4379 C C . GLN E 2 66 ? -14.837 35.019 -1.823 1.00 21.61 66 GLN E C 1
ATOM 4380 O O . GLN E 2 66 ? -14.613 35.894 -2.661 1.00 22.20 66 GLN E O 1
ATOM 4386 N N . PHE E 2 67 ? -14.452 35.096 -0.550 1.00 21.09 67 PHE E N 1
ATOM 4387 C CA . PHE E 2 67 ? -13.689 36.215 -0.008 1.00 21.12 67 PHE E CA 1
ATOM 4388 C C . PHE E 2 67 ? -12.342 35.715 0.509 1.00 21.77 67 PHE E C 1
ATOM 4389 O O . PHE E 2 67 ? -12.291 34.780 1.311 1.00 21.53 67 PHE E O 1
ATOM 4397 N N . ASN E 2 68 ? -11.264 36.348 0.050 1.00 23.04 68 ASN E N 1
ATOM 4398 C CA . ASN E 2 68 ? -9.915 36.096 0.562 1.00 24.30 68 ASN E CA 1
ATOM 4399 C C . ASN E 2 68 ? -9.237 37.395 0.960 1.00 25.38 68 ASN E C 1
ATOM 4400 O O . ASN E 2 68 ? -9.384 38.403 0.269 1.00 25.81 68 ASN E O 1
ATOM 4405 N N . ASN E 2 69 ? -8.474 37.370 2.050 1.00 26.09 69 ASN E N 1
ATOM 4406 C CA . ASN E 2 69 ? -7.642 38.522 2.413 1.00 28.09 69 ASN E CA 1
ATOM 4407 C C . ASN E 2 69 ? -6.615 38.846 1.330 1.00 30.28 69 ASN E C 1
ATOM 4408 O O . ASN E 2 69 ? -6.378 40.019 1.032 1.00 31.76 69 ASN E O 1
ATOM 4413 N N . ASP E 2 70 ? -6.031 37.795 0.749 1.00 31.15 70 ASP E N 1
ATOM 4414 C CA . ASP E 2 70 ? -5.033 37.872 -0.339 1.00 34.07 70 ASP E CA 1
ATOM 4415 C C . ASP E 2 70 ? -4.028 36.725 -0.245 0.50 35.13 70 ASP E C 1
ATOM 4416 O O . ASP E 2 70 ? -3.567 36.201 -1.260 0.50 36.86 70 ASP E O 1
ATOM 4422 N N . ALA F 2 1 ? -18.210 18.818 19.636 1.00 41.33 1 ALA F N 1
ATOM 4423 C CA . ALA F 2 1 ? -16.729 18.671 19.722 1.00 40.43 1 ALA F CA 1
ATOM 4424 C C . ALA F 2 1 ? -16.024 19.721 18.870 1.00 38.03 1 ALA F C 1
ATOM 4425 O O . ALA F 2 1 ? -16.598 20.229 17.903 1.00 37.16 1 ALA F O 1
ATOM 4427 N N . ASP F 2 2 ? -14.782 20.042 19.231 1.00 37.38 2 ASP F N 1
ATOM 4428 C CA . ASP F 2 2 ? -13.975 21.000 18.476 1.00 35.76 2 ASP F CA 1
ATOM 4429 C C . ASP F 2 2 ? -13.522 20.391 17.152 1.00 35.48 2 ASP F C 1
ATOM 4430 O O . ASP F 2 2 ? -12.670 19.498 17.127 1.00 36.50 2 ASP F O 1
ATOM 4435 N N . CYS F 2 3 ? -14.101 20.874 16.058 1.00 34.23 3 CYS F N 1
ATOM 4436 C CA . CYS F 2 3 ? -13.830 20.323 14.733 1.00 34.45 3 CYS F CA 1
ATOM 4437 C C . CYS F 2 3 ? -12.538 20.845 14.135 1.00 33.29 3 CYS F C 1
ATOM 4438 O O . CYS F 2 3 ? -11.744 20.080 13.585 1.00 34.35 3 CYS F O 1
ATOM 4441 N N . ALA F 2 4 ? -12.344 22.154 14.244 1.00 31.41 4 ALA F N 1
ATOM 4442 C CA . ALA F 2 4 ? -11.211 22.831 13.639 1.00 30.52 4 ALA F CA 1
ATOM 4443 C C . ALA F 2 4 ? -10.930 24.109 14.400 1.00 29.54 4 ALA F C 1
ATOM 4444 O O . ALA F 2 4 ? -11.853 24.831 14.787 1.00 28.90 4 ALA F O 1
ATOM 4446 N N . LYS F 2 5 ? -9.650 24.379 14.622 1.00 29.60 5 LYS F N 1
ATOM 4447 C CA . LYS F 2 5 ? -9.235 25.606 15.279 1.00 28.97 5 LYS F CA 1
ATOM 4448 C C . LYS F 2 5 ? -8.125 26.263 14.471 1.00 28.82 5 LYS F C 1
ATOM 4449 O O . LYS F 2 5 ? -7.139 25.618 14.108 1.00 29.98 5 LYS F O 1
ATOM 4455 N N . GLY F 2 6 ? -8.303 27.547 14.182 1.00 27.82 6 GLY F N 1
ATOM 4456 C CA . GLY F 2 6 ? -7.320 28.306 13.420 1.00 27.79 6 GLY F CA 1
ATOM 4457 C C . GLY F 2 6 ? -7.929 29.538 12.784 1.00 26.79 6 GLY F C 1
ATOM 4458 O O . GLY F 2 6 ? -9.069 29.907 13.078 1.00 25.87 6 GLY F O 1
ATOM 4459 N N . LYS F 2 7 ? -7.159 30.177 11.912 1.00 26.99 7 LYS F N 1
ATOM 4460 C CA .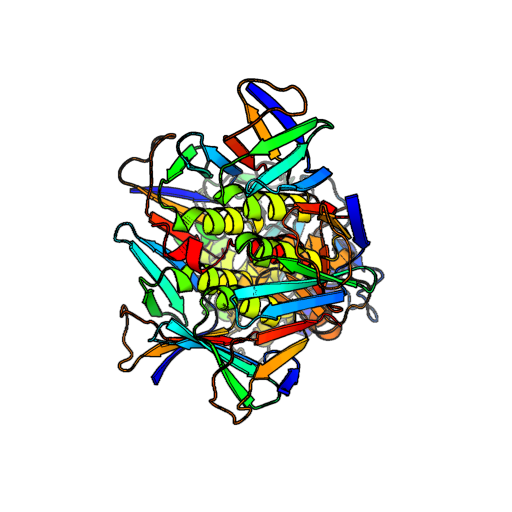 LYS F 2 7 ? -7.626 31.367 11.216 1.00 26.43 7 LYS F CA 1
ATOM 4461 C C . LYS F 2 7 ? -8.461 30.956 10.015 1.00 25.28 7 LYS F C 1
ATOM 4462 O O . LYS F 2 7 ? -8.278 29.870 9.459 1.00 25.98 7 LYS F O 1
ATOM 4468 N N . ILE F 2 8 ? -9.394 31.818 9.632 1.00 24.36 8 ILE F N 1
ATOM 4469 C CA . ILE F 2 8 ? -10.222 31.571 8.462 1.00 23.46 8 ILE F CA 1
ATOM 4470 C C . ILE F 2 8 ? -9.379 31.783 7.203 1.00 24.13 8 ILE F C 1
ATOM 4471 O O . ILE F 2 8 ? -8.839 32.871 6.987 1.00 24.68 8 ILE F O 1
ATOM 4476 N N . GLU F 2 9 ? -9.259 30.727 6.399 1.00 24.23 9 GLU F N 1
ATOM 4477 C CA . GLU F 2 9 ? -8.439 30.736 5.189 1.00 25.27 9 GLU F CA 1
ATOM 4478 C C . GLU F 2 9 ? -9.160 31.399 4.017 1.00 25.05 9 GLU F C 1
ATOM 4479 O O . GLU F 2 9 ? -8.553 32.147 3.243 1.00 26.25 9 GLU F O 1
ATOM 4485 N N . PHE F 2 10 ? -10.447 31.095 3.880 1.00 23.72 10 PHE F N 1
ATOM 4486 C CA . PHE F 2 10 ? -11.345 31.843 3.001 1.00 23.36 10 PHE F CA 1
ATOM 4487 C C . PHE F 2 10 ? -12.761 31.734 3.545 1.00 21.96 10 PHE F C 1
ATOM 4488 O O . PHE F 2 10 ? -13.043 30.871 4.371 1.00 21.78 10 PHE F O 1
ATOM 4496 N N . SER F 2 11 ? -13.633 32.633 3.111 1.00 23.28 11 SER F N 1
ATOM 4497 C CA . SER F 2 11 ? -15.060 32.498 3.382 1.00 22.40 11 SER F CA 1
ATOM 4498 C C . SER F 2 11 ? -15.803 32.555 2.059 1.00 22.24 11 SER F C 1
ATOM 4499 O O . SER F 2 11 ? -15.268 33.034 1.063 1.00 22.45 11 SER F O 1
ATOM 4502 N N . LYS F 2 12 ? -17.032 32.053 2.042 1.00 21.63 12 LYS F N 1
ATOM 4503 C CA . LYS F 2 12 ? -17.806 32.025 0.808 1.00 21.56 12 LYS F CA 1
ATOM 4504 C C . LYS F 2 12 ? -19.293 32.142 1.098 1.00 21.02 12 LYS F C 1
ATOM 4505 O O . LYS F 2 12 ? -19.839 31.398 1.913 1.00 20.81 12 LYS F O 1
ATOM 4511 N N . TYR F 2 13 ? -19.933 33.101 0.437 1.00 20.83 13 TYR F N 1
ATOM 4512 C CA . TYR F 2 13 ? -21.380 33.198 0.451 1.00 20.44 13 TYR F CA 1
ATOM 4513 C C . TYR F 2 13 ? -21.920 32.266 -0.622 1.00 21.17 13 TYR F C 1
ATOM 4514 O O . TYR F 2 13 ? -21.450 32.288 -1.765 1.00 21.55 13 TYR F O 1
ATOM 4523 N N . ASN F 2 14 ? -22.902 31.451 -0.243 1.00 21.52 14 ASN F N 1
ATOM 4524 C CA . ASN F 2 14 ? -23.450 30.415 -1.120 1.00 22.57 14 ASN F CA 1
ATOM 4525 C C . ASN F 2 14 ? -24.837 30.766 -1.634 1.00 23.03 14 ASN F C 1
ATOM 4526 O O . ASN F 2 14 ? -25.568 31.515 -0.985 1.00 23.10 14 ASN F O 1
ATOM 4531 N N . GLU F 2 15 ? -25.191 30.209 -2.792 1.00 23.94 15 GLU F N 1
ATOM 4532 C CA . GLU F 2 15 ? -26.450 30.529 -3.478 1.00 24.67 15 GLU F CA 1
ATOM 4533 C C . GLU F 2 15 ? -27.710 30.220 -2.673 1.00 24.43 15 GLU F C 1
ATOM 4534 O O . GLU F 2 15 ? -28.752 30.833 -2.899 1.00 24.87 15 GLU F O 1
ATOM 4540 N N . ASP F 2 16 ? -27.610 29.285 -1.728 1.00 24.36 16 ASP F N 1
ATOM 4541 C CA . ASP F 2 16 ? -28.731 28.969 -0.837 1.00 24.41 16 ASP F CA 1
ATOM 4542 C C . ASP F 2 16 ? -28.729 29.812 0.446 1.00 23.77 16 ASP F C 1
ATOM 4543 O O . ASP F 2 16 ? -29.434 29.494 1.406 1.00 23.93 16 ASP F O 1
ATOM 4548 N N . ASP F 2 17 ? -27.933 30.881 0.435 1.00 23.11 17 ASP F N 1
ATOM 4549 C CA . ASP F 2 17 ? -27.777 31.823 1.559 1.00 22.73 17 ASP F CA 1
ATOM 4550 C C . ASP F 2 17 ? -27.100 31.220 2.791 1.00 22.55 17 ASP F C 1
ATOM 4551 O O . ASP F 2 17 ? -27.188 31.771 3.892 1.00 23.05 17 ASP F O 1
ATOM 4556 N N . THR F 2 18 ? -26.424 30.088 2.600 1.00 22.24 18 THR F N 1
ATOM 4557 C CA . THR F 2 18 ? -25.526 29.570 3.628 1.00 21.74 18 THR F CA 1
ATOM 4558 C C . THR F 2 18 ? -24.148 30.198 3.429 1.00 21.03 18 THR F C 1
ATOM 4559 O O . THR F 2 18 ? -23.912 30.908 2.447 1.00 20.98 18 THR F O 1
ATOM 4563 N N . PHE F 2 19 ? -23.244 29.935 4.365 1.00 20.65 19 PHE F N 1
ATOM 4564 C CA . PHE F 2 19 ? -21.959 30.612 4.405 1.00 20.43 19 PHE F CA 1
ATOM 4565 C C . PHE F 2 19 ? -20.886 29.614 4.804 1.00 20.67 19 PHE F C 1
ATOM 4566 O O . PHE F 2 19 ? -21.003 28.942 5.830 1.00 20.66 19 PHE F O 1
ATOM 4574 N N . THR F 2 20 ? -19.852 29.515 3.973 1.00 20.90 20 THR F N 1
ATOM 4575 C CA . THR F 2 20 ? -18.771 28.557 4.167 1.00 21.40 20 THR F CA 1
ATOM 4576 C C . THR F 2 20 ? -17.513 29.252 4.674 1.00 21.12 20 THR F C 1
ATOM 4577 O O . THR F 2 20 ? -17.208 30.369 4.261 1.00 20.83 20 THR F O 1
ATOM 4581 N N . VAL F 2 21 ? -16.799 28.594 5.584 1.00 21.59 21 VAL F N 1
ATOM 4582 C CA . VAL F 2 21 ? -15.448 29.012 5.962 1.00 21.66 21 VAL F CA 1
ATOM 4583 C C . VAL F 2 21 ? -14.496 27.825 5.884 1.00 22.75 21 VAL F C 1
ATOM 4584 O O . VAL F 2 21 ? -14.903 26.681 6.097 1.00 23.41 21 VAL F O 1
ATOM 4588 N N . LYS F 2 22 ? -13.238 28.101 5.550 1.00 23.34 22 LYS F N 1
ATOM 4589 C CA . LYS F 2 22 ? -12.192 27.083 5.612 1.00 24.77 22 LYS F CA 1
ATOM 4590 C C . LYS F 2 22 ? -11.300 27.377 6.806 1.00 25.06 22 LYS F C 1
ATOM 4591 O O . LYS F 2 22 ? -10.724 28.463 6.911 1.00 25.02 22 LYS F O 1
ATOM 4597 N N . VAL F 2 23 ? -11.220 26.409 7.712 1.00 25.57 23 VAL F N 1
ATOM 4598 C CA . VAL F 2 23 ? -10.454 26.534 8.947 1.00 26.08 23 VAL F CA 1
ATOM 4599 C C . VAL F 2 23 ? -9.624 25.264 9.117 1.00 27.63 23 VAL F C 1
ATOM 4600 O O . VAL F 2 23 ? -10.158 24.156 9.038 1.00 28.27 23 VAL F O 1
ATOM 4604 N N . ASP F 2 24 ? -8.322 25.443 9.345 1.00 28.64 24 ASP F N 1
ATOM 4605 C CA . ASP F 2 24 ? -7.359 24.340 9.485 1.00 30.23 24 ASP F CA 1
ATOM 4606 C C . ASP F 2 24 ? -7.458 23.316 8.345 1.00 31.11 24 ASP F C 1
ATOM 4607 O O . ASP F 2 24 ? -7.396 22.103 8.568 1.00 32.44 24 ASP F O 1
ATOM 4612 N N . GLY F 2 25 ? -7.619 23.819 7.122 1.00 30.72 25 GLY F N 1
ATOM 4613 C CA . GLY F 2 25 ? -7.638 22.971 5.930 1.00 31.68 25 GLY F CA 1
ATOM 4614 C C . GLY F 2 25 ? -8.944 22.234 5.692 1.00 31.42 25 GLY F C 1
ATOM 4615 O O . GLY F 2 25 ? -9.022 21.374 4.811 1.00 32.52 25 GLY F O 1
ATOM 4616 N N . LYS F 2 26 ? -9.967 22.570 6.475 1.00 31.12 26 LYS F N 1
ATOM 4617 C CA . LYS F 2 26 ? -11.270 21.914 6.377 1.00 31.12 26 LYS F CA 1
ATOM 4618 C C . LYS F 2 26 ? -12.382 22.938 6.181 1.00 29.69 26 LYS F C 1
ATOM 4619 O O . LYS F 2 26 ? -12.341 24.028 6.755 1.00 28.86 26 LYS F O 1
ATOM 4625 N N . GLU F 2 27 ? -13.373 22.576 5.371 1.00 29.44 27 GLU F N 1
ATOM 4626 C CA . GLU F 2 27 ? -14.478 23.478 5.049 1.00 28.33 27 GLU F CA 1
ATOM 4627 C C . GLU F 2 27 ? -15.726 23.158 5.859 1.00 27.76 27 GLU F C 1
ATOM 4628 O O . GLU F 2 27 ? -16.085 21.992 6.036 1.00 28.39 27 GLU F O 1
ATOM 4634 N N . TYR F 2 28 ? -16.376 24.208 6.352 1.00 26.32 28 TYR F N 1
ATOM 4635 C CA . TYR F 2 28 ? -17.601 24.077 7.137 1.00 25.65 28 TYR F CA 1
ATOM 4636 C C . TYR F 2 28 ? -18.570 25.163 6.727 1.00 24.50 28 TYR F C 1
ATOM 4637 O O . TYR F 2 28 ? -18.157 26.269 6.391 1.00 24.13 28 TYR F O 1
ATOM 4646 N N . TRP F 2 29 ? -19.860 24.846 6.763 1.00 23.98 29 TRP F N 1
ATOM 4647 C CA . TRP F 2 29 ? -20.880 25.806 6.357 1.00 22.97 29 TRP F CA 1
ATOM 4648 C C . TRP F 2 29 ? -21.907 26.022 7.456 1.00 22.57 29 TRP F C 1
ATOM 4649 O O . TRP F 2 29 ? -22.150 25.137 8.277 1.00 22.72 29 TRP F O 1
ATOM 4660 N N . THR F 2 30 ? -22.507 27.207 7.458 1.00 21.67 30 THR F N 1
ATOM 4661 C CA . THR F 2 30 ? -23.554 27.530 8.416 1.00 21.34 30 THR F CA 1
ATOM 4662 C C . THR F 2 30 ? -24.753 28.179 7.740 1.00 21.08 30 THR F C 1
ATOM 4663 O O . THR F 2 30 ? -24.605 28.960 6.800 1.00 20.90 30 THR F O 1
ATOM 4667 N N . SER F 2 31 ? -25.941 27.845 8.231 1.00 21.42 31 SER F N 1
ATOM 4668 C CA . SER F 2 31 ? -27.173 28.436 7.724 1.00 21.43 31 SER F CA 1
ATOM 4669 C C . SER F 2 31 ? -27.605 29.635 8.572 1.00 20.85 31 SER F C 1
ATOM 4670 O O . SER F 2 31 ? -28.622 30.273 8.282 1.00 20.71 31 SER F O 1
ATOM 4673 N N . ARG F 2 32 ? -26.832 29.945 9.610 1.00 20.23 32 ARG F N 1
ATOM 4674 C CA . ARG F 2 32 ? -27.164 31.069 10.482 1.00 19.85 32 ARG F CA 1
ATOM 4675 C C . ARG F 2 32 ? -26.654 32.367 9.874 1.00 19.27 32 ARG F C 1
ATOM 4676 O O . ARG F 2 32 ? -25.443 32.608 9.827 1.00 19.25 32 ARG F O 1
ATOM 4684 N N . TRP F 2 33 ? -27.588 33.194 9.405 1.00 19.15 33 TRP F N 1
ATOM 4685 C CA . TRP F 2 33 ? -27.251 34.451 8.729 1.00 18.86 33 TRP F CA 1
ATOM 4686 C C . TRP F 2 33 ? -26.429 35.387 9.609 1.00 18.65 33 TRP F C 1
ATOM 4687 O O . TRP F 2 33 ? -25.536 36.078 9.117 1.00 18.47 33 TRP F O 1
ATOM 4698 N N . ASN F 2 34 ? -26.728 35.404 10.906 1.00 18.64 34 ASN F N 1
ATOM 4699 C CA . ASN F 2 34 ? -26.016 36.287 11.838 1.00 18.63 34 ASN F CA 1
ATOM 4700 C C . ASN F 2 34 ? -24.518 36.058 11.855 1.00 18.56 34 ASN F C 1
ATOM 4701 O O . ASN F 2 34 ? -23.750 36.977 12.137 1.00 18.50 34 ASN F O 1
ATOM 4706 N N . LEU F 2 35 ? -24.108 34.830 11.547 1.00 18.65 35 LEU F N 1
ATOM 4707 C CA . LEU F 2 35 ? -22.692 34.486 11.537 1.00 18.77 35 LEU F CA 1
ATOM 4708 C C . LEU F 2 35 ? -21.901 35.071 10.372 1.00 18.56 35 LEU F C 1
ATOM 4709 O O . LEU F 2 35 ? -20.677 35.137 10.448 1.00 18.77 35 LEU F O 1
ATOM 4714 N N . GLN F 2 36 ? -22.586 35.494 9.309 1.00 18.67 36 GLN F N 1
ATOM 4715 C CA . GLN F 2 36 ? -21.906 35.940 8.085 1.00 18.86 36 GLN F CA 1
ATOM 4716 C C . GLN F 2 36 ? -20.952 37.129 8.303 1.00 18.87 36 GLN F C 1
ATOM 4717 O O . GLN F 2 36 ? -19.751 36.998 8.036 1.00 19.03 36 GLN F O 1
ATOM 4723 N N . PRO F 2 37 ? -21.464 38.276 8.810 1.00 18.75 37 PRO F N 1
ATOM 4724 C CA . PRO F 2 37 ? -20.545 39.399 9.026 1.00 18.71 37 PRO F CA 1
ATOM 4725 C C . PRO F 2 37 ? -19.588 39.173 10.200 1.00 18.74 37 PRO F C 1
ATOM 4726 O O . PRO F 2 37 ? -18.492 39.730 10.209 1.00 18.91 37 PRO F O 1
ATOM 4730 N N . LEU F 2 38 ? -19.999 38.369 11.176 1.00 18.34 38 LEU F N 1
ATOM 4731 C CA . LEU F 2 38 ? -19.130 38.048 12.313 1.00 18.48 38 LEU F CA 1
ATOM 4732 C C . LEU F 2 38 ? -17.934 37.215 11.864 1.00 18.53 38 LEU F C 1
ATOM 4733 O O . LEU F 2 38 ? -16.808 37.431 12.327 1.00 18.87 38 LEU F O 1
ATOM 4738 N N . LEU F 2 39 ? -18.176 36.272 10.953 1.00 18.31 39 LEU F N 1
ATOM 4739 C CA . LEU F 2 39 ? -17.088 35.461 10.415 1.00 18.66 39 LEU F CA 1
ATOM 4740 C C . LEU F 2 39 ? -16.217 36.302 9.491 1.00 18.77 39 LEU F C 1
ATOM 4741 O O . LEU F 2 39 ? -14.996 36.141 9.476 1.00 19.24 39 LEU F O 1
ATOM 4746 N N . GLN F 2 40 ? -16.830 37.223 8.746 1.00 18.51 40 GLN F N 1
ATOM 4747 C CA . GLN F 2 40 ? -16.038 38.122 7.903 1.00 18.90 40 GLN F CA 1
ATOM 4748 C C . GLN F 2 40 ? -15.095 38.993 8.741 1.00 18.93 40 GLN F C 1
ATOM 4749 O O . GLN F 2 40 ? -13.913 39.132 8.404 1.00 19.39 40 GLN F O 1
ATOM 4755 N N . SER F 2 41 ? -15.612 39.557 9.832 1.00 18.91 41 SER F N 1
ATOM 4756 C CA . SER F 2 41 ? -14.794 40.361 10.741 1.00 18.97 41 SER F CA 1
ATOM 4757 C C . SER F 2 41 ? -13.660 39.526 11.325 1.00 19.09 41 SER F C 1
ATOM 4758 O O . SER F 2 41 ? -12.517 39.983 11.399 1.00 18.85 41 SER F O 1
ATOM 4761 N N . ALA F 2 42 ? -13.977 38.296 11.726 1.00 18.86 42 ALA F N 1
ATOM 4762 C CA . ALA F 2 42 ? -12.962 37.365 12.224 1.00 19.18 42 ALA F CA 1
ATOM 4763 C C . ALA F 2 42 ? -11.870 37.091 11.181 1.00 19.41 42 ALA F C 1
ATOM 4764 O O . ALA F 2 42 ? -10.681 37.106 11.504 1.00 20.14 42 ALA F O 1
ATOM 4766 N N . GLN F 2 43 ? -12.282 36.866 9.933 1.00 19.23 43 GLN F N 1
ATOM 4767 C CA . GLN F 2 43 ? -11.352 36.605 8.829 1.00 19.97 43 GLN F CA 1
ATOM 4768 C C . GLN F 2 43 ? -10.444 37.805 8.553 1.00 20.27 43 GLN F C 1
ATOM 4769 O O . GLN F 2 43 ? -9.224 37.664 8.440 1.00 21.01 43 GLN F O 1
ATOM 4775 N N . LEU F 2 44 ? -11.050 38.986 8.464 1.00 19.97 44 LEU F N 1
ATOM 4776 C CA . LEU F 2 44 ? -10.318 40.220 8.194 1.00 20.35 44 LEU F CA 1
ATOM 4777 C C . LEU F 2 44 ? -9.238 40.509 9.231 1.00 20.78 44 LEU F C 1
ATOM 4778 O O . LEU F 2 44 ? -8.154 40.978 8.885 1.00 21.51 44 LEU F O 1
ATOM 4783 N N . THR F 2 45 ? -9.537 40.204 10.493 1.00 20.87 45 THR F N 1
ATOM 4784 C CA . THR F 2 45 ? -8.680 40.582 11.617 1.00 21.66 45 THR F CA 1
ATOM 4785 C C . THR F 2 45 ? -7.793 39.444 12.114 1.00 22.40 45 THR F C 1
ATOM 4786 O O . THR F 2 45 ? -7.030 39.626 13.059 1.00 23.11 45 THR F O 1
ATOM 4790 N N . GLY F 2 46 ? -7.904 38.278 11.484 1.00 22.62 46 GLY F N 1
ATOM 4791 C CA . GLY F 2 46 ? -7.076 37.128 11.839 1.00 23.96 46 GLY F CA 1
ATOM 4792 C C . GLY F 2 46 ? -7.384 36.529 13.199 1.00 24.64 46 GLY F C 1
ATOM 4793 O O . GLY F 2 46 ? -6.480 36.065 13.899 1.00 25.71 46 GLY F O 1
ATOM 4794 N N . MET F 2 47 ? -8.657 36.540 13.587 1.00 22.20 47 MET F N 1
ATOM 4795 C CA . MET F 2 47 ? -9.066 35.877 14.824 1.00 22.33 47 MET F CA 1
ATOM 4796 C C . MET F 2 47 ? -8.858 34.376 14.673 1.00 22.97 47 MET F C 1
ATOM 4797 O O . MET F 2 47 ? -8.958 33.838 13.568 1.00 23.74 47 MET F O 1
ATOM 4802 N N . THR F 2 48 ? -8.551 33.712 15.781 1.00 23.61 48 THR F N 1
ATOM 4803 C CA . THR F 2 48 ? -8.543 32.260 15.809 1.00 24.16 48 THR F CA 1
ATOM 4804 C C . THR F 2 48 ? -9.966 31.821 16.099 1.00 23.25 48 THR F C 1
ATOM 4805 O O . THR F 2 48 ? -10.535 32.187 17.135 1.00 23.26 48 THR F O 1
ATOM 4809 N N . VAL F 2 49 ? -10.551 31.070 15.169 1.00 22.80 49 VAL F N 1
ATOM 4810 C CA . VAL F 2 49 ? -11.896 30.539 15.367 1.00 22.50 49 VAL F CA 1
ATOM 4811 C C . VAL F 2 49 ? -11.862 29.045 15.676 1.00 22.96 49 VAL F C 1
ATOM 4812 O O . VAL F 2 49 ? -11.006 28.313 15.177 1.00 23.87 49 VAL F O 1
ATOM 4816 N N . THR F 2 50 ? -12.783 28.613 16.529 1.00 22.55 50 THR F N 1
ATOM 4817 C CA . THR F 2 50 ? -12.962 27.200 16.830 1.00 23.44 50 THR F CA 1
ATOM 4818 C C . THR F 2 50 ? -14.358 26.808 16.371 1.00 23.25 50 THR F C 1
ATOM 4819 O O . THR F 2 50 ? -15.353 27.300 16.905 1.00 22.71 50 THR F O 1
ATOM 4823 N N . ILE F 2 51 ? -14.415 25.951 15.356 1.00 23.89 51 ILE F N 1
ATOM 4824 C CA . ILE F 2 51 ? -15.673 25.426 14.835 1.00 24.44 51 ILE F CA 1
ATOM 4825 C C . ILE F 2 51 ? -16.091 24.255 15.717 1.00 25.39 51 ILE F C 1
ATOM 4826 O O . ILE F 2 51 ? -15.305 23.334 15.950 1.00 26.30 51 ILE F O 1
ATOM 4831 N N . LYS F 2 52 ? -17.320 24.306 16.219 1.00 25.44 52 LYS F N 1
ATOM 4832 C CA . LYS F 2 52 ? -17.832 23.273 17.116 1.00 26.69 52 LYS F CA 1
ATOM 4833 C C . LYS F 2 52 ? -19.076 22.646 16.511 1.00 27.63 52 LYS F C 1
ATOM 4834 O O . LYS F 2 52 ? -20.003 23.351 16.116 1.00 27.22 52 LYS F O 1
ATOM 4840 N N . SER F 2 53 ? -19.082 21.317 16.435 1.00 29.48 53 SER F N 1
ATOM 4841 C CA . SER F 2 53 ? -20.161 20.570 15.795 1.00 31.28 53 SER F CA 1
ATOM 4842 C C . SER F 2 53 ? -20.087 19.094 16.165 1.00 33.42 53 SER F C 1
ATOM 4843 O O . SER F 2 53 ? -19.024 18.598 16.542 1.00 34.01 53 SER F O 1
ATOM 4846 N N . SER F 2 54 ? -21.216 18.398 16.047 1.00 35.41 54 SER F N 1
ATOM 4847 C CA . SER F 2 54 ? -21.257 16.946 16.255 1.00 37.97 54 SER F CA 1
ATOM 4848 C C . SER F 2 54 ? -20.673 16.171 15.069 1.00 39.73 54 SER F C 1
ATOM 4849 O O . SER F 2 54 ? -20.322 15.000 15.203 1.00 41.52 54 SER F O 1
ATOM 4853 N N . THR F 2 55 ? -20.585 16.824 13.911 1.00 39.77 55 THR F N 1
ATOM 4854 C CA . THR F 2 55 ? -19.949 16.234 12.734 1.00 41.75 55 THR F CA 1
ATOM 4855 C C . THR F 2 55 ? -18.798 17.128 12.277 1.00 40.84 55 THR F C 1
ATOM 4856 O O . THR F 2 55 ? -19.002 18.293 11.926 1.00 39.65 55 THR F O 1
ATOM 4860 N N . CYS F 2 56 ? -17.587 16.579 12.289 1.00 41.37 56 CYS F N 1
ATOM 4861 C CA . CYS F 2 56 ? -16.390 17.374 12.018 1.00 41.14 56 CYS F CA 1
ATOM 4862 C C . CYS F 2 56 ? -15.738 17.098 10.662 1.00 41.41 56 CYS F C 1
ATOM 4863 O O . CYS F 2 56 ? -14.665 17.632 10.359 1.00 41.21 56 CYS F O 1
ATOM 4866 N N . GLU F 2 57 ? -16.399 16.277 9.850 1.00 41.85 57 GLU F N 1
ATOM 4867 C CA . GLU F 2 57 ? -15.960 15.998 8.487 1.00 42.46 57 GLU F CA 1
ATOM 4868 C C . GLU F 2 57 ? -15.974 17.285 7.667 1.00 40.33 57 GLU F C 1
ATOM 4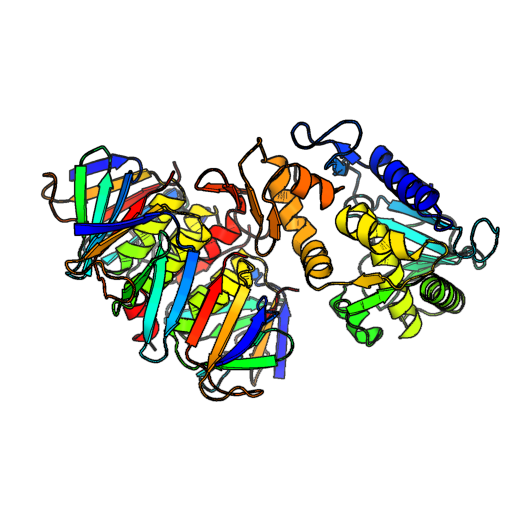869 O O . GLU F 2 57 ? -16.903 18.089 7.783 1.00 38.62 57 GLU F O 1
ATOM 4875 N N . SER F 2 58 ? -14.932 17.488 6.861 1.00 40.52 58 SER F N 1
ATOM 4876 C CA . SER F 2 58 ? -14.866 18.645 5.974 1.00 38.58 58 SER F CA 1
ATOM 4877 C C . SER F 2 58 ? -16.066 18.629 5.033 1.00 37.56 58 SER F C 1
ATOM 4878 O O . SER F 2 58 ? -16.362 17.607 4.411 1.00 38.77 58 SER F O 1
ATOM 4881 N N . GLY F 2 59 ? -16.757 19.762 4.951 1.00 34.91 59 GLY F N 1
ATOM 4882 C CA . GLY F 2 59 ? -17.985 19.877 4.173 1.00 33.62 59 GLY F CA 1
ATOM 4883 C C . GLY F 2 59 ? -19.247 19.843 5.021 1.00 32.17 59 GLY F C 1
ATOM 4884 O O . GLY F 2 59 ? -20.350 19.988 4.493 1.00 31.70 59 GLY F O 1
ATOM 4885 N N . SER F 2 60 ? -19.089 19.659 6.332 1.00 31.64 60 SER F N 1
ATOM 4886 C CA . SER F 2 60 ? -20.235 19.541 7.244 1.00 30.60 60 SER F CA 1
ATOM 4887 C C . SER F 2 60 ? -20.706 20.887 7.791 1.00 28.38 60 SER F C 1
ATOM 4888 O O . SER F 2 60 ? -19.998 21.891 7.693 1.00 27.32 60 SER F O 1
ATOM 4891 N N . GLY F 2 61 ? -21.899 20.892 8.381 1.00 27.47 61 GLY F N 1
ATOM 4892 C CA . GLY F 2 61 ? -22.496 22.117 8.908 1.00 25.58 61 GLY F CA 1
ATOM 4893 C C . GLY F 2 61 ? -22.121 22.416 10.346 1.00 25.01 61 GLY F C 1
ATOM 4894 O O . GLY F 2 61 ? -21.698 21.526 11.081 1.00 25.58 61 GLY F O 1
ATOM 4895 N N . PHE F 2 62 ? -22.265 23.679 10.742 1.00 23.59 62 PHE F N 1
ATOM 4896 C CA . PHE F 2 62 ? -22.053 24.089 12.130 1.00 23.47 62 PHE F CA 1
ATOM 4897 C C . PHE F 2 62 ? -22.951 25.269 12.479 1.00 22.63 62 PHE F C 1
ATOM 4898 O O . PHE F 2 62 ? -23.401 25.996 11.593 1.00 22.06 62 PHE F O 1
ATOM 4906 N N . ALA F 2 63 ? -23.205 25.450 13.771 1.00 22.69 63 ALA F N 1
ATOM 4907 C CA . ALA F 2 63 ? -23.930 26.615 14.264 1.00 22.61 63 ALA F CA 1
ATOM 4908 C C . ALA F 2 63 ? -23.356 27.080 15.603 1.00 23.06 63 ALA F C 1
ATOM 4909 O O . ALA F 2 63 ? -23.972 27.882 16.311 1.00 23.43 63 ALA F O 1
ATOM 4911 N N . GLU F 2 64 ? -22.180 26.562 15.946 1.00 23.37 64 GLU F N 1
ATOM 4912 C CA . GLU F 2 64 ? -21.455 26.994 17.135 1.00 23.38 64 GLU F CA 1
ATOM 4913 C C . GLU F 2 64 ? -20.018 27.305 16.750 1.00 22.81 64 GLU F C 1
ATOM 4914 O O . GLU F 2 64 ? -19.346 26.494 16.106 1.00 23.28 64 GLU F O 1
ATOM 4920 N N . VAL F 2 65 ? -19.552 28.489 17.132 1.00 22.03 65 VAL F N 1
ATOM 4921 C CA . VAL F 2 65 ? -18.192 28.906 16.801 1.00 21.76 65 VAL F CA 1
ATOM 4922 C C . VAL F 2 65 ? -17.656 29.889 17.832 1.00 21.49 65 VAL F C 1
ATOM 4923 O O . VAL F 2 65 ? -18.319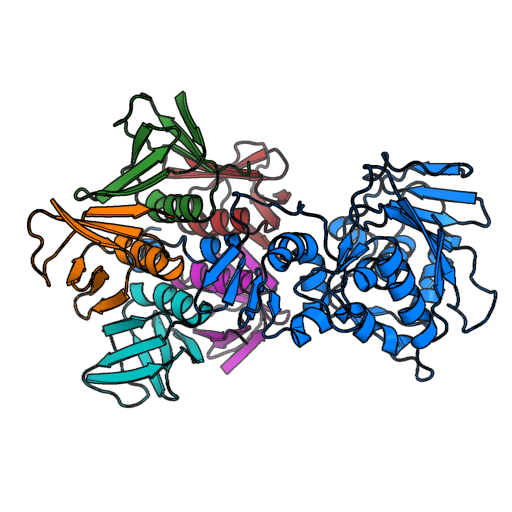 30.868 18.178 1.00 20.87 65 VAL F O 1
ATOM 4927 N N . GLN F 2 66 ? -16.455 29.601 18.327 1.00 21.88 66 GLN F N 1
ATOM 4928 C CA . GLN F 2 66 ? -15.787 30.467 19.281 1.00 21.87 66 GLN F CA 1
ATOM 4929 C C . GLN F 2 66 ? -14.800 31.378 18.566 1.00 21.57 66 GLN F C 1
ATOM 4930 O O . GLN F 2 66 ? -14.134 30.958 17.616 1.00 22.19 66 GLN F O 1
ATOM 4936 N N . PHE F 2 67 ? -14.724 32.624 19.030 1.00 21.20 67 PHE F N 1
ATOM 4937 C CA . PHE F 2 67 ? -13.826 33.630 18.470 1.00 21.32 67 PHE F CA 1
ATOM 4938 C C . PHE F 2 67 ? -12.803 34.033 19.525 1.00 21.69 67 PHE F C 1
ATOM 4939 O O . PHE F 2 67 ? -13.169 34.455 20.630 1.00 21.52 67 PHE F O 1
ATOM 4947 N N . ASN F 2 68 ? -11.528 33.874 19.188 1.00 22.56 68 ASN F N 1
ATOM 4948 C CA . ASN F 2 68 ? -10.431 34.285 20.061 1.00 23.86 68 ASN F CA 1
ATOM 4949 C C . ASN F 2 68 ? -9.489 35.254 19.369 1.00 24.46 68 ASN F C 1
ATOM 4950 O O . ASN F 2 68 ? -9.213 35.117 18.178 1.00 24.94 68 ASN F O 1
ATOM 4955 N N . ASN F 2 69 ? -8.992 36.229 20.123 1.00 25.22 69 ASN F N 1
ATOM 4956 C CA . ASN F 2 69 ? -7.847 37.022 19.681 1.00 26.37 69 ASN F CA 1
ATOM 4957 C C . ASN F 2 69 ? -6.550 36.276 19.979 1.00 27.31 69 ASN F C 1
ATOM 4958 O O . ASN F 2 69 ? -6.570 35.227 20.628 1.00 27.63 69 ASN F O 1
ATOM 4963 N N . ASP F 2 70 ? -5.430 36.819 19.504 1.00 28.20 70 ASP F N 1
ATOM 4964 C CA . ASP F 2 70 ? -4.102 36.282 19.811 1.00 29.28 70 ASP F CA 1
ATOM 4965 C C . ASP F 2 70 ? -3.863 36.176 21.318 0.50 29.48 70 ASP F C 1
ATOM 4966 O O . ASP F 2 70 ? -4.258 37.046 22.095 0.50 29.17 70 ASP F O 1
#

Sequence (631 aa):
REFTIDFSTQQSYVSSLNSIRTEISTPLEHISQGTTSVSVINHTPPGSYFAVDIRGLDVYQARFDHLRLIIEQNNLYVAGFVNTATNTFYRFSDFTHISVPGVTTVSMTTDSSYTTLQRVAALERSGMQISRHSLVSSYLALMEFSGNTMTRDASRAVLRFVTVTAEALRFRQIQREFRQALSETAPVYTMTPGDVDLTLNWGRISNVLPEYRGEDGVRVGRISFNNISAILGTVAVILNCHECQITGDRPVIKINNTLWESNTAAAFLNRKSQFLYTTGKADCAKGKIEFSKYNEDDTFTVKVDGKEYWTSRWNLQPLLQSAQLTGMTVTIKSSTCESGSGFAEVQFNNDADCAKGKIEFSKYNEDDTFTVKVDGKEYWTSRWNLQPLLQSAQLTGMTVTIKSSTCESGSGFAEVQFNNDADCAKGKIEFSKYNEDDTFTVKVDGKEYWTSRWNLQPLLQSAQLTGMTVTIKSSTCESGSGFAEVQFNNDADCAKGKIEFSKYNEDDTFTVKVDGKEYWTSRWNLQPLLQSAQLTGMTVTIKSSTCESGSGFAEVQFNNDADCAKGKIEFSKYNEDDTFTVKVDGKEYWTSRWNLQPLLQSAQLTGMTVTIKSSTCESGSGFAEVQFNND

Secondary structure (DSSP, 8-state):
-EEEEE-SSHHHHHHHHHHHHHHHEEEEEEEEETTEEEEEEPP--TT-EEEEEEE-SSTT-S-S--EEEEEETTT--EEEEEETTTTEEEE-GGGTT---TTSEEEE-SS---HHHHHHHHT--STT-EE-HHHHHHHHHHHHH--SSS--HHHHHHHHHHHIIIIIHHH-HHHHHHHHGGGSTT-PPEE--HHHHHHHHTHHHHHHHGGG-SS-S-EEETTEEE-SHHHHHHH--EE-------SSSS--EEEETTEEEEHHHHHHHS----HHHHHH--/-EEEEE-EEEEEE-TTS-EEEEETTEEEEE--TTHHHHHHHHHHHT-EEEEE-S--STTEE--EEEEE--/-EEEEEEEEEEEE-TTS-EEEEETTEEEEE--TTHHHHHHHHHHHT-EEEEE-S--STTEE-SEEEEE--/-EEEEE-EEEEEE-TTS-EEEEETTEEEEE--TTHHHHHHHHHHHT-EEEEE-S--STTEE-SEEEEE--/-EEEEE-EEEEEE-TTS-EEEEETTEEEEE--TTHHHHHHHHHHHT-EEEEE-SS--TT-B--EEEEE--/-EEEEE-EEEEEE-TTS-EEEEETTEEEEE--TTHHHHHHHHHHHT-EEEEE-S--STTEE-SEEEEE--